Protein AF-A0A7W0QFI2-F1 (afdb_monomer_lite)

Secondary structure (DSSP, 8-state):
-GGGEEE-TTS-EEE--HHHHHHHHHHHTTSGGGS-HHHHTT--HHHHTT----HHHHHHHHHHHHHHHHHSS-TT--SSHHHHHHTTTT-PPP--GGGGGGHHHHHHHT-SSTTTSPPHHHHHHHHHHHHTTSPPPPPP-----S---------S--TT---PPPP-----------------------------------------------------------PPPPPP--PPPPPPPP----------------PPPPP------PPP----------------------------------------------HHHHHHHHHHHHHHHHHHHHHHHHH---EEEPP--TT-BHHHHHHHHTTTT-EEEEEEE--SSSS-TTBEEEEESPTT-EEETTSEEEEEEE--SPPEEPPP-TTSBHHHHHHHHHTTT-EEEEEEEE--SSSPTTBEEEEEETT-S---TT-EE-TT-EEEEEEE--SPPEEPPP-TT-BHHHHHHHHHTTT-EEEE---B--SSS-TTBEEEEES-TT-EE-TT-EEEEEEB--S-EEEPPP-TT--HHHHHHHHHHHT-EEEEEEE-TTS-EEEEEETTEE--TT-EEETT-EEEEEE-

pLDDT: mean 74.39, std 23.1, range [28.28, 97.94]

Foldseek 3Di:
DCVQWDADPVRDTDGPPPVVCVVPVLPCLVPQQSPFLVVLLLFALCSLVSHDDDQLRVLSSVLQSVQCVPVVDGFQRDPGSNSSNVSLAQDFTDFDCVLPLCRVLSRQSNHNDSVSHDRPLVSLVSVQVSVVVDDDDDDDPDPDDPDDDDDPPPDPDDPSPDRDHDDDDDDDDDDDDDDDDDDDDDDDDDDDDDDDDDDDDDDDDDDDDDDDDDDDYDDDDDDDDDDDDDDDDDDDDDDDDDDDDDDDDDDDDDDDDDDDDDDDDDDDDDDDDDDDDDDDDDDDDDDDDDDDDDDDDDDDDDDDDDDDDDDDDDDDDPPVVVVVVVVVVVVVVVVNVVVHVVVDFDKDFQADQFFPFPVVSCVVCVVQQAAEAEDEDEAQDDDAARGFHAKVVGGGDIDTHHYYIYTYGHNYHFWDFQADQALHAPVVNCVVQVVVLEAEDEDEEDADAPRDFRGFHAKDFPPRPHDDGGDTDGRHTYMYTHGYPYHDWFFQADQFLHAPVVNQVVQVVRQEAEAEDEEEADAVHAFRGFPDKPPDGRDTDDRHYYIYTHTHPYFQWFFDADCAPHQPVRNQVVCVVRQEHADAEEDDSRAGFDFKDFPRHTDDGGDTDGRHTHMYTYGD

Sequence (620 aa):
TPAKLVFGDDRRLRVVDFGLARLLGASAWREPATVGSHVARYASPEQALGQPIDAKTDVYALALSMIESVTGSVPFSADSTVATLSARIGKLTPVSADLGALASVLERAGRPDRNDRWTAAEFGRALIRAAERLPRPTPLPLVTAPAMRPEPTRRPTDPTGGVDRPGTARAGRPPGGPPAVVAPTPAADPDPEPEPAVVAEPETAEPETADTQPVTGDIPLEPVHVAPLQLESDRPAAPAAPVAPDVASEPEPDHLPVSPPPAADTTTIVAPAVGATPTIVTTRPDAPDADPSGETARDAAPPTATTPPAPTKESRRWWPRVLVSLFLAVAVAAAVVLAYLLLRTERHEVPDLTGLTEQRARAAVSEFDWEVQIRRERSDDEPDAGQVVRSSPTSGEQLAEGEPLFLVVSEGPRLRALPDVRGITGADARRRFERLRMEVSTVERVHDERVAPGSVVTWNVAGESSSIAGDEVEPGTEIELALSRGPRPRTVPDLRTLSIAQARGRLEELGLELQLAERVFSNLIEEDLVVRQRPRIDSRVERGATVTVIVSKGRDLVTFPNLDGLNFRQVVRKLEESGLQRGEVLGSTQGELFRVRVDGTEAEAGDQIARNSDVDLVFL

Radius of gyration: 53.19 Å; chains: 1; bounding box: 124×112×180 Å

Structure (mmCIF, N/CA/C/O backbone):
data_AF-A0A7W0QFI2-F1
#
_entry.id   AF-A0A7W0QFI2-F1
#
loop_
_atom_site.group_PDB
_atom_site.id
_atom_site.type_symbol
_atom_site.label_atom_id
_atom_site.label_alt_id
_atom_site.label_comp_id
_atom_site.label_asym_id
_atom_site.label_entity_id
_atom_site.label_seq_id
_atom_site.pdbx_PDB_ins_code
_atom_site.Cartn_x
_atom_site.Cartn_y
_atom_site.Cartn_z
_atom_site.occupancy
_atom_site.B_iso_or_equiv
_atom_site.auth_seq_id
_atom_site.auth_comp_id
_atom_site.auth_asym_id
_atom_site.auth_atom_id
_atom_site.pdbx_PDB_model_num
ATOM 1 N N . THR A 1 1 ? 6.866 11.619 16.413 1.00 74.19 1 THR A N 1
ATOM 2 C CA . THR A 1 1 ? 6.989 10.256 15.861 1.00 74.19 1 THR A CA 1
ATOM 3 C C . THR A 1 1 ? 8.029 10.275 14.745 1.00 74.19 1 THR A C 1
ATOM 5 O O . THR A 1 1 ? 8.116 11.295 14.057 1.00 74.19 1 THR A O 1
ATOM 8 N N . PRO A 1 2 ? 8.806 9.200 14.524 1.00 79.69 2 PRO A N 1
ATOM 9 C CA . PRO A 1 2 ? 9.810 9.144 13.457 1.00 79.69 2 PRO A CA 1
ATOM 10 C C . PRO A 1 2 ? 9.219 9.285 12.053 1.00 79.69 2 PRO A C 1
ATOM 12 O O . PRO A 1 2 ? 9.841 9.889 11.192 1.00 79.69 2 PRO A O 1
ATOM 15 N N . ALA A 1 3 ? 7.982 8.826 11.836 1.00 78.44 3 ALA A N 1
ATOM 16 C CA . ALA A 1 3 ? 7.276 8.938 10.554 1.00 78.44 3 ALA A CA 1
ATOM 17 C C . ALA A 1 3 ? 7.029 10.388 10.073 1.00 78.44 3 ALA A C 1
ATOM 19 O O . ALA A 1 3 ? 6.611 10.591 8.936 1.00 78.44 3 ALA A O 1
ATOM 20 N N . LYS A 1 4 ? 7.278 11.403 10.916 1.00 81.12 4 LYS A N 1
ATOM 21 C CA . LYS A 1 4 ? 7.247 12.830 10.539 1.00 81.12 4 LYS A CA 1
ATOM 22 C C . LYS A 1 4 ? 8.647 13.423 10.303 1.00 81.12 4 LYS A C 1
ATOM 24 O O . LYS A 1 4 ? 8.774 14.635 10.136 1.00 81.12 4 LYS A O 1
ATOM 29 N N . LEU A 1 5 ? 9.691 12.590 10.286 1.00 84.00 5 LEU A N 1
ATOM 30 C CA . LEU A 1 5 ? 11.081 12.957 10.014 1.00 84.00 5 LEU A CA 1
ATOM 31 C C . LEU A 1 5 ? 11.478 12.444 8.620 1.00 84.00 5 LEU A C 1
ATOM 33 O O . LEU A 1 5 ? 11.541 11.241 8.386 1.00 84.00 5 LEU A O 1
ATOM 37 N N . VAL A 1 6 ? 11.747 13.357 7.685 1.00 82.31 6 VAL A N 1
ATOM 38 C CA . VAL A 1 6 ? 11.982 13.040 6.264 1.00 82.31 6 VAL A CA 1
ATOM 39 C C . VAL A 1 6 ? 13.360 13.536 5.827 1.00 82.31 6 VAL A C 1
ATOM 41 O O . VAL A 1 6 ? 13.723 14.682 6.091 1.00 82.31 6 VAL A O 1
ATOM 44 N N . PHE A 1 7 ? 14.133 12.699 5.135 1.00 78.44 7 PHE A N 1
ATOM 45 C CA . PHE A 1 7 ? 15.399 13.100 4.513 1.00 78.44 7 PHE A CA 1
ATOM 46 C C . PHE A 1 7 ? 15.159 13.589 3.078 1.00 78.44 7 PHE A C 1
ATOM 48 O O . PHE A 1 7 ? 14.497 12.909 2.301 1.00 78.44 7 PHE A O 1
ATOM 55 N N . GLY A 1 8 ? 15.709 14.754 2.725 1.00 69.06 8 GLY A N 1
ATOM 56 C CA . GLY A 1 8 ? 15.779 15.217 1.330 1.00 69.06 8 GLY A CA 1
ATOM 57 C C . GLY A 1 8 ? 17.094 14.827 0.646 1.00 69.06 8 GLY A C 1
ATOM 58 O O . GLY A 1 8 ? 18.041 14.411 1.315 1.00 69.06 8 GLY A O 1
ATOM 59 N N . ASP A 1 9 ? 17.181 15.030 -0.672 1.00 66.94 9 ASP A N 1
ATOM 60 C CA . ASP A 1 9 ? 18.362 14.687 -1.493 1.00 66.94 9 ASP A CA 1
ATOM 61 C C . ASP A 1 9 ? 19.649 15.419 -1.058 1.00 66.94 9 ASP A C 1
ATOM 63 O O . ASP A 1 9 ? 20.760 14.910 -1.202 1.00 66.94 9 ASP A O 1
ATOM 67 N N . ASP A 1 10 ? 19.502 16.589 -0.425 1.00 67.31 10 ASP A N 1
ATOM 68 C CA . ASP A 1 10 ? 20.576 17.342 0.243 1.00 67.31 10 ASP A CA 1
ATOM 69 C C . ASP A 1 10 ? 21.071 16.697 1.557 1.00 67.31 10 ASP A C 1
ATOM 71 O O . ASP A 1 10 ? 21.862 17.295 2.294 1.00 67.31 10 ASP A O 1
ATOM 75 N N . ARG A 1 11 ? 20.585 15.487 1.865 1.00 67.94 11 ARG A N 1
ATOM 76 C CA . ARG A 1 11 ? 20.825 14.691 3.078 1.00 67.94 11 ARG A CA 1
ATOM 77 C C . ARG A 1 11 ? 20.426 15.404 4.373 1.00 67.94 11 ARG A C 1
ATOM 79 O O . ARG A 1 11 ? 20.881 15.025 5.453 1.00 67.94 11 ARG A O 1
ATOM 86 N N . ARG A 1 12 ? 19.563 16.426 4.302 1.00 71.06 12 ARG A N 1
ATOM 87 C CA . ARG A 1 12 ? 19.029 17.105 5.490 1.00 71.06 12 ARG A CA 1
ATOM 88 C C . ARG A 1 12 ? 17.723 16.465 5.934 1.00 71.06 12 ARG A C 1
ATOM 90 O O . ARG A 1 12 ? 16.763 16.384 5.166 1.00 71.06 12 ARG A O 1
ATOM 97 N N . LEU A 1 13 ? 17.690 16.100 7.213 1.00 77.56 13 LEU A N 1
ATOM 98 C CA . LEU A 1 13 ? 16.464 15.787 7.933 1.00 77.56 13 LEU A CA 1
ATOM 99 C C . LEU A 1 13 ? 15.571 17.035 8.016 1.00 77.56 13 LEU A C 1
ATOM 101 O O . LEU A 1 13 ? 16.050 18.129 8.332 1.00 77.56 13 LEU A O 1
ATOM 105 N N . ARG A 1 14 ? 14.284 16.851 7.739 1.00 80.50 14 ARG A N 1
ATOM 106 C CA . ARG A 1 14 ? 13.200 17.837 7.813 1.00 80.50 14 ARG A CA 1
ATOM 107 C C . ARG A 1 14 ? 12.070 17.259 8.662 1.00 80.50 14 ARG A C 1
ATOM 109 O O . ARG A 1 14 ? 11.881 16.045 8.681 1.00 80.50 14 ARG A O 1
ATOM 116 N N . VAL A 1 15 ? 11.317 18.124 9.334 1.00 81.12 15 VAL A N 1
ATOM 117 C CA . VAL A 1 15 ? 10.090 17.747 10.052 1.00 81.12 15 VAL A CA 1
ATOM 118 C C . VAL A 1 15 ? 8.893 18.156 9.196 1.00 81.12 15 VAL A C 1
ATOM 120 O O . VAL A 1 15 ? 8.846 19.299 8.738 1.00 81.12 15 VAL A O 1
ATOM 123 N N . VAL A 1 16 ? 7.947 17.245 8.972 1.00 78.88 16 VAL A N 1
ATOM 124 C CA . VAL A 1 16 ? 6.677 17.531 8.277 1.00 78.88 16 VAL A CA 1
ATOM 125 C C . VAL A 1 16 ? 5.530 17.762 9.274 1.00 78.88 16 VAL A C 1
ATOM 127 O O . VAL A 1 16 ? 5.664 17.492 10.464 1.00 78.88 16 VAL A O 1
ATOM 130 N N . ASP A 1 17 ? 4.413 18.315 8.796 1.00 69.00 17 ASP A N 1
ATOM 131 C CA . ASP A 1 17 ? 3.150 18.544 9.531 1.00 69.00 17 ASP A CA 1
ATOM 132 C C . ASP A 1 17 ? 3.205 19.464 10.769 1.00 69.00 17 ASP A C 1
ATOM 134 O O . ASP A 1 17 ? 2.244 19.556 11.537 1.00 69.00 17 ASP A O 1
ATOM 138 N N . PHE A 1 18 ? 4.288 20.233 10.925 1.00 65.50 18 PHE A N 1
ATOM 139 C CA . PHE A 1 18 ? 4.526 21.150 12.052 1.00 65.50 18 PHE A CA 1
ATOM 140 C C . PHE A 1 18 ? 3.375 22.147 12.325 1.00 65.50 18 PHE A C 1
ATOM 142 O O . PHE A 1 18 ? 3.151 22.541 13.468 1.00 65.50 18 PHE A O 1
ATOM 149 N N . GLY A 1 19 ? 2.620 22.549 11.293 1.00 52.16 19 GLY A N 1
ATOM 150 C CA . GLY A 1 19 ? 1.469 23.452 11.436 1.00 52.16 19 GLY A CA 1
ATOM 151 C C . GLY A 1 19 ? 0.230 22.803 12.069 1.00 52.16 19 GLY A C 1
ATOM 152 O O . GLY A 1 19 ? -0.417 23.417 12.916 1.00 52.16 19 GLY A O 1
ATOM 153 N N . LEU A 1 20 ? -0.077 21.554 11.703 1.00 55.44 20 LEU A N 1
ATOM 154 C CA . LEU A 1 20 ? -1.256 20.821 12.187 1.00 55.44 20 LEU A CA 1
ATOM 155 C C . LEU A 1 20 ? -1.106 20.427 13.661 1.00 55.44 20 LEU A C 1
ATOM 157 O O . LEU A 1 20 ? -2.036 20.601 14.448 1.00 55.44 20 LEU A O 1
ATOM 161 N N . ALA A 1 21 ? 0.091 19.981 14.057 1.00 57.94 21 ALA A N 1
ATOM 162 C CA . ALA A 1 21 ? 0.382 19.566 15.430 1.00 57.94 21 ALA A CA 1
ATOM 163 C C . ALA A 1 21 ? 0.094 20.669 16.470 1.00 57.94 21 ALA A C 1
ATOM 165 O O . ALA A 1 21 ? -0.419 20.382 17.552 1.00 57.94 21 ALA A O 1
ATOM 166 N N . ARG A 1 22 ? 0.366 21.940 16.133 1.00 55.31 22 ARG A N 1
ATOM 167 C CA . ARG A 1 22 ? 0.114 23.085 17.024 1.00 55.31 22 ARG A CA 1
ATOM 168 C C . ARG A 1 22 ? -1.370 23.454 17.142 1.00 55.31 22 ARG A C 1
ATOM 170 O O . ARG A 1 22 ? -1.769 23.956 18.189 1.00 55.31 22 ARG A O 1
ATOM 177 N N . LEU A 1 23 ? -2.166 23.226 16.097 1.00 50.53 23 LEU A N 1
ATOM 178 C CA . LEU A 1 23 ? -3.605 23.520 16.098 1.00 50.53 23 LEU A CA 1
ATOM 179 C C . LEU A 1 23 ? -4.416 22.432 16.815 1.00 50.53 23 LEU A C 1
ATOM 181 O O . LEU A 1 23 ? -5.351 22.756 17.539 1.00 50.53 23 LEU A O 1
ATOM 185 N N . LEU A 1 24 ? -4.034 21.161 16.652 1.00 52.41 24 LEU A N 1
ATOM 186 C CA . LEU A 1 24 ? -4.765 20.014 17.206 1.00 52.41 24 LEU A CA 1
ATOM 187 C C . LEU A 1 24 ? -4.278 19.598 18.608 1.00 52.41 24 LEU A C 1
ATOM 189 O O . LEU A 1 24 ? -5.060 19.120 19.425 1.00 52.41 24 LEU A O 1
ATOM 193 N N . GLY A 1 25 ? -2.991 19.785 18.923 1.00 54.66 25 GLY A N 1
ATOM 194 C CA . GLY A 1 25 ? -2.402 19.258 20.160 1.00 54.66 25 GLY A CA 1
ATOM 195 C C . GLY A 1 25 ? -2.826 19.976 21.448 1.00 54.66 25 GLY A C 1
ATOM 196 O O . GLY A 1 25 ? -2.911 19.345 22.496 1.00 54.66 25 GLY A O 1
ATOM 197 N N . ALA A 1 26 ? -3.098 21.285 21.405 1.00 56.91 26 ALA A N 1
ATOM 198 C CA . ALA A 1 26 ? -3.309 22.099 22.613 1.00 56.91 26 ALA A CA 1
ATOM 199 C C . ALA A 1 26 ? -4.633 21.819 23.363 1.00 56.91 26 ALA A C 1
ATOM 201 O O . ALA A 1 26 ? -4.791 22.221 24.520 1.00 56.91 26 ALA A O 1
ATOM 202 N N . SER A 1 27 ? -5.584 21.148 22.712 1.00 57.56 27 SER A N 1
ATOM 203 C CA . SER A 1 27 ? -6.805 20.603 23.318 1.00 57.56 27 SER A CA 1
ATOM 204 C C . SER A 1 27 ? -6.639 19.131 23.705 1.00 57.56 27 SER A C 1
ATOM 206 O O . SER A 1 27 ? -6.990 18.774 24.826 1.00 57.56 27 SER A O 1
ATOM 208 N N . ALA A 1 28 ? -6.051 18.303 22.832 1.00 60.47 28 ALA A N 1
ATOM 209 C CA . ALA A 1 28 ? -5.938 16.851 23.021 1.00 60.47 28 ALA A CA 1
ATOM 210 C C . ALA A 1 28 ? -5.246 16.435 24.338 1.00 60.47 28 ALA A C 1
ATOM 212 O O . ALA A 1 28 ? -5.679 15.495 24.997 1.00 60.47 28 ALA A O 1
ATOM 213 N N . TRP A 1 29 ? -4.219 17.168 24.790 1.00 65.94 29 TRP A N 1
ATOM 214 C CA . TRP A 1 29 ? -3.520 16.856 26.051 1.00 65.94 29 TRP A CA 1
ATOM 215 C C . TRP A 1 29 ? -4.313 17.172 27.336 1.00 65.94 29 TRP A C 1
ATOM 217 O O . TRP A 1 29 ? -3.795 16.945 28.427 1.00 65.94 29 TRP A O 1
ATOM 227 N N . ARG A 1 30 ? -5.555 17.674 27.246 1.00 64.25 30 ARG A N 1
ATOM 228 C CA . ARG A 1 30 ? -6.457 17.809 28.411 1.00 64.25 30 ARG A CA 1
ATOM 229 C C . ARG A 1 30 ? -7.173 16.509 28.758 1.00 64.25 30 ARG A C 1
ATOM 231 O O . ARG A 1 30 ? -7.492 16.290 29.920 1.00 64.25 30 ARG A O 1
ATOM 238 N N . GLU A 1 31 ? -7.394 15.653 27.763 1.00 66.44 31 GLU A N 1
ATOM 239 C CA . GLU A 1 31 ? -8.069 14.362 27.902 1.00 66.44 31 GLU A CA 1
ATOM 240 C C . GLU A 1 31 ? -7.162 13.282 27.300 1.00 66.44 31 GLU A C 1
ATOM 242 O O . GLU A 1 31 ? -7.387 12.842 26.170 1.00 66.44 31 GLU A O 1
ATOM 247 N N . PRO A 1 32 ? -6.102 12.845 28.014 1.00 59.31 32 PRO A N 1
ATOM 248 C CA . PRO A 1 32 ? -5.037 12.042 27.412 1.00 59.31 32 PRO A CA 1
ATOM 249 C C . PRO A 1 32 ? -5.481 10.672 26.880 1.00 59.31 32 PRO A C 1
ATOM 251 O O . PRO A 1 32 ? -4.747 10.063 26.110 1.00 59.31 32 PRO A O 1
ATOM 254 N N . ALA A 1 33 ? -6.678 10.199 27.245 1.00 60.56 33 ALA A N 1
ATOM 255 C CA . ALA A 1 33 ? -7.308 9.013 26.662 1.00 60.56 33 ALA A CA 1
ATOM 256 C C . ALA A 1 33 ? -7.656 9.179 25.167 1.00 60.56 33 ALA A C 1
ATOM 258 O O . ALA A 1 33 ? -7.632 8.198 24.433 1.00 60.56 33 ALA A O 1
ATOM 259 N N . THR A 1 34 ? -7.910 10.409 24.700 1.00 65.75 34 THR A N 1
ATOM 260 C CA . THR A 1 34 ? -8.189 10.724 23.282 1.00 65.75 34 THR A CA 1
ATOM 261 C C . THR A 1 34 ? -6.936 10.697 22.397 1.00 65.75 34 THR A C 1
ATOM 263 O O . THR A 1 34 ? -7.021 10.771 21.171 1.00 65.75 34 THR A O 1
ATOM 266 N N . VAL A 1 35 ? -5.745 10.597 22.997 1.00 71.56 35 VAL A N 1
ATOM 267 C CA . VAL A 1 35 ? -4.477 10.603 22.267 1.00 71.56 35 VAL A CA 1
ATOM 268 C C . VAL A 1 35 ? -4.164 9.195 21.765 1.00 71.56 35 VAL A C 1
ATOM 270 O O . VAL A 1 35 ? -3.781 8.312 22.536 1.00 71.56 35 VAL A O 1
ATOM 273 N N . GLY A 1 36 ? -4.255 9.002 20.447 1.00 77.88 36 GLY A N 1
ATOM 274 C CA . GLY A 1 36 ? -3.910 7.736 19.801 1.00 77.88 36 GLY A CA 1
ATOM 275 C C . GLY A 1 36 ? -2.517 7.234 20.205 1.00 77.88 36 GLY A C 1
ATOM 276 O O . GLY A 1 36 ? -1.540 7.992 20.212 1.00 77.88 36 GLY A O 1
ATOM 277 N N . SER A 1 37 ? -2.412 5.939 20.518 1.00 79.94 37 SER A N 1
ATOM 278 C CA . SER A 1 37 ? -1.249 5.306 21.168 1.00 79.94 37 SER A CA 1
ATOM 279 C C . SER A 1 37 ? 0.087 5.580 20.466 1.00 79.94 37 SER A C 1
ATOM 281 O O . SER A 1 37 ? 1.133 5.715 21.106 1.00 79.94 37 SER A O 1
ATOM 283 N N . HIS A 1 38 ? 0.054 5.725 19.139 1.00 81.00 38 HIS A N 1
ATOM 284 C CA . HIS A 1 38 ? 1.217 6.043 18.312 1.00 81.00 38 HIS A CA 1
ATOM 285 C C . HIS A 1 38 ? 1.795 7.451 18.571 1.00 81.00 38 HIS A C 1
ATOM 287 O O . HIS A 1 38 ? 2.984 7.661 18.348 1.00 81.00 38 HIS A O 1
ATOM 293 N N . VAL A 1 39 ? 1.001 8.411 19.063 1.00 83.31 39 VAL A N 1
ATOM 294 C CA . VAL A 1 39 ? 1.480 9.720 19.547 1.00 83.31 39 VAL A CA 1
ATOM 295 C C . VAL A 1 39 ? 1.920 9.606 21.005 1.00 83.31 39 VAL A C 1
ATOM 297 O O . VAL A 1 39 ? 3.022 10.043 21.345 1.00 83.31 39 VAL A O 1
ATOM 300 N N . ALA A 1 40 ? 1.101 8.962 21.847 1.00 87.25 40 ALA A N 1
ATOM 301 C CA . ALA A 1 40 ? 1.330 8.814 23.287 1.00 87.25 40 ALA A CA 1
ATOM 302 C C . ALA A 1 40 ? 2.700 8.196 23.628 1.00 87.25 40 ALA A C 1
ATOM 304 O O . ALA A 1 40 ? 3.352 8.622 24.581 1.00 87.25 40 ALA A O 1
ATOM 305 N N . ARG A 1 41 ? 3.191 7.264 22.795 1.00 90.50 41 ARG A N 1
ATOM 306 C CA . ARG A 1 41 ? 4.544 6.681 22.884 1.00 90.50 41 ARG A CA 1
ATOM 307 C C . ARG A 1 41 ? 5.663 7.722 23.038 1.00 90.50 41 ARG A C 1
ATOM 309 O O . ARG A 1 41 ? 6.588 7.487 23.814 1.00 90.50 41 ARG A O 1
ATOM 316 N N . TYR A 1 42 ? 5.551 8.885 22.395 1.00 92.00 42 TYR A N 1
ATOM 317 C CA . TYR A 1 42 ? 6.578 9.943 22.378 1.00 92.00 42 TYR A CA 1
ATOM 318 C C . TYR A 1 42 ? 6.246 11.139 23.279 1.00 92.00 42 TYR A C 1
ATOM 320 O O . TYR A 1 42 ? 7.012 12.100 23.309 1.00 92.00 42 TYR A O 1
ATOM 328 N N . ALA A 1 43 ? 5.116 11.095 23.990 1.00 90.88 43 ALA A N 1
ATOM 329 C CA . ALA A 1 43 ? 4.666 12.181 24.851 1.00 90.88 43 ALA A CA 1
ATOM 330 C C . ALA A 1 43 ? 5.652 12.444 25.994 1.00 90.88 43 ALA A C 1
ATOM 332 O O . ALA A 1 43 ? 6.263 11.513 26.527 1.00 90.88 43 ALA A O 1
ATOM 333 N N . SER A 1 44 ? 5.780 13.694 26.416 1.00 92.56 44 SER A N 1
ATOM 334 C CA . S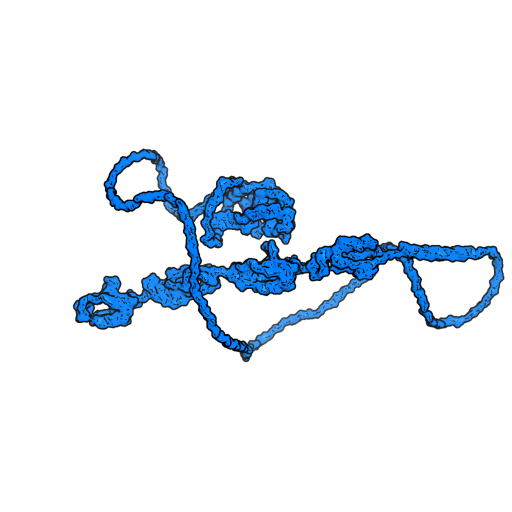ER A 1 44 ? 6.560 14.038 27.600 1.00 92.56 44 SER A CA 1
ATOM 335 C C . SER A 1 44 ? 5.805 13.759 28.913 1.00 92.56 44 SER A C 1
ATOM 337 O O . SER A 1 44 ? 4.579 13.622 28.918 1.00 92.56 44 SER A O 1
ATOM 339 N N . PRO A 1 45 ? 6.508 13.688 30.058 1.00 92.81 45 PRO A N 1
ATOM 340 C CA . PRO A 1 45 ? 5.885 13.616 31.378 1.00 92.81 45 PRO A CA 1
ATOM 341 C C . PRO A 1 45 ? 4.916 14.773 31.653 1.00 92.81 45 PRO A C 1
ATOM 343 O O . PRO A 1 45 ? 3.847 14.540 32.206 1.00 92.81 45 PRO A O 1
ATOM 346 N N . GLU A 1 46 ? 5.230 16.003 31.227 1.00 90.12 46 GLU A N 1
ATOM 347 C CA . GLU A 1 46 ? 4.307 17.137 31.364 1.00 90.12 46 GLU A CA 1
ATOM 348 C C . GLU A 1 46 ? 3.055 16.987 30.478 1.00 90.12 46 GLU A C 1
ATOM 350 O O . GLU A 1 46 ? 1.964 17.322 30.929 1.00 90.12 46 GLU A O 1
ATOM 355 N N . GLN A 1 47 ? 3.161 16.381 29.286 1.00 88.88 47 GLN A N 1
ATOM 356 C CA . GLN A 1 47 ? 1.993 16.009 28.469 1.00 88.88 47 GLN A CA 1
ATOM 357 C C . GLN A 1 47 ? 1.145 14.906 29.121 1.00 88.88 47 GLN A C 1
ATOM 359 O O . GLN A 1 47 ? -0.079 14.994 29.114 1.00 88.88 47 GLN A O 1
ATOM 364 N N . ALA A 1 48 ? 1.779 13.901 29.735 1.00 87.75 48 ALA A N 1
ATOM 365 C CA . ALA A 1 48 ? 1.092 12.852 30.495 1.00 87.75 48 ALA A CA 1
ATOM 366 C C . ALA A 1 48 ? 0.372 13.382 31.755 1.00 87.75 48 ALA A C 1
ATOM 368 O O . ALA A 1 48 ? -0.568 12.752 32.233 1.00 87.75 48 ALA A O 1
ATOM 369 N N . LEU A 1 49 ? 0.806 14.533 32.282 1.00 86.31 49 LEU A N 1
ATOM 370 C CA . LEU A 1 49 ? 0.252 15.202 33.465 1.00 86.31 49 LEU A CA 1
ATOM 371 C C . LEU A 1 49 ? -0.676 16.391 33.131 1.00 86.31 49 LEU A C 1
ATOM 373 O O . LEU A 1 49 ? -1.074 17.112 34.045 1.00 86.31 49 LEU A O 1
ATOM 377 N N . GLY A 1 50 ? -0.987 16.645 31.852 1.00 81.25 50 GLY A N 1
ATOM 378 C CA . GLY A 1 50 ? -1.815 17.788 31.426 1.00 81.25 50 GLY A CA 1
ATOM 379 C C . GLY A 1 50 ? -1.204 19.170 31.724 1.00 81.25 50 GLY A C 1
ATOM 380 O O . GLY A 1 50 ? -1.916 20.171 31.795 1.00 81.25 50 GLY A O 1
ATOM 381 N N . GLN A 1 51 ? 0.111 19.238 31.941 1.00 84.75 51 GLN A N 1
ATOM 382 C CA . GLN A 1 51 ? 0.839 20.445 32.336 1.00 84.75 51 GLN A CA 1
ATOM 383 C C . GLN A 1 51 ? 1.220 21.332 31.127 1.00 84.75 51 GLN A C 1
ATOM 385 O O . GLN A 1 51 ? 1.248 20.861 29.987 1.00 84.75 51 GLN A O 1
ATOM 390 N N . PRO A 1 52 ? 1.566 22.622 31.340 1.00 80.50 52 PRO A N 1
ATOM 391 C CA . PRO A 1 52 ? 1.920 23.540 30.253 1.00 80.50 52 PRO A CA 1
ATOM 392 C C . PRO A 1 52 ? 3.174 23.110 29.471 1.00 80.50 52 PRO A C 1
ATOM 394 O O . PRO A 1 52 ? 4.288 23.171 29.994 1.00 80.50 52 PRO A O 1
ATOM 397 N N . ILE A 1 53 ? 2.996 22.730 28.205 1.00 85.56 53 ILE A N 1
ATOM 398 C CA . ILE A 1 53 ? 4.065 22.308 27.282 1.00 85.56 53 ILE A CA 1
ATOM 399 C C . ILE A 1 53 ? 4.973 23.466 26.827 1.00 85.56 53 ILE A C 1
ATOM 401 O O . ILE A 1 53 ? 4.552 24.623 26.790 1.00 85.56 53 ILE A O 1
ATOM 405 N N . ASP A 1 54 ? 6.218 23.159 26.451 1.00 85.06 54 ASP A N 1
ATOM 406 C CA . ASP A 1 54 ? 7.184 24.119 25.889 1.00 85.06 54 ASP A CA 1
ATOM 407 C C . ASP A 1 54 ? 8.183 23.462 24.913 1.00 85.06 54 ASP A C 1
ATOM 409 O O . ASP A 1 54 ? 8.081 22.286 24.583 1.00 85.06 54 ASP A O 1
ATOM 413 N N . ALA A 1 55 ? 9.206 24.202 24.473 1.00 86.19 55 ALA A N 1
ATOM 414 C CA . ALA A 1 55 ? 10.251 23.672 23.591 1.00 86.19 55 ALA A CA 1
ATOM 415 C C . ALA A 1 55 ? 11.095 22.524 24.203 1.00 86.19 55 ALA A C 1
ATOM 417 O O . ALA A 1 55 ? 11.842 21.865 23.478 1.00 86.19 55 ALA A O 1
ATOM 418 N N . LYS A 1 56 ? 11.012 22.257 25.516 1.00 91.38 56 LYS A N 1
ATOM 419 C CA . LYS A 1 56 ? 11.635 21.088 26.162 1.00 91.38 56 LYS A CA 1
ATOM 420 C C . LYS A 1 56 ? 10.720 19.854 26.170 1.00 91.38 56 LYS A C 1
ATOM 422 O O . LYS A 1 56 ? 11.210 18.748 26.424 1.00 91.38 56 LYS A O 1
ATOM 427 N N . THR A 1 57 ? 9.438 20.009 25.839 1.00 91.06 57 THR A N 1
ATOM 428 C CA . THR A 1 57 ? 8.558 18.908 25.415 1.00 91.06 57 THR A CA 1
ATOM 429 C C . THR A 1 57 ? 9.067 18.307 24.101 1.00 91.06 57 THR A C 1
ATOM 431 O O . THR A 1 57 ? 9.278 17.097 24.021 1.00 91.06 57 THR A O 1
ATOM 434 N N . ASP A 1 58 ? 9.392 19.150 23.113 1.00 88.94 58 ASP A N 1
ATOM 435 C CA . ASP A 1 58 ? 9.940 18.710 21.820 1.00 88.94 58 ASP A CA 1
ATOM 436 C C . ASP A 1 58 ? 11.301 18.005 21.964 1.00 88.94 58 ASP A C 1
ATOM 438 O O . ASP A 1 58 ? 11.550 16.991 21.310 1.00 88.94 58 ASP A O 1
ATOM 442 N N . VAL A 1 59 ? 12.174 18.492 22.860 1.00 93.38 59 VAL A N 1
ATOM 443 C CA . VAL A 1 59 ? 13.468 17.848 23.178 1.00 93.38 59 VAL A CA 1
ATOM 444 C C . VAL A 1 59 ? 13.272 16.419 23.698 1.00 93.38 59 VAL A C 1
ATOM 446 O O . VAL A 1 59 ? 14.002 15.519 23.283 1.00 93.38 59 VAL A O 1
ATOM 449 N N . TYR A 1 60 ? 12.273 16.191 24.557 1.00 94.38 60 TYR A N 1
ATOM 450 C CA . TYR A 1 60 ? 11.961 14.863 25.091 1.00 94.38 60 TYR A CA 1
ATOM 451 C C . TYR A 1 60 ? 11.405 13.927 24.001 1.00 94.38 60 TYR A C 1
ATOM 453 O O . TYR A 1 60 ? 11.886 12.804 23.835 1.00 94.38 60 TYR A O 1
ATOM 461 N N . ALA A 1 61 ? 10.449 14.404 23.197 1.00 92.25 61 ALA A N 1
ATOM 462 C CA . ALA A 1 61 ? 9.862 13.629 22.101 1.00 92.25 61 ALA A CA 1
ATOM 463 C C . ALA A 1 61 ? 10.895 13.263 21.013 1.00 92.25 61 ALA A C 1
ATOM 465 O O . ALA A 1 61 ? 10.865 12.156 20.459 1.00 92.25 61 ALA A O 1
ATOM 466 N N . LEU A 1 62 ? 11.841 14.167 20.728 1.00 92.12 62 LEU A N 1
ATOM 467 C CA . LEU A 1 62 ? 12.967 13.908 19.831 1.00 92.12 62 LEU A CA 1
ATOM 468 C C . LEU A 1 62 ? 13.952 12.899 20.438 1.00 92.12 62 LEU A C 1
ATOM 470 O O . LEU A 1 62 ? 14.396 12.005 19.722 1.00 92.12 62 LEU A O 1
ATOM 474 N N . ALA A 1 63 ? 14.244 12.974 21.741 1.00 94.38 63 ALA A N 1
ATOM 475 C CA . ALA A 1 63 ? 15.098 11.996 22.415 1.00 94.38 63 ALA A CA 1
ATOM 476 C C . ALA A 1 63 ? 14.522 10.573 22.336 1.00 94.38 63 ALA A C 1
ATOM 478 O O . ALA A 1 63 ? 15.238 9.658 21.933 1.00 94.38 63 ALA A O 1
ATOM 479 N N . LEU A 1 64 ? 13.225 10.389 22.617 1.00 94.25 64 LEU A N 1
ATOM 480 C CA . LEU A 1 64 ? 12.560 9.087 22.457 1.00 94.25 64 LEU A CA 1
ATOM 481 C C . LEU A 1 64 ? 12.589 8.593 21.004 1.00 94.25 64 LEU A C 1
ATOM 483 O O . LEU A 1 64 ? 12.914 7.431 20.765 1.00 94.25 64 LEU A O 1
ATOM 487 N N . SER A 1 65 ? 12.329 9.483 20.037 1.00 92.69 65 SER A N 1
ATOM 488 C CA . SER A 1 65 ? 12.403 9.150 18.604 1.00 92.69 65 SER A CA 1
ATOM 489 C C . SER A 1 65 ? 13.822 8.730 18.183 1.00 92.69 65 SER A C 1
ATOM 491 O O . SER A 1 65 ? 13.980 7.845 17.346 1.00 92.69 65 SER A O 1
ATOM 493 N N . MET A 1 66 ? 14.865 9.338 18.762 1.00 90.50 66 MET A N 1
ATOM 494 C CA . MET A 1 66 ? 16.264 8.981 18.501 1.00 90.50 66 MET A CA 1
ATOM 495 C C . MET A 1 66 ? 16.692 7.675 19.176 1.00 90.50 66 MET A C 1
ATOM 497 O O . MET A 1 66 ? 17.491 6.952 18.590 1.00 90.50 66 MET A O 1
ATOM 501 N N . ILE A 1 67 ? 16.173 7.360 20.368 1.00 91.44 67 ILE A N 1
ATOM 502 C CA . ILE A 1 67 ? 16.436 6.075 21.035 1.00 91.44 67 ILE A CA 1
ATOM 503 C C . ILE A 1 67 ? 15.863 4.940 20.183 1.00 91.44 67 ILE A C 1
ATOM 505 O O . ILE A 1 67 ? 16.617 4.069 19.761 1.00 91.44 67 ILE A O 1
ATOM 509 N N . GLU A 1 68 ? 14.574 5.003 19.839 1.00 91.81 68 GLU A N 1
ATOM 510 C CA . GLU A 1 68 ? 13.914 4.010 18.979 1.00 91.81 68 GLU A CA 1
ATOM 511 C C . GLU A 1 68 ? 14.607 3.867 17.614 1.00 91.81 68 GLU A C 1
ATOM 513 O O . GLU A 1 68 ? 14.812 2.749 17.150 1.00 91.81 68 GLU A O 1
ATOM 518 N N . SER A 1 69 ? 15.049 4.974 17.002 1.00 87.25 69 SER A N 1
ATOM 519 C CA . SER A 1 69 ? 15.775 4.949 15.717 1.00 87.25 69 SER A CA 1
ATOM 520 C C . SER A 1 69 ? 17.109 4.183 15.757 1.00 87.25 69 SER A C 1
ATOM 522 O O . SER A 1 69 ? 17.684 3.933 14.699 1.00 87.25 69 SER A O 1
ATOM 524 N N . VAL A 1 70 ? 17.623 3.835 16.945 1.00 85.44 70 VAL A N 1
ATOM 525 C CA . VAL A 1 70 ? 18.867 3.063 17.124 1.00 85.44 70 VAL A CA 1
ATOM 526 C C . VAL A 1 70 ? 18.623 1.715 17.820 1.00 85.44 70 VAL A C 1
ATOM 528 O O . VAL A 1 70 ? 19.311 0.748 17.509 1.00 85.44 70 VAL A O 1
ATOM 531 N N . THR A 1 71 ? 17.646 1.614 18.729 1.00 88.75 71 THR A N 1
ATOM 532 C CA . THR A 1 71 ? 17.323 0.378 19.477 1.00 88.75 71 THR A CA 1
ATOM 533 C C . THR A 1 71 ? 16.187 -0.448 18.866 1.00 88.75 71 THR A C 1
ATOM 535 O O . THR A 1 71 ? 15.945 -1.570 19.307 1.00 88.75 71 THR A O 1
ATOM 538 N N . GLY A 1 72 ? 15.422 0.115 17.927 1.00 88.62 72 GLY A N 1
ATOM 539 C CA . GLY A 1 72 ? 14.166 -0.455 17.429 1.00 88.62 72 GLY A CA 1
ATOM 540 C C . GLY A 1 72 ? 13.023 -0.488 18.456 1.00 88.62 72 GLY A C 1
ATOM 541 O O . GLY A 1 72 ? 11.993 -1.096 18.183 1.00 88.62 72 GLY A O 1
ATOM 542 N N . SER A 1 73 ? 13.192 0.116 19.641 1.00 88.38 73 SER A N 1
ATOM 543 C CA . SER A 1 73 ? 12.250 0.012 20.768 1.00 88.38 73 SER A CA 1
ATOM 544 C C . SER A 1 73 ? 12.016 1.362 21.452 1.00 88.38 73 SER A C 1
ATOM 546 O O . SER A 1 73 ? 12.969 2.003 21.900 1.00 88.38 73 SER A O 1
ATOM 548 N N . VAL A 1 74 ? 10.751 1.779 21.594 1.00 91.25 74 VAL A N 1
ATOM 549 C CA . VAL A 1 74 ? 10.389 3.029 22.290 1.00 91.25 74 VAL A CA 1
ATOM 550 C C . VAL A 1 74 ? 10.384 2.831 23.815 1.00 91.25 74 VAL A C 1
ATOM 552 O O . VAL A 1 74 ? 9.632 1.987 24.313 1.00 91.25 74 VAL A O 1
ATOM 555 N N . PRO A 1 75 ? 11.136 3.637 24.590 1.00 91.25 75 PRO A N 1
ATOM 556 C CA . PRO A 1 75 ? 11.039 3.649 26.047 1.00 91.25 75 PRO A CA 1
ATOM 557 C C . PRO A 1 75 ? 9.617 3.920 26.557 1.00 91.25 75 PRO A C 1
ATOM 559 O O . PRO A 1 75 ? 8.901 4.767 26.024 1.00 91.25 75 PRO A O 1
ATOM 562 N N . PHE A 1 76 ? 9.229 3.236 27.636 1.00 92.00 76 PHE A N 1
ATOM 563 C CA . PHE A 1 76 ? 7.913 3.371 28.280 1.00 92.00 76 PHE A CA 1
ATOM 564 C C . PHE A 1 76 ? 6.697 3.053 27.386 1.00 92.00 76 PHE A C 1
ATOM 566 O O . PHE A 1 76 ? 5.585 3.463 27.718 1.00 92.00 76 PHE A O 1
ATOM 573 N N . SER A 1 77 ? 6.870 2.338 26.268 1.00 89.94 77 SER A N 1
ATOM 574 C CA . SER A 1 77 ? 5.732 1.770 25.536 1.00 89.94 77 SER A CA 1
ATOM 575 C C . SER A 1 77 ? 5.055 0.680 26.371 1.00 89.94 77 SER A C 1
ATOM 577 O O . SER A 1 77 ? 5.733 -0.159 26.960 1.00 89.94 77 SER A O 1
ATOM 579 N N . ALA A 1 78 ? 3.725 0.686 26.388 1.00 88.62 78 ALA A N 1
ATOM 580 C CA . ALA A 1 78 ? 2.874 -0.332 26.998 1.00 88.62 78 ALA A CA 1
ATOM 581 C C . ALA A 1 78 ? 1.616 -0.540 26.134 1.00 88.62 78 ALA A C 1
ATOM 583 O O . ALA A 1 78 ? 1.402 0.181 25.155 1.00 88.62 78 ALA A O 1
ATOM 584 N N . ASP A 1 79 ? 0.777 -1.503 26.506 1.00 86.31 79 ASP A N 1
ATOM 585 C CA . ASP A 1 79 ? -0.331 -1.986 25.664 1.00 86.31 79 ASP A CA 1
ATOM 586 C C . ASP A 1 79 ? -1.538 -1.030 25.594 1.00 86.31 79 ASP A C 1
ATOM 588 O O . ASP A 1 79 ? -2.437 -1.219 24.783 1.00 86.31 79 ASP A O 1
ATOM 592 N N . SER A 1 80 ? -1.546 0.045 26.392 1.00 85.94 80 SER A N 1
ATOM 593 C CA . SER A 1 80 ? -2.542 1.122 26.309 1.00 85.94 80 SER A CA 1
ATOM 594 C C . SER A 1 80 ? -1.904 2.512 26.366 1.00 85.94 80 SER A C 1
ATOM 596 O O . SER A 1 80 ? -0.806 2.692 26.910 1.00 85.94 80 SER A O 1
ATOM 598 N N . THR A 1 81 ? -2.610 3.527 25.848 1.00 85.69 81 THR A N 1
ATOM 599 C CA . THR A 1 81 ? -2.219 4.944 25.974 1.00 85.69 81 THR A CA 1
ATOM 600 C C . THR A 1 81 ? -2.005 5.333 27.437 1.00 85.69 81 THR A C 1
ATOM 602 O O . THR A 1 81 ? -0.961 5.886 27.774 1.00 85.69 81 THR A O 1
ATOM 605 N N . VAL A 1 82 ? -2.936 4.987 28.334 1.00 86.06 82 VAL A N 1
ATOM 606 C CA . VAL A 1 82 ? -2.854 5.360 29.759 1.00 86.06 82 VAL A CA 1
ATOM 607 C C . VAL A 1 82 ? -1.648 4.714 30.446 1.00 86.06 82 VAL A C 1
ATOM 609 O O . VAL A 1 82 ? -0.933 5.398 31.183 1.00 86.06 82 VAL A O 1
ATOM 612 N N . ALA A 1 83 ? -1.366 3.435 30.173 1.00 86.69 83 ALA A N 1
ATOM 613 C CA . ALA A 1 83 ? -0.179 2.763 30.701 1.00 86.69 83 ALA A CA 1
ATOM 614 C C . ALA A 1 83 ? 1.113 3.379 30.132 1.00 86.69 83 ALA A C 1
ATOM 616 O O . ALA A 1 83 ? 2.041 3.664 30.887 1.00 86.69 83 ALA A O 1
ATOM 617 N N . THR A 1 84 ? 1.142 3.673 28.829 1.00 90.75 84 THR A N 1
ATOM 618 C CA . THR A 1 84 ? 2.276 4.304 28.127 1.00 90.75 84 THR A CA 1
ATOM 619 C C . THR A 1 84 ? 2.590 5.705 28.669 1.00 90.75 84 THR A C 1
ATOM 621 O O . THR A 1 84 ? 3.760 6.077 28.818 1.00 90.75 84 THR A O 1
ATOM 624 N N . LEU A 1 85 ? 1.561 6.490 29.001 1.00 90.19 85 LEU A N 1
ATOM 625 C CA . LEU A 1 85 ? 1.700 7.816 29.606 1.00 90.19 85 LEU A CA 1
ATOM 626 C C . LEU A 1 85 ? 2.100 7.724 31.084 1.00 90.19 85 LEU A C 1
ATOM 628 O O . LEU A 1 85 ? 3.075 8.352 31.484 1.00 90.19 85 LEU A O 1
ATOM 632 N N . SER A 1 86 ? 1.438 6.881 31.880 1.00 89.44 86 SER A N 1
ATOM 633 C CA . SER A 1 86 ? 1.777 6.686 33.300 1.00 89.44 86 SER A CA 1
ATOM 634 C C . SER A 1 86 ? 3.190 6.127 33.504 1.00 89.44 86 SER A C 1
ATOM 636 O O . SER A 1 86 ? 3.877 6.490 34.459 1.00 89.44 86 SER A O 1
ATOM 638 N N . ALA A 1 87 ? 3.669 5.269 32.596 1.00 90.94 87 ALA A N 1
ATOM 639 C CA . ALA A 1 87 ? 4.942 4.569 32.740 1.00 90.94 87 ALA A CA 1
ATOM 640 C C . ALA A 1 87 ? 6.170 5.493 32.836 1.00 90.94 87 ALA A C 1
ATOM 642 O O . ALA A 1 87 ? 7.137 5.088 33.488 1.00 90.94 87 ALA A O 1
ATOM 643 N N . ARG A 1 88 ? 6.124 6.700 32.244 1.00 91.75 88 ARG A N 1
ATOM 644 C CA . ARG A 1 88 ? 7.230 7.684 32.216 1.00 91.75 88 ARG A CA 1
ATOM 645 C C . ARG A 1 88 ? 7.203 8.714 33.353 1.00 91.75 88 ARG A C 1
ATOM 647 O O . ARG A 1 88 ? 8.174 9.448 33.533 1.00 91.75 88 ARG A O 1
ATOM 654 N N . ILE A 1 89 ? 6.116 8.790 34.125 1.00 91.12 89 ILE A N 1
ATOM 655 C CA . ILE A 1 89 ? 5.966 9.782 35.200 1.00 91.12 89 ILE A CA 1
ATOM 656 C C . ILE A 1 89 ? 6.987 9.490 36.310 1.00 91.12 89 ILE A C 1
ATOM 658 O O . ILE A 1 89 ? 7.040 8.387 36.849 1.00 91.12 89 ILE A O 1
ATOM 662 N N . GLY A 1 90 ? 7.823 10.483 36.630 1.00 88.94 90 GLY A N 1
ATOM 663 C CA . GLY A 1 90 ? 8.833 10.400 37.693 1.00 88.94 90 GLY A CA 1
ATOM 664 C C . GLY A 1 90 ? 10.026 9.471 37.424 1.00 88.94 90 GLY A C 1
ATOM 665 O O . GLY A 1 90 ? 10.864 9.315 38.309 1.00 88.94 90 GLY A O 1
ATOM 666 N N . LYS A 1 91 ? 10.143 8.862 36.235 1.00 91.44 91 LYS A N 1
ATOM 667 C CA . LYS A 1 91 ? 11.224 7.914 35.908 1.00 91.44 91 LYS A CA 1
ATOM 668 C C . LYS A 1 91 ? 12.230 8.513 34.926 1.00 91.44 91 LYS A C 1
ATOM 670 O O . LYS A 1 91 ? 11.862 9.242 34.009 1.00 91.44 91 LYS A O 1
ATOM 675 N N . LEU A 1 92 ? 13.505 8.167 35.101 1.00 92.06 92 LEU A N 1
ATOM 676 C CA . LEU A 1 92 ? 14.545 8.429 34.105 1.00 92.06 92 LEU A CA 1
ATOM 677 C C . LEU A 1 92 ? 14.304 7.559 32.869 1.00 92.06 92 LEU A C 1
ATOM 679 O O . LEU A 1 92 ? 13.976 6.378 33.002 1.00 92.06 92 LEU A O 1
ATOM 683 N N . THR A 1 93 ? 14.476 8.129 31.675 1.00 92.12 93 THR A N 1
ATOM 684 C CA . THR A 1 93 ? 14.373 7.361 30.427 1.00 92.12 93 THR A CA 1
ATOM 685 C C . THR A 1 93 ? 15.459 6.276 30.395 1.00 92.12 93 THR A C 1
ATOM 687 O O . THR A 1 93 ? 16.630 6.607 30.586 1.00 92.12 93 THR A O 1
ATOM 690 N N . PRO A 1 94 ? 15.122 4.993 30.153 1.00 90.56 94 PRO A N 1
ATOM 691 C CA . PRO A 1 94 ? 16.117 3.946 29.957 1.00 90.56 94 PRO A CA 1
ATOM 692 C C . PRO A 1 94 ? 16.878 4.193 28.648 1.00 90.56 94 PRO A C 1
ATOM 694 O O . PRO A 1 94 ? 16.306 4.172 27.559 1.00 90.56 94 PRO A O 1
ATOM 697 N N . VAL A 1 95 ? 18.182 4.435 28.771 1.00 90.19 95 VAL A N 1
ATOM 698 C CA . VAL A 1 95 ? 19.111 4.700 27.666 1.00 90.19 95 VAL A CA 1
ATOM 699 C C . VAL A 1 95 ? 20.289 3.744 27.825 1.00 90.19 95 VAL A C 1
ATOM 701 O O . VAL A 1 95 ? 20.989 3.809 28.834 1.00 90.19 95 VAL A O 1
ATOM 704 N N . SER A 1 96 ? 20.500 2.833 26.867 1.00 86.88 96 SER A N 1
ATOM 705 C CA . SER A 1 96 ? 21.600 1.864 26.975 1.00 86.88 96 SER A CA 1
ATOM 706 C C . SER A 1 96 ? 22.969 2.524 26.789 1.00 86.88 96 SER A C 1
ATOM 708 O O . SER A 1 96 ? 23.121 3.466 26.006 1.00 86.88 96 SER A O 1
ATOM 710 N N . ALA A 1 97 ? 23.984 1.971 27.454 1.00 84.31 97 ALA A N 1
ATOM 711 C CA . ALA A 1 97 ? 25.384 2.330 27.249 1.00 84.31 97 ALA A CA 1
ATOM 712 C C . ALA A 1 97 ? 25.865 2.039 25.812 1.00 84.31 97 ALA A C 1
ATOM 714 O O . ALA A 1 97 ? 26.765 2.724 25.326 1.00 84.31 97 ALA A O 1
ATOM 715 N N . ASP A 1 98 ? 25.220 1.103 25.104 1.00 85.25 98 ASP A N 1
ATOM 716 C CA . ASP A 1 98 ? 25.519 0.747 23.704 1.00 85.25 98 ASP A CA 1
ATOM 717 C C . ASP A 1 98 ? 25.331 1.926 22.732 1.00 85.25 98 ASP A C 1
ATOM 719 O O . ASP A 1 98 ? 25.937 1.970 21.663 1.00 85.25 98 ASP A O 1
ATOM 723 N N . LEU A 1 99 ? 24.537 2.931 23.124 1.00 86.25 99 LEU A N 1
ATOM 724 C CA . LEU A 1 99 ? 24.360 4.186 22.384 1.00 86.25 99 LEU A CA 1
ATOM 725 C C . LEU A 1 99 ? 25.611 5.091 22.447 1.00 86.25 99 LEU A C 1
ATOM 727 O O . LEU A 1 99 ? 25.660 6.142 21.799 1.00 86.25 99 LEU A O 1
ATOM 731 N N . GLY A 1 100 ? 26.633 4.701 23.217 1.00 88.69 100 GLY A N 1
ATOM 732 C CA . GLY A 1 100 ? 27.967 5.294 23.225 1.00 88.69 100 GLY A CA 1
ATOM 733 C C . GLY A 1 100 ? 27.945 6.800 23.477 1.00 88.69 100 GLY A C 1
ATOM 734 O O . GLY A 1 100 ? 27.436 7.275 24.491 1.00 88.69 100 GLY A O 1
ATOM 735 N N . ALA A 1 101 ? 28.479 7.573 22.528 1.00 90.25 101 ALA A N 1
ATOM 736 C CA . ALA A 1 101 ? 28.535 9.032 22.625 1.00 90.25 101 ALA A CA 1
ATOM 737 C C . ALA A 1 101 ? 27.151 9.717 22.685 1.00 90.25 101 ALA A C 1
ATOM 739 O O . ALA A 1 101 ? 27.071 10.862 23.128 1.00 90.25 101 ALA A O 1
ATOM 740 N N . LEU A 1 102 ? 26.070 9.042 22.270 1.00 92.31 102 LEU A N 1
ATOM 741 C CA . LEU A 1 102 ? 24.703 9.563 22.381 1.00 92.31 102 LEU A CA 1
ATOM 742 C C . LEU A 1 102 ? 24.084 9.323 23.763 1.00 92.31 102 LEU A C 1
ATOM 744 O O . LEU A 1 102 ? 23.181 10.068 24.137 1.00 92.31 102 LEU A O 1
ATOM 748 N N . ALA A 1 103 ? 24.551 8.330 24.530 1.00 92.06 103 ALA A N 1
ATOM 749 C CA . ALA A 1 103 ? 23.869 7.872 25.743 1.00 92.06 103 ALA A CA 1
ATOM 750 C C . ALA A 1 103 ? 23.668 9.000 26.775 1.00 92.06 103 ALA A C 1
ATOM 752 O O . ALA A 1 103 ? 22.546 9.269 27.194 1.00 92.06 103 ALA A O 1
ATOM 753 N N . SER A 1 104 ? 24.724 9.744 27.115 1.00 92.38 104 SER A N 1
ATOM 754 C CA . SER A 1 104 ? 24.641 10.872 28.061 1.00 92.38 104 SER A CA 1
ATOM 755 C C . SER A 1 104 ? 23.908 12.102 27.506 1.00 92.38 104 SER A C 1
ATOM 757 O O . SER A 1 104 ? 23.400 12.924 28.269 1.00 92.38 104 SER A O 1
ATOM 759 N N . VAL A 1 105 ? 23.825 12.239 26.180 1.00 95.12 105 VAL A N 1
ATOM 760 C CA . VAL A 1 105 ? 23.092 13.331 25.523 1.00 95.12 105 VAL A CA 1
ATOM 761 C C . VAL A 1 105 ? 21.587 13.050 25.544 1.00 95.12 105 VAL A C 1
ATOM 763 O O . VAL A 1 105 ? 20.807 13.954 25.853 1.00 95.12 105 VAL A O 1
ATOM 766 N N . LEU A 1 106 ? 21.198 11.799 25.275 1.00 95.50 106 LEU A N 1
ATOM 767 C CA . LEU A 1 106 ? 19.816 11.313 25.272 1.00 95.50 106 LEU A CA 1
ATOM 768 C C . LEU A 1 106 ? 19.257 11.106 26.687 1.00 95.50 106 LEU A C 1
ATOM 770 O O . LEU A 1 106 ? 18.104 11.458 26.908 1.00 95.50 106 LEU A O 1
ATOM 774 N N . GLU A 1 107 ? 20.060 10.636 27.652 1.00 94.75 107 GLU A N 1
ATOM 775 C CA . GLU A 1 107 ? 19.676 10.538 29.074 1.00 94.75 107 GLU A CA 1
ATOM 776 C C . GLU A 1 107 ? 19.154 11.884 29.575 1.00 94.75 107 GLU A C 1
ATOM 778 O O . GLU A 1 107 ? 17.991 12.000 29.961 1.00 94.75 107 GLU A O 1
ATOM 783 N N . ARG A 1 108 ? 19.982 12.933 29.470 1.00 95.50 108 ARG A N 1
ATOM 784 C CA . ARG A 1 108 ? 19.611 14.265 29.948 1.00 95.50 108 ARG A CA 1
ATOM 785 C C . ARG A 1 108 ? 18.444 14.874 29.166 1.00 95.50 108 ARG A C 1
ATOM 787 O O . ARG A 1 108 ? 17.662 15.625 29.742 1.00 95.50 108 ARG A O 1
ATOM 794 N N . ALA A 1 109 ? 18.287 14.553 27.882 1.00 95.75 109 ALA A N 1
ATOM 795 C CA . ALA A 1 109 ? 17.119 14.967 27.103 1.00 95.75 109 ALA A CA 1
ATOM 796 C C . ALA A 1 109 ? 15.826 14.243 27.539 1.00 95.75 109 ALA A C 1
ATOM 798 O O . ALA A 1 109 ? 14.753 14.841 27.516 1.00 95.75 109 ALA A O 1
ATOM 799 N N . GLY A 1 110 ? 15.941 12.990 27.986 1.00 94.31 110 GLY A N 1
ATOM 800 C CA . GLY A 1 110 ? 14.859 12.135 28.473 1.00 94.31 110 GLY A CA 1
ATOM 801 C C . GLY A 1 110 ? 14.599 12.205 29.986 1.00 94.31 110 GLY A C 1
ATOM 802 O O . GLY A 1 110 ? 14.032 11.263 30.546 1.00 94.31 110 GLY A O 1
ATOM 803 N N . ARG A 1 111 ? 15.008 13.270 30.686 1.00 95.31 111 ARG A N 1
ATOM 804 C CA . ARG A 1 111 ? 14.746 13.414 32.132 1.00 95.31 111 ARG A CA 1
ATOM 805 C C . ARG A 1 111 ? 13.278 13.723 32.442 1.00 95.31 111 ARG A C 1
ATOM 807 O O . ARG A 1 111 ? 12.631 14.413 31.648 1.00 95.31 111 ARG A O 1
ATOM 814 N N . PRO A 1 112 ? 12.748 13.250 33.590 1.00 92.25 112 PRO A N 1
ATOM 815 C CA . PRO A 1 112 ? 11.352 13.454 33.948 1.00 92.25 112 PRO A CA 1
ATOM 816 C C . PRO A 1 112 ? 11.030 14.941 34.142 1.00 92.25 112 PRO A C 1
ATOM 818 O O . PRO A 1 112 ? 10.111 15.440 33.497 1.00 92.25 112 PRO A O 1
ATOM 821 N N . ASP A 1 113 ? 11.825 15.678 34.927 1.00 92.94 113 ASP A N 1
ATOM 822 C CA . ASP A 1 113 ? 11.695 17.137 35.024 1.00 92.94 113 ASP A CA 1
ATOM 823 C C . ASP A 1 113 ? 12.251 17.819 33.758 1.00 92.94 113 ASP A C 1
ATOM 825 O O . ASP A 1 113 ? 13.388 17.589 33.335 1.00 92.94 113 ASP A O 1
ATOM 829 N N . ARG A 1 114 ? 11.444 18.702 33.162 1.00 92.38 114 ARG A N 1
ATOM 830 C CA . ARG A 1 114 ? 11.827 19.597 32.061 1.00 92.38 114 ARG A CA 1
ATOM 831 C C . ARG A 1 114 ? 12.964 20.551 32.433 1.00 92.38 114 ARG A C 1
ATOM 833 O O . ARG A 1 114 ? 13.727 20.944 31.555 1.00 92.38 114 ARG A O 1
ATOM 840 N N . ASN A 1 115 ? 13.120 20.938 33.695 1.00 92.56 115 ASN A N 1
ATOM 841 C CA . ASN A 1 115 ? 14.160 21.879 34.114 1.00 92.56 115 ASN A CA 1
ATOM 842 C C . ASN A 1 115 ? 15.564 21.306 33.880 1.00 92.56 115 ASN A C 1
ATOM 844 O O . ASN A 1 115 ? 16.401 21.997 33.295 1.00 92.56 115 ASN A O 1
ATOM 848 N N . ASP A 1 116 ? 15.772 20.023 34.190 1.00 94.00 116 ASP A N 1
ATOM 849 C CA . ASP A 1 116 ? 17.044 19.326 33.968 1.00 94.00 116 ASP A CA 1
ATOM 850 C C . ASP A 1 116 ? 17.382 19.105 32.487 1.00 94.00 116 ASP A C 1
ATOM 852 O O . ASP A 1 116 ? 18.567 19.035 32.130 1.00 94.00 116 ASP A O 1
ATOM 856 N N . ARG A 1 117 ? 16.365 18.991 31.619 1.00 95.25 117 ARG A N 1
ATOM 857 C CA . ARG A 1 117 ? 16.551 18.773 30.175 1.00 95.25 117 ARG A CA 1
ATOM 858 C C . ARG A 1 117 ? 17.296 19.935 29.525 1.00 95.25 117 ARG A C 1
ATOM 860 O O . ARG A 1 117 ? 17.152 21.095 29.917 1.00 95.25 117 ARG A O 1
ATOM 867 N N . TRP A 1 118 ? 18.048 19.625 28.473 1.00 94.75 118 TRP A N 1
ATOM 868 C CA . TRP A 1 118 ? 18.656 20.620 27.589 1.00 94.75 118 TRP A CA 1
ATOM 869 C C . TRP A 1 118 ? 17.617 21.600 27.018 1.00 94.75 118 TRP A C 1
ATOM 871 O O . TRP A 1 118 ? 16.472 21.227 26.758 1.00 94.75 118 TRP A O 1
ATOM 881 N N . THR A 1 119 ? 18.031 22.830 26.716 1.00 93.31 119 THR A N 1
ATOM 882 C CA . THR A 1 119 ? 17.353 23.629 25.681 1.00 93.31 119 THR A CA 1
ATOM 883 C C . THR A 1 119 ? 17.632 23.042 24.290 1.00 93.31 119 THR A C 1
ATOM 885 O O . THR A 1 119 ? 18.642 22.366 24.082 1.00 93.31 119 THR A O 1
ATOM 888 N N . ALA A 1 120 ? 16.779 23.329 23.300 1.00 88.81 120 ALA A N 1
ATOM 889 C CA . ALA A 1 120 ? 16.961 22.828 21.931 1.00 88.81 120 ALA A CA 1
ATOM 890 C C . ALA A 1 120 ? 18.334 23.201 21.322 1.00 88.81 120 ALA A C 1
ATOM 892 O O . ALA A 1 120 ? 18.965 22.382 20.651 1.00 88.81 120 ALA A O 1
ATOM 893 N N . ALA A 1 121 ? 18.836 24.407 21.614 1.00 87.25 121 ALA A N 1
ATOM 894 C CA . ALA A 1 121 ? 20.140 24.885 21.153 1.00 87.25 121 ALA A CA 1
ATOM 895 C C . ALA A 1 121 ? 21.315 24.122 21.796 1.00 87.25 121 ALA A C 1
ATOM 897 O O . ALA A 1 121 ? 22.277 23.756 21.117 1.00 87.25 121 ALA A O 1
ATOM 898 N N . GLU A 1 122 ? 21.246 23.846 23.102 1.00 92.31 122 GLU A N 1
ATOM 899 C CA . GLU A 1 122 ? 22.246 23.020 23.790 1.00 92.31 122 GLU A CA 1
ATOM 900 C C . GLU A 1 122 ? 22.204 21.568 23.315 1.00 92.31 122 GLU A C 1
ATOM 902 O O . GLU A 1 122 ? 23.261 20.979 23.094 1.00 92.31 122 GLU A O 1
ATOM 907 N N . PHE A 1 123 ? 21.004 21.013 23.108 1.00 94.44 123 PHE A N 1
ATOM 908 C CA . PHE A 1 123 ? 20.812 19.650 22.618 1.00 94.44 123 PHE A CA 1
ATOM 909 C C . PHE A 1 123 ? 21.422 19.476 21.222 1.00 94.44 123 PHE A C 1
ATOM 911 O O . PHE A 1 123 ? 22.218 18.564 21.018 1.00 94.44 123 PHE A O 1
ATOM 918 N N . GLY A 1 124 ? 21.173 20.409 20.294 1.00 90.00 124 GLY A N 1
ATOM 919 C CA . GLY A 1 124 ? 21.810 20.409 18.971 1.00 90.00 124 GLY A CA 1
ATOM 920 C C . GLY A 1 124 ? 23.345 20.452 19.040 1.00 90.00 124 GLY A C 1
ATOM 921 O O . GLY A 1 124 ? 24.022 19.668 18.374 1.00 90.00 124 GLY A O 1
ATOM 922 N N . ARG A 1 125 ? 23.911 21.301 19.911 1.00 90.94 125 ARG A N 1
ATOM 923 C CA . ARG A 1 125 ? 25.369 21.383 20.145 1.00 90.94 125 ARG A CA 1
ATOM 924 C C . ARG A 1 125 ? 25.931 20.141 20.850 1.00 90.94 125 ARG A C 1
ATOM 926 O O . ARG A 1 125 ? 27.100 19.805 20.666 1.00 90.94 125 ARG A O 1
ATOM 933 N N . ALA A 1 126 ? 25.149 19.463 21.687 1.00 92.69 126 ALA A N 1
ATOM 934 C CA . ALA A 1 126 ? 25.531 18.200 22.316 1.00 92.69 126 ALA A CA 1
ATOM 935 C C . ALA A 1 126 ? 25.530 17.048 21.297 1.00 92.69 126 ALA A C 1
ATOM 937 O O . ALA A 1 126 ? 26.509 16.309 21.224 1.00 92.69 126 ALA A O 1
ATOM 938 N N . LEU A 1 127 ? 24.500 16.960 20.448 1.00 91.94 127 LEU A N 1
ATOM 939 C CA . LEU A 1 127 ? 24.398 15.965 19.378 1.00 91.94 127 LEU A CA 1
ATOM 940 C C . LEU A 1 127 ? 25.531 16.083 18.348 1.00 91.94 127 LEU A C 1
ATOM 942 O O . LEU A 1 127 ? 26.056 15.059 17.923 1.00 91.94 127 LEU A O 1
ATOM 946 N N . ILE A 1 128 ? 25.971 17.295 17.986 1.00 89.38 128 ILE A N 1
ATOM 947 C CA . ILE A 1 128 ? 27.128 17.466 17.085 1.00 89.38 128 ILE A CA 1
ATOM 948 C C . ILE A 1 128 ? 28.427 16.958 17.727 1.00 89.38 128 ILE A C 1
ATOM 950 O O . ILE A 1 128 ? 29.131 16.161 17.111 1.00 89.38 128 ILE A O 1
ATOM 954 N N . ARG A 1 129 ? 28.705 17.327 18.985 1.00 90.31 129 ARG A N 1
ATOM 955 C CA . ARG A 1 129 ? 29.894 16.850 19.724 1.00 90.31 129 ARG A CA 1
ATOM 956 C C . ARG A 1 129 ? 29.869 15.341 20.006 1.00 90.31 129 ARG A C 1
ATOM 958 O O . ARG A 1 129 ? 30.920 14.733 20.197 1.00 90.31 129 ARG A O 1
ATOM 965 N N . ALA A 1 130 ? 28.685 14.727 20.027 1.00 90.38 130 ALA A N 1
ATOM 966 C CA . ALA A 1 130 ? 28.540 13.275 20.031 1.00 90.38 130 ALA A CA 1
ATOM 967 C C . ALA A 1 130 ? 28.826 12.674 18.644 1.00 90.38 130 ALA A C 1
ATOM 969 O O . ALA A 1 130 ? 29.589 11.718 18.546 1.00 90.38 130 ALA A O 1
ATOM 970 N N . ALA A 1 131 ? 28.279 13.257 17.571 1.00 86.94 131 ALA A N 1
ATOM 971 C CA . ALA A 1 131 ? 28.455 12.788 16.195 1.00 86.94 131 ALA A CA 1
ATOM 972 C C . ALA A 1 131 ? 29.916 12.823 15.707 1.00 86.94 131 ALA A C 1
ATOM 974 O O . ALA A 1 131 ? 30.306 11.981 14.903 1.00 86.94 131 ALA A O 1
ATOM 975 N N . GLU A 1 132 ? 30.746 13.730 16.230 1.00 87.31 132 GLU A N 1
ATOM 976 C CA . GLU A 1 132 ? 32.206 13.743 16.015 1.00 87.31 132 GLU A CA 1
ATOM 977 C C . GLU A 1 132 ? 32.915 12.465 16.504 1.00 87.31 132 GLU A C 1
ATOM 979 O O . GLU A 1 132 ? 34.018 12.164 16.051 1.00 87.31 132 GLU A O 1
ATOM 984 N N . ARG A 1 133 ? 32.289 11.710 17.417 1.00 86.88 133 ARG A N 1
ATOM 985 C CA . ARG A 1 133 ? 32.824 10.486 18.039 1.00 86.88 133 ARG A CA 1
ATOM 986 C C . ARG A 1 133 ? 32.152 9.205 17.537 1.00 86.88 133 ARG A C 1
ATOM 988 O O . ARG A 1 133 ? 32.462 8.127 18.037 1.00 86.88 133 ARG A O 1
ATOM 995 N N . LEU A 1 134 ? 31.223 9.312 16.587 1.00 83.25 134 LEU A N 1
ATOM 996 C CA . LEU A 1 134 ? 30.524 8.175 15.988 1.00 83.25 134 LEU A CA 1
ATOM 997 C C . LEU A 1 134 ? 31.132 7.830 14.619 1.00 83.25 134 LEU A C 1
ATOM 999 O O . LEU A 1 134 ? 31.600 8.728 13.911 1.00 83.25 134 LEU A O 1
ATOM 1003 N N . PRO A 1 135 ? 31.100 6.553 14.194 1.00 80.19 135 PRO A N 1
ATOM 1004 C CA . PRO A 1 135 ? 31.420 6.205 12.816 1.00 80.19 135 PRO A CA 1
ATOM 1005 C C . PRO A 1 135 ? 30.457 6.935 11.871 1.00 80.19 135 PRO A C 1
ATOM 1007 O O . PRO A 1 135 ? 29.244 6.955 12.089 1.00 80.19 135 PRO A O 1
ATOM 1010 N N . ARG A 1 136 ? 30.988 7.546 10.805 1.00 77.38 136 ARG A N 1
ATOM 1011 C CA . ARG A 1 136 ? 30.145 8.193 9.793 1.00 77.38 136 ARG A CA 1
ATOM 1012 C C . ARG A 1 136 ? 29.313 7.115 9.085 1.00 77.38 136 ARG A C 1
ATOM 1014 O O . ARG A 1 136 ? 29.917 6.193 8.536 1.00 77.38 136 ARG A O 1
ATOM 1021 N N . PRO A 1 137 ? 27.971 7.213 9.068 1.00 70.62 137 PRO A N 1
ATOM 1022 C CA . PRO A 1 137 ? 27.142 6.221 8.399 1.00 70.62 137 PRO A CA 1
ATOM 1023 C C . PRO A 1 137 ? 27.407 6.232 6.892 1.00 70.62 137 PRO A C 1
ATOM 1025 O O . PRO A 1 137 ? 27.712 7.276 6.301 1.00 70.62 137 PRO A O 1
ATOM 1028 N N . THR A 1 138 ? 27.242 5.074 6.256 1.00 73.62 138 THR A N 1
ATOM 1029 C CA . THR A 1 138 ? 27.099 5.003 4.802 1.00 73.62 138 THR A CA 1
ATOM 1030 C C . THR A 1 138 ? 25.907 5.868 4.366 1.00 73.62 138 THR A C 1
ATOM 1032 O O . THR A 1 138 ? 24.907 5.944 5.086 1.00 73.62 138 THR A O 1
ATOM 1035 N N . PRO A 1 139 ? 25.977 6.565 3.215 1.00 67.31 139 PRO A N 1
ATOM 1036 C CA . PRO A 1 139 ? 24.837 7.328 2.724 1.00 67.31 139 PRO A CA 1
ATOM 1037 C C . PRO A 1 139 ? 23.628 6.412 2.523 1.00 67.31 139 PRO A C 1
ATOM 1039 O O . PRO A 1 139 ? 23.717 5.439 1.777 1.00 67.31 139 PRO A O 1
ATOM 1042 N N . LEU A 1 140 ? 22.506 6.737 3.170 1.00 64.38 140 LEU A N 1
ATOM 1043 C CA . LEU A 1 140 ? 21.246 6.033 2.947 1.00 64.38 140 LEU A CA 1
ATOM 1044 C C . LEU A 1 140 ? 20.867 6.125 1.456 1.00 64.38 140 LEU A C 1
ATOM 1046 O O . LEU A 1 140 ? 20.907 7.231 0.903 1.00 64.38 140 LEU A O 1
ATOM 1050 N N . PRO A 1 141 ? 20.488 5.012 0.799 1.00 61.97 141 PRO A N 1
ATOM 1051 C CA . PRO A 1 141 ? 19.947 5.051 -0.552 1.00 61.97 141 PRO A CA 1
ATOM 1052 C C . PRO A 1 141 ? 18.554 5.691 -0.506 1.00 61.97 141 PRO A C 1
ATOM 1054 O O . PRO A 1 141 ? 17.564 5.051 -0.154 1.00 61.97 141 PRO A O 1
ATOM 1057 N N . LEU A 1 142 ? 18.485 6.985 -0.819 1.00 62.31 142 LEU A N 1
ATOM 1058 C CA . LEU A 1 142 ? 17.224 7.716 -0.906 1.00 62.31 142 LEU A CA 1
ATOM 1059 C C . LEU A 1 142 ? 16.457 7.243 -2.144 1.00 62.31 142 LEU A C 1
ATOM 1061 O O . LEU A 1 142 ? 16.911 7.421 -3.272 1.00 62.31 142 LEU A O 1
ATOM 1065 N N . VAL A 1 143 ? 15.288 6.638 -1.930 1.00 53.84 143 VAL A N 1
ATOM 1066 C CA . VAL A 1 143 ? 14.379 6.208 -3.003 1.00 53.84 143 VAL A CA 1
ATOM 1067 C C . VAL A 1 143 ? 13.490 7.392 -3.401 1.00 53.84 143 VAL A C 1
ATOM 1069 O O . VAL A 1 143 ? 12.288 7.412 -3.136 1.00 53.84 143 VAL A O 1
ATOM 1072 N N . THR A 1 144 ? 14.103 8.425 -3.980 1.00 50.12 144 THR A N 1
ATOM 1073 C CA . THR A 1 144 ? 13.430 9.654 -4.422 1.00 50.12 144 THR A CA 1
ATOM 1074 C C . THR A 1 144 ? 13.199 9.667 -5.934 1.00 50.12 144 THR A C 1
ATOM 1076 O O . THR A 1 144 ? 14.072 9.337 -6.733 1.00 50.12 144 THR A O 1
ATOM 1079 N N . ALA A 1 145 ? 11.995 10.079 -6.340 1.00 47.50 145 ALA A N 1
ATOM 1080 C CA . ALA A 1 145 ? 11.725 10.497 -7.713 1.00 47.50 145 ALA A CA 1
ATOM 1081 C C . ALA A 1 145 ? 12.166 11.968 -7.890 1.00 47.50 145 ALA A C 1
ATOM 1083 O O . ALA A 1 145 ? 12.038 12.747 -6.941 1.00 47.50 145 ALA A O 1
ATOM 1084 N N . PRO A 1 146 ? 12.665 12.384 -9.070 1.00 45.81 146 PRO A N 1
ATOM 1085 C CA . PRO A 1 146 ? 13.298 13.693 -9.255 1.00 45.81 146 PRO A CA 1
ATOM 1086 C C . PRO A 1 146 ? 12.269 14.836 -9.354 1.00 45.81 146 PRO A C 1
ATOM 1088 O O . PRO A 1 146 ? 11.986 15.335 -10.442 1.00 45.81 146 PRO A O 1
ATOM 1091 N N . ALA A 1 147 ? 11.694 15.253 -8.220 1.00 49.41 147 ALA A N 1
ATOM 1092 C CA . ALA A 1 147 ? 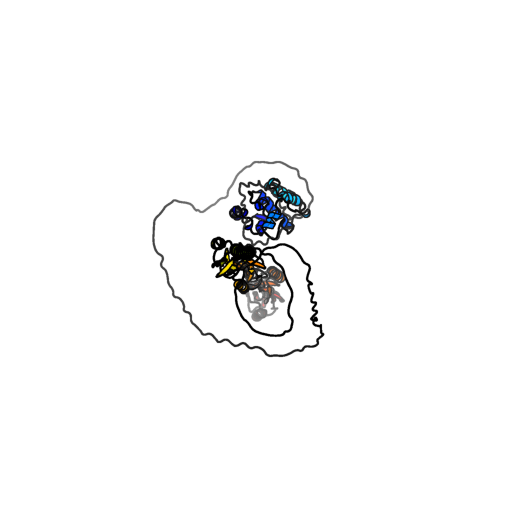10.596 16.223 -8.190 1.00 49.41 147 ALA A CA 1
ATOM 1093 C C . ALA A 1 147 ? 10.549 17.134 -6.940 1.00 49.41 147 ALA A C 1
ATOM 1095 O O . ALA A 1 147 ? 9.505 17.249 -6.309 1.00 49.41 147 ALA A O 1
ATOM 1096 N N . MET A 1 148 ? 11.649 17.820 -6.602 1.00 44.12 148 MET A N 1
ATOM 1097 C CA . MET A 1 148 ? 11.639 19.243 -6.189 1.00 44.12 148 MET A CA 1
ATOM 1098 C C . MET A 1 148 ? 13.071 19.769 -5.992 1.00 44.12 148 MET A C 1
ATOM 1100 O O . MET A 1 148 ? 13.876 19.156 -5.297 1.00 44.12 148 MET A O 1
ATOM 1104 N N . ARG A 1 149 ? 13.388 20.951 -6.542 1.00 44.19 149 ARG A N 1
ATOM 1105 C CA . ARG A 1 149 ? 14.607 21.685 -6.156 1.00 44.19 149 ARG A CA 1
ATOM 1106 C C . ARG A 1 149 ? 14.348 22.367 -4.804 1.00 44.19 149 ARG A C 1
ATOM 1108 O O . ARG A 1 149 ? 13.390 23.133 -4.725 1.00 44.19 149 ARG A O 1
ATOM 1115 N N . PRO A 1 150 ? 15.156 22.134 -3.753 1.00 47.97 150 PRO A N 1
ATOM 1116 C CA . PRO A 1 150 ? 14.944 22.781 -2.464 1.00 47.97 150 PRO A CA 1
ATOM 1117 C C . PRO A 1 150 ? 15.360 24.254 -2.534 1.00 47.97 150 PRO A C 1
ATOM 1119 O O . PRO A 1 150 ? 16.544 24.582 -2.453 1.00 47.97 150 PRO A O 1
ATOM 1122 N N . GLU A 1 151 ? 14.381 25.147 -2.656 1.00 45.25 151 GLU A N 1
ATOM 1123 C CA . GLU A 1 151 ? 14.600 26.581 -2.478 1.00 45.25 151 GLU A CA 1
ATOM 1124 C C . GLU A 1 151 ? 15.080 26.854 -1.033 1.00 45.25 151 GLU A C 1
ATOM 1126 O O . GLU A 1 151 ? 14.549 26.265 -0.082 1.00 45.25 151 GLU A O 1
ATOM 1131 N N . PRO A 1 152 ? 16.123 27.678 -0.817 1.00 48.38 152 PRO A N 1
ATOM 1132 C CA . PRO A 1 152 ? 16.747 27.819 0.495 1.00 48.38 152 PRO A CA 1
ATOM 1133 C C . PRO A 1 152 ? 15.925 28.729 1.420 1.00 48.38 152 PRO A C 1
ATOM 1135 O O . PRO A 1 152 ? 16.291 29.876 1.668 1.00 48.38 152 PRO A O 1
ATOM 1138 N N . THR A 1 153 ? 14.848 28.195 2.005 1.00 47.59 153 THR A N 1
ATOM 1139 C CA . THR A 1 153 ? 13.953 28.880 2.961 1.00 47.59 153 THR A CA 1
ATOM 1140 C C . THR A 1 153 ? 14.604 29.136 4.336 1.00 47.59 153 THR A C 1
ATOM 1142 O O . THR A 1 153 ? 14.075 28.754 5.385 1.00 47.59 153 THR A O 1
ATOM 1145 N N . ARG A 1 154 ? 15.779 29.775 4.362 1.00 47.72 154 ARG A N 1
ATOM 1146 C CA . ARG A 1 154 ? 16.446 30.239 5.583 1.00 47.72 154 ARG A CA 1
ATOM 1147 C C . ARG A 1 154 ? 15.761 31.531 6.031 1.00 47.72 154 ARG A C 1
ATOM 1149 O O . ARG A 1 154 ? 16.083 32.606 5.536 1.00 47.72 154 ARG A O 1
ATOM 1156 N N . ARG A 1 155 ? 14.792 31.429 6.950 1.00 46.72 155 ARG A N 1
ATOM 1157 C CA . ARG A 1 155 ? 14.178 32.619 7.567 1.00 46.72 155 ARG A CA 1
ATOM 1158 C C . ARG A 1 155 ? 15.281 33.473 8.225 1.00 46.72 155 ARG A C 1
ATOM 1160 O O . ARG A 1 155 ? 16.134 32.885 8.891 1.00 46.72 155 ARG A O 1
ATOM 1167 N N . PRO A 1 156 ? 15.276 34.815 8.084 1.00 46.38 156 PRO A N 1
ATOM 1168 C CA . PRO A 1 156 ? 16.324 35.675 8.654 1.00 46.38 156 PRO A CA 1
ATOM 1169 C C . PRO A 1 156 ? 16.465 35.593 10.181 1.00 46.38 156 PRO A C 1
ATOM 1171 O O . PRO A 1 156 ? 17.514 35.927 10.722 1.00 46.38 156 PRO A O 1
ATOM 1174 N N . THR A 1 157 ? 15.420 35.140 10.877 1.00 48.38 157 THR A N 1
ATOM 1175 C CA . THR A 1 157 ? 15.360 35.004 12.334 1.00 48.38 157 THR A CA 1
ATOM 1176 C C . THR A 1 157 ? 15.129 33.545 12.739 1.00 48.38 157 THR A C 1
ATOM 1178 O O . THR A 1 157 ? 13.996 33.078 12.848 1.00 48.38 157 THR A O 1
ATOM 1181 N N . ASP A 1 158 ? 16.222 32.816 12.978 1.00 51.31 158 ASP A N 1
ATOM 1182 C CA . ASP A 1 158 ? 16.204 31.509 13.649 1.00 51.31 158 ASP A CA 1
ATOM 1183 C C . ASP A 1 158 ? 16.345 31.717 15.172 1.00 51.31 158 ASP A C 1
ATOM 1185 O O . ASP A 1 158 ? 17.441 32.045 15.639 1.00 51.31 158 ASP A O 1
ATOM 1189 N N . PRO A 1 159 ? 15.273 31.534 15.970 1.00 50.78 159 PRO A N 1
ATOM 1190 C CA . PRO A 1 159 ? 15.309 31.774 17.412 1.00 50.78 159 PRO A CA 1
ATOM 1191 C C . PRO A 1 159 ? 16.117 30.722 18.188 1.00 50.78 159 PRO A C 1
ATOM 1193 O O . PRO A 1 159 ? 16.341 30.903 19.382 1.00 50.78 159 PRO A O 1
ATOM 1196 N N . THR A 1 160 ? 16.559 29.628 17.554 1.00 55.38 160 THR A N 1
ATOM 1197 C CA . THR A 1 160 ? 17.408 28.619 18.212 1.00 55.38 160 THR A CA 1
ATOM 1198 C C . THR A 1 160 ? 18.892 29.001 18.221 1.00 55.38 160 THR A C 1
ATOM 1200 O O . THR A 1 160 ? 19.658 28.455 19.015 1.00 55.38 160 THR A O 1
ATOM 1203 N N . GLY A 1 161 ? 19.292 29.977 17.394 1.00 48.88 161 GLY A N 1
ATOM 1204 C CA . GLY A 1 161 ? 20.681 30.394 17.219 1.00 48.88 161 GLY A CA 1
ATOM 1205 C C . GLY A 1 161 ? 21.475 29.362 16.417 1.00 48.88 161 GLY A C 1
ATOM 1206 O O . GLY A 1 161 ? 21.850 28.316 16.947 1.00 48.88 161 GLY A O 1
ATOM 1207 N N . GLY A 1 162 ? 21.735 29.690 15.146 1.00 53.91 162 GLY A N 1
ATOM 1208 C CA . GLY A 1 162 ? 22.213 28.772 14.105 1.00 53.91 162 GLY A CA 1
ATOM 1209 C C . GLY A 1 162 ? 23.235 27.726 14.565 1.00 53.91 162 GLY A C 1
ATOM 1210 O O . GLY A 1 162 ? 24.316 28.051 15.053 1.00 53.91 162 GLY A O 1
ATOM 1211 N N . VAL A 1 163 ? 22.880 26.453 14.384 1.00 57.84 163 VAL A N 1
ATOM 1212 C CA . VAL A 1 163 ? 23.720 25.304 14.738 1.00 57.84 163 VAL A CA 1
ATOM 1213 C C . VAL A 1 163 ? 24.481 24.835 13.495 1.00 57.84 163 VAL A C 1
ATOM 1215 O O . VAL A 1 163 ? 23.971 24.041 12.699 1.00 57.84 163 VAL A O 1
ATOM 1218 N N . ASP A 1 164 ? 25.700 25.346 13.317 1.00 59.41 164 ASP A N 1
ATOM 1219 C CA . ASP A 1 164 ? 26.569 24.964 12.202 1.00 59.41 164 ASP A CA 1
ATOM 1220 C C . ASP A 1 164 ? 27.016 23.498 12.304 1.00 59.41 164 ASP A C 1
ATOM 1222 O O . ASP A 1 164 ? 27.378 23.001 13.371 1.00 59.41 164 ASP A O 1
ATOM 1226 N N . ARG A 1 165 ? 26.966 22.787 11.171 1.00 57.97 165 ARG A N 1
ATOM 1227 C CA . ARG A 1 165 ? 27.274 21.352 11.075 1.00 57.97 165 ARG A CA 1
ATOM 1228 C C . ARG A 1 165 ? 28.685 21.119 10.524 1.00 57.97 165 ARG A C 1
ATOM 1230 O O . ARG A 1 165 ? 29.091 21.845 9.615 1.00 57.97 165 ARG A O 1
ATOM 1237 N N . PRO A 1 166 ? 29.404 20.072 10.976 1.00 55.25 166 PRO A N 1
ATOM 1238 C CA . PRO A 1 166 ? 30.696 19.706 10.404 1.00 55.25 166 PRO A CA 1
ATOM 1239 C C . PRO A 1 166 ? 30.562 19.385 8.907 1.00 55.25 166 PRO A C 1
ATOM 1241 O O . PRO A 1 166 ? 29.680 18.630 8.491 1.00 55.25 166 PRO A O 1
ATOM 1244 N N . GLY A 1 167 ? 31.440 19.974 8.094 1.00 48.03 167 GLY A N 1
ATOM 1245 C CA . GLY A 1 167 ? 31.346 19.932 6.635 1.00 48.03 167 GLY A CA 1
ATOM 1246 C C . GLY A 1 167 ? 31.476 18.525 6.038 1.00 48.03 167 GLY A C 1
ATOM 1247 O O . GLY A 1 167 ? 32.341 17.730 6.418 1.00 48.03 167 GLY A O 1
ATOM 1248 N N . THR A 1 168 ? 30.643 18.227 5.039 1.00 44.16 168 THR A N 1
ATOM 1249 C CA . THR A 1 168 ? 30.724 16.989 4.255 1.00 44.16 168 THR A CA 1
ATOM 1250 C C . THR A 1 168 ? 31.924 17.033 3.309 1.00 44.16 168 THR A C 1
ATOM 1252 O O . THR A 1 168 ? 31.830 17.554 2.197 1.00 44.16 168 THR A O 1
ATOM 1255 N N . ALA A 1 169 ? 33.054 16.474 3.746 1.00 38.59 169 ALA A N 1
ATOM 1256 C CA . ALA A 1 169 ? 34.238 16.303 2.908 1.00 38.59 169 ALA A CA 1
ATOM 1257 C C . ALA A 1 169 ? 33.894 15.525 1.621 1.00 38.59 169 ALA A C 1
ATOM 1259 O O . ALA A 1 169 ? 33.382 14.404 1.668 1.00 38.59 169 ALA A O 1
ATOM 1260 N N . ARG A 1 170 ? 34.170 16.139 0.466 1.00 35.38 170 ARG A N 1
ATOM 1261 C CA . ARG A 1 170 ? 33.844 15.623 -0.870 1.00 35.38 170 ARG A CA 1
ATOM 1262 C C . ARG A 1 170 ? 34.922 14.625 -1.313 1.00 35.38 170 ARG A C 1
ATOM 1264 O O . ARG A 1 170 ? 35.902 15.012 -1.940 1.00 35.38 170 ARG A O 1
ATOM 1271 N N . ALA A 1 171 ? 34.771 13.356 -0.937 1.00 34.91 171 ALA A N 1
ATOM 1272 C CA . ALA A 1 171 ? 35.719 12.299 -1.298 1.00 34.91 171 ALA A CA 1
ATOM 1273 C C . ALA A 1 171 ? 35.761 12.085 -2.825 1.00 34.91 171 ALA A C 1
ATOM 1275 O O . ALA A 1 171 ? 34.708 11.891 -3.432 1.00 34.91 171 ALA A O 1
ATOM 1276 N N . GLY A 1 172 ? 36.952 12.118 -3.445 1.00 30.92 172 GLY A N 1
ATOM 1277 C CA . GLY A 1 172 ? 37.051 11.911 -4.900 1.00 30.92 172 GLY A CA 1
ATOM 1278 C C . GLY A 1 172 ? 38.313 12.367 -5.649 1.00 30.92 172 GLY A C 1
ATOM 1279 O O . GLY A 1 172 ? 38.182 12.758 -6.804 1.00 30.92 172 GLY A O 1
ATOM 1280 N N . ARG A 1 173 ? 39.526 12.321 -5.070 1.00 28.28 173 ARG A N 1
ATOM 1281 C CA . ARG A 1 173 ? 40.775 12.304 -5.869 1.00 28.28 173 ARG A CA 1
ATOM 1282 C C . ARG A 1 173 ? 41.913 11.602 -5.104 1.00 28.28 173 ARG A C 1
ATOM 1284 O O . ARG A 1 173 ? 42.074 11.903 -3.923 1.00 28.28 173 ARG A O 1
ATOM 1291 N N . PRO A 1 174 ? 42.669 10.670 -5.718 1.00 37.00 174 PRO A N 1
ATOM 1292 C CA . PRO A 1 174 ? 43.779 9.984 -5.052 1.00 37.00 174 PRO A CA 1
ATOM 1293 C C . PRO A 1 174 ? 45.040 10.872 -4.955 1.00 37.00 174 PRO A C 1
ATOM 1295 O O . PRO A 1 174 ? 45.203 11.778 -5.776 1.00 37.00 174 PRO A O 1
ATOM 1298 N N . PRO A 1 175 ? 45.934 10.627 -3.976 1.00 45.56 175 PRO A N 1
ATOM 1299 C CA . PRO A 1 175 ? 47.160 11.401 -3.779 1.00 45.56 175 PRO A CA 1
ATOM 1300 C C . PRO A 1 175 ? 48.349 10.873 -4.602 1.00 45.56 175 PRO A C 1
ATOM 1302 O O . PRO A 1 175 ? 48.483 9.670 -4.814 1.00 45.56 175 PRO A O 1
ATOM 1305 N N . GLY A 1 176 ? 49.266 11.767 -4.984 1.00 33.91 176 GLY A N 1
ATOM 1306 C CA . GLY A 1 176 ? 50.564 11.414 -5.569 1.00 33.91 176 GLY A CA 1
ATOM 1307 C C . GLY A 1 176 ? 51.394 12.648 -5.941 1.00 33.91 176 GLY A C 1
ATOM 1308 O O . GLY A 1 176 ? 50.904 13.510 -6.662 1.00 33.91 176 GLY A O 1
ATOM 1309 N N . GLY A 1 177 ? 52.640 12.724 -5.454 1.00 30.86 177 GLY A N 1
ATOM 1310 C CA . GLY A 1 177 ? 53.587 13.821 -5.722 1.00 30.86 177 GLY A CA 1
ATOM 1311 C C . GLY A 1 177 ? 54.066 14.552 -4.448 1.00 30.86 177 GLY A C 1
ATOM 1312 O O . GLY A 1 177 ? 53.225 15.068 -3.712 1.00 30.86 177 GLY A O 1
ATOM 1313 N N . PRO A 1 178 ? 55.383 14.593 -4.150 1.00 41.03 178 PRO A N 1
ATOM 1314 C CA . PRO A 1 178 ? 55.938 15.302 -2.989 1.00 41.03 178 PRO A CA 1
ATOM 1315 C C . PRO A 1 178 ? 56.081 16.827 -3.223 1.00 41.03 178 PRO A C 1
ATOM 1317 O O . PRO A 1 178 ? 56.037 17.277 -4.369 1.00 41.03 178 PRO A O 1
ATOM 1320 N N . PRO A 1 179 ? 56.241 17.642 -2.159 1.00 49.25 179 PRO A N 1
ATOM 1321 C CA . PRO A 1 179 ? 56.115 19.101 -2.238 1.00 49.25 179 PRO A CA 1
ATOM 1322 C C . PRO A 1 179 ? 57.404 19.832 -2.648 1.00 49.25 179 PRO A C 1
ATOM 1324 O O . PRO A 1 179 ? 58.508 19.413 -2.301 1.00 49.25 179 PRO A O 1
ATOM 1327 N N . ALA A 1 180 ? 57.246 21.003 -3.274 1.00 30.20 180 ALA A N 1
ATOM 1328 C CA . ALA A 1 180 ? 58.325 21.956 -3.534 1.00 30.20 180 ALA A CA 1
ATOM 1329 C C . ALA A 1 180 ? 57.915 23.391 -3.139 1.00 30.20 180 ALA A C 1
ATOM 1331 O O . ALA A 1 180 ? 57.059 23.991 -3.776 1.00 30.20 180 ALA A O 1
ATOM 1332 N N . VAL A 1 181 ? 58.546 23.884 -2.066 1.00 32.22 181 VAL A N 1
ATOM 1333 C CA . VAL A 1 181 ? 58.853 25.286 -1.690 1.00 32.22 181 VAL A CA 1
ATOM 1334 C C . VAL A 1 181 ? 57.841 26.398 -2.039 1.00 32.22 181 VAL A C 1
ATOM 1336 O O . VAL A 1 181 ? 57.661 26.767 -3.193 1.00 32.22 181 VAL A O 1
ATOM 1339 N N . VAL A 1 182 ? 57.329 27.072 -1.000 1.00 39.91 182 VAL A N 1
ATOM 1340 C CA . VAL A 1 182 ? 56.676 28.394 -1.099 1.00 39.91 182 VAL A CA 1
ATOM 1341 C C . VAL A 1 182 ? 57.613 29.482 -0.562 1.00 39.91 182 VAL A C 1
ATOM 1343 O O . VAL A 1 182 ? 58.148 29.342 0.537 1.00 39.91 182 VAL A O 1
ATOM 1346 N N . ALA A 1 183 ? 57.745 30.586 -1.301 1.00 30.50 183 ALA A N 1
ATOM 1347 C CA . ALA A 1 183 ? 58.264 31.877 -0.836 1.00 30.50 183 ALA A CA 1
ATOM 1348 C C . ALA A 1 183 ? 57.439 33.026 -1.487 1.00 30.50 183 ALA A C 1
ATOM 1350 O O . ALA A 1 183 ? 56.826 32.771 -2.525 1.00 30.50 183 ALA A O 1
ATOM 1351 N N . PRO A 1 184 ? 57.326 34.234 -0.887 1.00 48.47 184 PRO A N 1
ATOM 1352 C CA . PRO A 1 184 ? 56.091 35.029 -1.022 1.00 48.47 184 PRO A CA 1
ATOM 1353 C C . PRO A 1 184 ? 56.248 36.484 -1.535 1.00 48.47 184 PRO A C 1
ATOM 1355 O O . PRO A 1 184 ? 57.361 36.991 -1.665 1.00 48.47 184 PRO A O 1
ATOM 1358 N N . THR A 1 185 ? 55.103 37.195 -1.630 1.00 29.20 185 THR A N 1
ATOM 1359 C CA . THR A 1 185 ? 54.917 38.672 -1.801 1.00 29.20 185 THR A CA 1
ATOM 1360 C C . THR A 1 185 ? 55.328 39.279 -3.163 1.00 29.20 185 THR A C 1
ATOM 1362 O O . THR A 1 185 ? 56.112 38.651 -3.870 1.00 29.20 185 THR A O 1
ATOM 1365 N N . PRO A 1 186 ? 54.870 40.503 -3.547 1.00 41.97 186 PRO A N 1
ATOM 1366 C CA . PRO A 1 186 ? 53.863 41.411 -2.956 1.00 41.97 186 PRO A CA 1
ATOM 1367 C C . PRO A 1 186 ? 52.703 41.758 -3.943 1.00 41.97 186 PRO A C 1
ATOM 1369 O O . PRO A 1 186 ? 52.308 40.894 -4.719 1.00 41.97 186 PRO A O 1
ATOM 1372 N N . ALA A 1 187 ? 52.098 42.960 -3.878 1.00 31.08 187 ALA A N 1
ATOM 1373 C CA . ALA A 1 187 ? 50.854 43.335 -4.580 1.00 31.08 187 ALA A CA 1
ATOM 1374 C C . ALA A 1 187 ? 50.855 44.756 -5.210 1.00 31.08 187 ALA A C 1
ATOM 1376 O O . ALA A 1 187 ? 51.662 45.588 -4.807 1.00 31.08 187 ALA A O 1
ATOM 1377 N N . ALA A 1 188 ? 49.853 44.994 -6.078 1.00 33.41 188 ALA A N 1
ATOM 1378 C CA . ALA A 1 188 ? 49.249 46.267 -6.539 1.00 33.41 188 ALA A CA 1
ATOM 1379 C C . ALA A 1 188 ? 49.965 47.177 -7.582 1.00 33.41 188 ALA A C 1
ATOM 1381 O O . ALA A 1 188 ? 50.995 47.769 -7.284 1.00 33.41 188 ALA A O 1
ATOM 1382 N N . ASP A 1 189 ? 49.270 47.342 -8.727 1.00 33.78 189 ASP A N 1
ATOM 1383 C CA . ASP A 1 189 ? 48.966 48.569 -9.516 1.00 33.78 189 ASP A CA 1
ATOM 1384 C C . ASP A 1 189 ? 50.090 49.448 -10.143 1.00 33.78 189 ASP A C 1
ATOM 1386 O O . ASP A 1 189 ? 51.228 49.407 -9.675 1.00 33.78 189 ASP A O 1
ATOM 1390 N N . PRO A 1 190 ? 49.803 50.313 -11.163 1.00 54.81 190 PRO A N 1
ATOM 1391 C CA . PRO A 1 190 ? 48.547 50.562 -11.911 1.00 54.81 190 PRO A CA 1
ATOM 1392 C C . PRO A 1 190 ? 48.658 50.503 -13.474 1.00 54.81 190 PRO A C 1
ATOM 1394 O O . PRO A 1 190 ? 49.678 50.111 -14.034 1.00 54.81 190 PRO A O 1
ATOM 1397 N N . ASP A 1 191 ? 47.562 50.914 -14.135 1.00 39.66 191 ASP A N 1
ATOM 1398 C CA . ASP A 1 191 ? 47.264 51.189 -15.570 1.00 39.66 191 ASP A CA 1
ATOM 1399 C C . ASP A 1 191 ? 48.336 51.955 -16.407 1.00 39.66 191 ASP A C 1
ATOM 1401 O O . ASP A 1 191 ? 49.162 52.652 -15.802 1.00 39.66 191 ASP A O 1
ATOM 1405 N N . PRO A 1 192 ? 48.332 51.907 -17.776 1.00 39.69 192 PRO A N 1
ATOM 1406 C CA . PRO A 1 192 ? 47.372 52.718 -18.569 1.00 39.69 192 PRO A CA 1
ATOM 1407 C C . PRO A 1 192 ? 46.924 52.254 -19.995 1.00 39.69 192 PRO A C 1
ATOM 1409 O O . PRO A 1 192 ? 47.567 51.459 -20.680 1.00 39.69 192 PRO A O 1
ATOM 1412 N N . GLU A 1 193 ? 45.850 52.911 -20.459 1.00 34.69 193 GLU A N 1
ATOM 1413 C CA . GLU A 1 193 ? 45.277 53.083 -21.824 1.00 34.69 193 GLU A CA 1
ATOM 1414 C C . GLU A 1 193 ? 46.173 53.871 -22.841 1.00 34.69 193 GLU A C 1
ATOM 1416 O O . GLU A 1 193 ? 47.193 54.414 -22.401 1.00 34.69 193 GLU A O 1
ATOM 1421 N N . PRO A 1 194 ? 45.801 54.097 -24.145 1.00 59.69 194 PRO A N 1
ATOM 1422 C CA . PRO A 1 194 ? 44.727 53.522 -25.005 1.00 59.69 194 PRO A CA 1
ATOM 1423 C C . PRO A 1 194 ? 45.125 53.220 -26.506 1.00 59.69 194 PRO A C 1
ATOM 1425 O O . PRO A 1 194 ? 46.281 53.350 -26.894 1.00 59.69 194 PRO A O 1
ATOM 1428 N N . GLU A 1 195 ? 44.109 52.933 -27.357 1.00 34.62 195 GLU A N 1
ATOM 1429 C CA . GLU A 1 195 ? 44.007 53.150 -28.840 1.00 34.62 195 GLU A CA 1
ATOM 1430 C C . GLU A 1 195 ? 44.709 52.212 -29.882 1.00 34.62 195 GLU A C 1
ATOM 1432 O O . GLU A 1 195 ? 45.738 51.612 -29.573 1.00 34.62 195 GLU A O 1
ATOM 1437 N N . PRO A 1 196 ? 44.246 52.130 -31.172 1.00 48.78 196 PRO A N 1
ATOM 1438 C CA . PRO A 1 196 ? 42.887 52.376 -31.722 1.00 48.78 196 PRO A CA 1
ATOM 1439 C C . PRO A 1 196 ? 42.353 51.429 -32.857 1.00 48.78 196 PRO A C 1
ATOM 1441 O O . PRO A 1 196 ? 43.094 50.805 -33.608 1.00 48.78 196 PRO A O 1
ATOM 1444 N N . ALA A 1 197 ? 41.017 51.440 -33.008 1.00 32.47 197 ALA A N 1
ATOM 1445 C CA . ALA A 1 197 ? 40.142 51.405 -34.212 1.00 32.47 197 ALA A CA 1
ATOM 1446 C C . ALA A 1 197 ? 40.447 50.639 -35.541 1.00 32.47 197 ALA A C 1
ATOM 1448 O O . ALA A 1 197 ? 41.353 50.999 -36.286 1.00 32.47 197 ALA A O 1
ATOM 1449 N N . VAL A 1 198 ? 39.472 49.797 -35.954 1.00 32.44 198 VAL A N 1
ATOM 1450 C CA . VAL A 1 198 ? 38.788 49.711 -37.288 1.00 32.44 198 VAL A CA 1
ATOM 1451 C C . VAL A 1 198 ? 37.365 49.161 -36.982 1.00 32.44 198 VAL A C 1
ATOM 1453 O O . VAL A 1 198 ? 37.311 48.116 -36.344 1.00 32.44 198 VAL A O 1
ATOM 1456 N N . VAL A 1 199 ? 36.171 49.752 -37.197 1.00 32.38 199 VAL A N 1
ATOM 1457 C CA . VAL A 1 199 ? 35.511 50.666 -38.177 1.00 32.38 199 VAL A CA 1
ATOM 1458 C C . VAL A 1 199 ? 34.452 49.920 -39.031 1.00 32.38 199 VAL A C 1
ATOM 1460 O O . VAL A 1 199 ? 34.749 48.855 -39.561 1.00 32.38 199 VAL A O 1
ATOM 1463 N N . ALA A 1 200 ? 33.264 50.542 -39.183 1.00 28.61 200 ALA A N 1
ATOM 1464 C CA . ALA A 1 200 ? 32.018 50.111 -39.865 1.00 28.61 200 ALA A CA 1
ATOM 1465 C C . ALA A 1 200 ? 31.217 48.973 -39.167 1.00 28.61 200 ALA A C 1
ATOM 1467 O O . ALA A 1 200 ? 31.769 47.903 -38.937 1.00 28.61 200 ALA A O 1
ATOM 1468 N N . GLU A 1 201 ? 29.956 49.098 -38.704 1.00 35.84 201 GLU A N 1
ATOM 1469 C CA . GLU A 1 201 ? 28.749 49.906 -39.065 1.00 35.84 201 GLU A CA 1
ATOM 1470 C C . GLU A 1 201 ? 27.954 49.416 -40.305 1.00 35.84 201 GLU A C 1
ATOM 1472 O O . GLU A 1 201 ? 28.555 48.835 -41.208 1.00 35.84 201 GLU A O 1
ATOM 1477 N N . PRO A 1 202 ? 26.645 49.746 -40.439 1.00 55.00 202 PRO A N 1
ATOM 1478 C CA . PRO A 1 202 ? 25.558 49.588 -39.449 1.00 55.00 202 PRO A CA 1
ATOM 1479 C C . PRO A 1 202 ? 24.235 49.087 -40.103 1.00 55.00 202 PRO A C 1
ATOM 1481 O O . PRO A 1 202 ? 24.215 48.807 -41.294 1.00 55.00 202 PRO A O 1
ATOM 1484 N N . GLU A 1 203 ? 23.135 49.012 -39.333 1.00 29.97 203 GLU A N 1
ATOM 1485 C CA . GLU A 1 203 ? 21.766 49.510 -39.665 1.00 29.97 203 GLU A CA 1
ATOM 1486 C C . GLU A 1 203 ? 20.768 49.040 -38.572 1.00 29.97 203 GLU A C 1
ATOM 1488 O O . GLU A 1 203 ? 20.596 47.846 -38.346 1.00 29.97 203 GLU A O 1
ATOM 1493 N N . THR A 1 204 ? 20.393 49.916 -37.626 1.00 30.08 204 THR A N 1
ATOM 1494 C CA . THR A 1 204 ? 19.240 50.863 -37.613 1.00 30.08 204 THR A CA 1
ATOM 1495 C C . THR A 1 204 ? 17.946 50.273 -37.022 1.00 30.08 204 THR A C 1
ATOM 1497 O O . THR A 1 204 ? 17.178 49.580 -37.681 1.00 30.08 204 THR A O 1
ATOM 1500 N N . ALA A 1 205 ? 17.674 50.609 -35.752 1.00 31.70 205 ALA A N 1
ATOM 1501 C CA . ALA A 1 205 ? 16.378 50.416 -35.094 1.00 31.70 205 ALA A CA 1
ATOM 1502 C C . ALA A 1 205 ? 16.205 51.409 -33.925 1.00 31.70 205 ALA A C 1
ATOM 1504 O O . ALA A 1 205 ? 16.783 51.205 -32.863 1.00 31.70 205 ALA A O 1
ATOM 1505 N N . GLU A 1 206 ? 15.420 52.469 -34.128 1.00 32.94 206 GLU A N 1
ATOM 1506 C CA . GLU A 1 206 ? 14.936 53.443 -33.127 1.00 32.94 206 GLU A CA 1
ATOM 1507 C C . GLU A 1 206 ? 13.880 54.357 -33.802 1.00 32.94 206 GLU A C 1
ATOM 1509 O O . GLU A 1 206 ? 13.911 54.467 -35.033 1.00 32.94 206 GLU A O 1
ATOM 1514 N N . PRO A 1 207 ? 13.019 55.099 -33.069 1.00 60.09 207 PRO A N 1
ATOM 1515 C CA . PRO A 1 207 ? 12.537 54.915 -31.692 1.00 60.09 207 PRO A CA 1
ATOM 1516 C C . PRO A 1 207 ? 10.983 55.080 -31.617 1.00 60.09 207 PRO A C 1
ATOM 1518 O O . PRO A 1 207 ? 10.288 54.835 -32.597 1.00 60.09 207 PRO A O 1
ATOM 1521 N N . GLU A 1 208 ? 10.468 55.557 -30.470 1.00 31.58 208 GLU A N 1
ATOM 1522 C CA . GLU A 1 208 ? 9.161 56.238 -30.272 1.00 31.58 208 GLU A CA 1
ATOM 1523 C C . GLU A 1 208 ? 7.848 55.421 -30.199 1.00 31.58 208 GLU A C 1
ATOM 1525 O O . GLU A 1 208 ? 7.730 54.349 -30.780 1.00 31.58 208 GLU A O 1
ATOM 1530 N N . THR A 1 209 ? 6.767 55.906 -29.554 1.00 30.53 209 THR A N 1
ATOM 1531 C CA . THR A 1 209 ? 6.574 56.512 -28.201 1.00 30.53 209 THR A CA 1
ATOM 1532 C C . THR A 1 209 ? 5.062 56.479 -27.837 1.00 30.53 209 THR A C 1
ATOM 1534 O O . THR A 1 209 ? 4.216 56.277 -28.702 1.00 30.53 209 THR A O 1
ATOM 1537 N N . ALA A 1 210 ? 4.743 56.753 -26.560 1.00 31.78 210 ALA A N 1
ATOM 1538 C CA . ALA A 1 210 ? 3.498 57.369 -26.052 1.00 31.78 210 ALA A CA 1
ATOM 1539 C C . ALA A 1 210 ? 2.160 56.583 -25.960 1.00 31.78 210 ALA A C 1
ATOM 1541 O O . ALA A 1 210 ? 1.797 55.740 -26.775 1.00 31.78 210 ALA A O 1
ATOM 1542 N N . ASP A 1 211 ? 1.410 56.939 -24.909 1.00 36.00 211 ASP A N 1
ATOM 1543 C CA . ASP A 1 211 ? 0.077 56.468 -24.509 1.00 36.00 211 ASP A CA 1
ATOM 1544 C C . ASP A 1 211 ? -1.063 56.699 -25.520 1.00 36.00 211 ASP A C 1
ATOM 1546 O O . ASP A 1 211 ? -1.138 57.747 -26.161 1.00 36.00 211 ASP A O 1
ATOM 1550 N N . THR A 1 212 ? -2.097 55.842 -25.472 1.00 31.66 212 THR A N 1
ATOM 1551 C CA . THR A 1 212 ? -3.486 56.315 -25.239 1.00 31.66 212 THR A CA 1
ATOM 1552 C C . THR A 1 212 ? -4.460 55.208 -24.786 1.00 31.66 212 THR A C 1
ATOM 1554 O O . THR A 1 212 ? -4.325 54.038 -25.128 1.00 31.66 212 THR A O 1
ATOM 1557 N N . GLN A 1 213 ? -5.478 55.611 -24.017 1.00 34.38 213 GLN A N 1
ATOM 1558 C CA . GLN A 1 213 ? -6.693 54.865 -23.627 1.00 34.38 213 GLN A CA 1
ATOM 1559 C C . GLN A 1 213 ? -7.936 55.617 -24.176 1.00 34.38 213 GLN A C 1
ATOM 1561 O O . GLN A 1 213 ? -7.767 56.782 -24.549 1.00 34.38 213 GLN A O 1
ATOM 1566 N N . PRO A 1 214 ? -9.198 55.128 -24.063 1.00 60.66 214 PRO A N 1
ATOM 1567 C CA . PRO A 1 214 ? -9.758 53.760 -23.976 1.00 60.66 214 PRO A CA 1
ATOM 1568 C C . PRO A 1 214 ? -10.852 53.539 -25.081 1.00 60.66 214 PRO A C 1
ATOM 1570 O O . PRO A 1 214 ? -10.639 53.965 -26.209 1.00 60.66 214 PRO A O 1
ATOM 1573 N N . VAL A 1 215 ? -12.037 52.977 -24.731 1.00 31.75 215 VAL A N 1
ATOM 1574 C CA . VAL A 1 215 ? -13.313 52.824 -25.506 1.00 31.75 215 VAL A CA 1
ATOM 1575 C C . VAL A 1 215 ? -13.419 51.559 -26.395 1.00 31.75 215 VAL A C 1
ATOM 1577 O O . VAL A 1 215 ? -12.434 51.205 -27.024 1.00 31.75 215 VAL A O 1
ATOM 1580 N N . THR A 1 216 ? -14.555 50.857 -26.615 1.00 31.47 216 THR A N 1
ATOM 1581 C CA . THR A 1 216 ? -15.762 50.432 -25.832 1.00 31.47 216 THR A CA 1
ATOM 1582 C C . THR A 1 216 ? -16.589 49.488 -26.741 1.00 31.47 216 THR A C 1
ATOM 1584 O O . THR A 1 216 ? -16.952 49.914 -27.833 1.00 31.47 216 THR A O 1
ATOM 1587 N N . GLY A 1 217 ? -16.983 48.289 -26.274 1.00 29.77 217 GLY A N 1
ATOM 1588 C CA . GLY A 1 217 ? -17.987 47.408 -26.928 1.00 29.77 217 GLY A CA 1
ATOM 1589 C C . GLY A 1 217 ? -17.561 46.729 -28.254 1.00 29.77 217 GLY A C 1
ATOM 1590 O O . GLY A 1 217 ? -16.488 47.014 -28.773 1.00 29.77 217 GLY A O 1
ATOM 1591 N N . ASP A 1 218 ? -18.342 45.819 -28.857 1.00 33.00 218 ASP A N 1
ATOM 1592 C CA . ASP A 1 218 ? -19.486 45.037 -28.336 1.00 33.00 218 ASP A CA 1
ATOM 1593 C C . ASP A 1 218 ? -19.851 43.868 -29.300 1.00 33.00 218 ASP A C 1
ATOM 1595 O O . ASP A 1 218 ? -19.887 44.113 -30.502 1.00 33.00 218 ASP A O 1
ATOM 1599 N N . ILE A 1 219 ? -20.226 42.674 -28.782 1.00 35.28 219 ILE A N 1
ATOM 1600 C CA . ILE A 1 219 ? -21.093 41.630 -29.434 1.00 35.28 219 ILE A CA 1
ATOM 1601 C C . ILE A 1 219 ? -20.534 40.919 -30.724 1.00 35.28 219 ILE A C 1
ATOM 1603 O O . ILE A 1 219 ? -19.776 41.529 -31.471 1.00 35.28 219 ILE A O 1
ATOM 1607 N N . PRO A 1 220 ? -20.919 39.668 -31.117 1.00 46.00 220 PRO A N 1
ATOM 1608 C CA . PRO A 1 220 ? -21.381 38.460 -30.401 1.00 46.00 220 PRO A CA 1
ATOM 1609 C C . PRO A 1 220 ? -20.472 37.210 -30.635 1.00 46.00 220 PRO A C 1
ATOM 1611 O O . PRO A 1 220 ? -19.470 37.254 -31.344 1.00 46.00 220 PRO A O 1
ATOM 1614 N N . LEU A 1 221 ? -20.896 36.047 -30.117 1.00 44.03 221 LEU A N 1
ATOM 1615 C CA . LEU A 1 221 ? -20.532 34.709 -30.624 1.00 44.03 221 LEU A CA 1
ATOM 1616 C C . LEU A 1 221 ? -21.743 34.079 -31.342 1.00 44.03 221 LEU A C 1
ATOM 1618 O O . LEU A 1 221 ? -22.856 34.197 -30.832 1.00 44.03 221 LEU A O 1
ATOM 1622 N N . GLU A 1 222 ? -21.532 33.333 -32.433 1.00 34.94 222 GLU A N 1
ATOM 1623 C CA . GLU A 1 222 ? -22.532 32.404 -33.000 1.00 34.94 222 GLU A CA 1
ATOM 1624 C C . GLU A 1 222 ? -21.961 30.975 -33.168 1.00 34.94 222 GLU A C 1
ATOM 1626 O O . GLU A 1 222 ? -20.764 30.823 -33.431 1.00 34.94 222 GLU A O 1
ATOM 1631 N N . PRO A 1 223 ? -22.783 29.915 -33.005 1.00 45.94 223 PRO A N 1
ATOM 1632 C CA . PRO A 1 223 ? -22.354 28.519 -33.103 1.00 45.94 223 PRO A CA 1
ATOM 1633 C C . PRO A 1 223 ? -22.613 27.894 -34.487 1.00 45.94 223 PRO A C 1
ATOM 1635 O O . PRO A 1 223 ? -23.556 28.256 -35.185 1.00 45.94 223 PRO A O 1
ATOM 1638 N N . VAL A 1 224 ? -21.850 26.850 -34.837 1.00 35.12 224 VAL A N 1
ATOM 1639 C CA . VAL A 1 224 ? -22.108 26.007 -36.021 1.00 35.12 224 VAL A CA 1
ATOM 1640 C C . VAL A 1 224 ? -22.432 24.572 -35.594 1.00 35.12 224 VAL A C 1
ATOM 1642 O O . VAL A 1 224 ? -21.617 23.902 -34.962 1.00 35.12 224 VAL A O 1
ATOM 1645 N N . HIS A 1 225 ? -23.620 24.087 -35.966 1.00 37.03 225 HIS A N 1
ATOM 1646 C CA . HIS A 1 225 ? -24.028 22.684 -35.826 1.00 37.03 225 HIS A CA 1
ATOM 1647 C C . HIS A 1 225 ? -23.581 21.839 -37.029 1.00 37.03 225 HIS A C 1
ATOM 1649 O O . HIS A 1 225 ? -23.784 22.245 -38.170 1.00 37.03 225 HIS A O 1
ATOM 1655 N N . VAL A 1 226 ? -23.130 20.602 -36.779 1.00 35.22 226 VAL A N 1
ATOM 1656 C CA . VAL A 1 226 ? -23.201 19.483 -37.741 1.00 35.22 226 VAL A CA 1
ATOM 1657 C C . VAL A 1 226 ? -23.664 18.212 -37.001 1.00 35.22 226 VAL A C 1
ATOM 1659 O O . VAL A 1 226 ? -23.471 18.087 -35.792 1.00 35.22 226 VAL A O 1
ATOM 1662 N N . ALA A 1 227 ? -24.362 17.325 -37.715 1.00 34.12 227 ALA A N 1
ATOM 1663 C CA . ALA A 1 227 ? -25.198 16.237 -37.197 1.00 34.12 227 ALA A CA 1
ATOM 1664 C C . ALA A 1 227 ? -24.452 15.033 -36.558 1.00 34.12 227 ALA A C 1
ATOM 1666 O O . ALA A 1 227 ? -23.280 14.802 -36.859 1.00 34.12 227 ALA A O 1
ATOM 1667 N N . PRO A 1 228 ? -25.141 14.216 -35.727 1.00 39.25 228 PRO A N 1
ATOM 1668 C CA . PRO A 1 228 ? -24.635 12.930 -35.241 1.00 39.25 228 PRO A CA 1
ATOM 1669 C C . PRO A 1 228 ? -24.753 11.813 -36.294 1.00 39.25 228 PRO A C 1
ATOM 1671 O O . PRO A 1 228 ? -25.616 11.861 -37.170 1.00 39.25 228 PRO A O 1
ATOM 1674 N N . LEU A 1 229 ? -23.942 10.759 -36.149 1.00 35.00 229 LEU A N 1
ATOM 1675 C CA . LEU A 1 229 ? -24.106 9.489 -36.871 1.00 35.00 229 LEU A CA 1
ATOM 1676 C C . LEU A 1 229 ? -24.813 8.444 -35.993 1.00 35.00 229 LEU A C 1
ATOM 1678 O O . LEU A 1 229 ? -24.693 8.452 -34.769 1.00 35.00 229 LEU A O 1
ATOM 1682 N N . GLN A 1 230 ? -25.584 7.569 -36.636 1.00 33.12 230 GLN A N 1
ATOM 1683 C CA . GLN A 1 230 ? -26.479 6.608 -35.986 1.00 33.12 230 GLN A CA 1
ATOM 1684 C C . GLN A 1 230 ? -25.759 5.319 -35.565 1.00 33.12 230 GLN A C 1
ATOM 1686 O O . GLN A 1 230 ? -24.766 4.922 -36.170 1.00 33.12 230 GLN A O 1
ATOM 1691 N N . LEU A 1 231 ? -26.312 4.630 -34.560 1.00 36.34 231 LEU A N 1
ATOM 1692 C CA . LEU A 1 231 ? -25.993 3.227 -34.306 1.00 36.34 231 LEU A CA 1
ATOM 1693 C C . LEU A 1 231 ? -26.729 2.356 -35.332 1.00 36.34 231 LEU A C 1
ATOM 1695 O O . LEU A 1 231 ? -27.950 2.463 -35.452 1.00 36.34 231 LEU A O 1
ATOM 1699 N N . GLU A 1 232 ? -26.014 1.441 -35.981 1.00 34.66 232 GLU A N 1
ATOM 1700 C CA . GLU A 1 232 ? -26.616 0.231 -36.546 1.00 34.66 232 GLU A CA 1
ATOM 1701 C C . GLU A 1 232 ? -26.453 -0.933 -35.564 1.00 34.66 232 GLU A C 1
ATOM 1703 O O . GLU A 1 232 ? -25.467 -1.028 -34.830 1.00 34.66 232 GLU A O 1
ATOM 1708 N N . SER A 1 233 ? -27.467 -1.793 -35.514 1.00 36.88 233 SER A N 1
ATOM 1709 C CA . SER A 1 233 ? -27.566 -2.918 -34.590 1.00 36.88 233 SER A CA 1
ATOM 1710 C C . SER A 1 233 ? -27.450 -4.241 -35.337 1.00 36.88 233 SER A C 1
ATOM 1712 O O . SER A 1 233 ? -28.116 -4.447 -36.348 1.00 36.88 233 SER A O 1
ATOM 1714 N N . ASP A 1 234 ? -26.667 -5.173 -34.792 1.00 41.97 234 ASP A N 1
ATOM 1715 C CA . ASP A 1 234 ? -26.706 -6.576 -35.208 1.00 41.97 234 ASP A CA 1
ATOM 1716 C C . ASP A 1 234 ? -26.823 -7.509 -33.989 1.00 41.97 234 ASP A C 1
ATOM 1718 O O . ASP A 1 234 ? -26.661 -7.098 -32.834 1.00 41.97 234 ASP A O 1
ATOM 1722 N N . ARG A 1 235 ? -27.237 -8.750 -34.240 1.00 37.34 235 ARG A N 1
ATOM 1723 C CA . ARG A 1 235 ? -27.807 -9.675 -33.255 1.00 37.34 235 ARG A CA 1
ATOM 1724 C C . ARG A 1 235 ? -26.759 -10.500 -32.496 1.00 37.34 235 ARG A C 1
ATOM 1726 O O . ARG A 1 235 ? -25.701 -10.818 -33.034 1.00 37.34 235 ARG A O 1
ATOM 1733 N N . PRO A 1 236 ? -27.081 -10.944 -31.265 1.00 42.84 236 PRO A N 1
ATOM 1734 C CA . PRO A 1 236 ? -26.234 -11.868 -30.520 1.00 42.84 236 PRO A CA 1
ATOM 1735 C C . PRO A 1 236 ? -26.294 -13.291 -31.097 1.00 42.84 236 PRO A C 1
ATOM 1737 O O . PRO A 1 236 ? -27.371 -13.812 -31.392 1.00 42.84 236 PRO A O 1
ATOM 1740 N N . ALA A 1 237 ? -25.138 -13.951 -31.170 1.00 37.09 237 ALA A N 1
ATOM 1741 C CA . ALA A 1 237 ? -25.050 -15.402 -31.323 1.00 37.09 237 ALA A CA 1
ATOM 1742 C C . ALA A 1 237 ? -25.251 -16.103 -29.963 1.00 37.09 237 ALA A C 1
ATOM 1744 O O . ALA A 1 237 ? -24.910 -15.556 -28.913 1.00 37.09 237 ALA A O 1
ATOM 1745 N N . ALA A 1 238 ? -25.814 -17.314 -29.975 1.00 40.19 238 ALA A N 1
ATOM 1746 C CA . ALA A 1 238 ? -26.129 -18.069 -28.761 1.00 40.19 238 ALA A CA 1
ATOM 1747 C C . ALA A 1 238 ? -24.878 -18.710 -28.109 1.00 40.19 238 ALA A C 1
ATOM 1749 O O . ALA A 1 238 ? -23.940 -19.074 -28.822 1.00 40.19 238 ALA A O 1
ATOM 1750 N N . PRO A 1 239 ? -24.857 -18.896 -26.773 1.00 45.88 239 PRO A N 1
ATOM 1751 C CA . PRO A 1 239 ? -23.746 -19.542 -26.079 1.00 45.88 239 PRO A CA 1
ATOM 1752 C C . PRO A 1 239 ? -23.730 -21.063 -26.301 1.00 45.88 239 PRO A C 1
ATOM 1754 O O . PRO A 1 239 ? -24.769 -21.721 -26.257 1.00 45.88 239 PRO A O 1
ATOM 1757 N N . ALA A 1 240 ? -22.535 -21.632 -26.471 1.00 36.47 240 ALA A N 1
ATOM 1758 C CA . ALA A 1 240 ? -22.328 -23.078 -26.425 1.00 36.47 240 ALA A CA 1
ATOM 1759 C C . ALA A 1 240 ? -22.314 -23.586 -24.969 1.00 36.47 240 ALA A C 1
ATOM 1761 O O . ALA A 1 240 ? -21.808 -22.913 -24.070 1.00 36.47 240 ALA A O 1
ATOM 1762 N N . ALA A 1 241 ? -22.871 -24.777 -24.742 1.00 40.59 241 ALA A N 1
ATOM 1763 C CA . ALA A 1 241 ? -22.944 -25.413 -23.425 1.00 40.59 241 ALA A CA 1
ATOM 1764 C C . ALA A 1 241 ? -21.589 -26.025 -22.988 1.00 40.59 241 ALA A C 1
ATOM 1766 O O . ALA A 1 241 ? -20.778 -26.380 -23.847 1.00 40.59 241 ALA A O 1
ATOM 1767 N N . PRO A 1 242 ? -21.331 -26.179 -21.674 1.00 46.69 242 PRO A N 1
ATOM 1768 C CA . PRO A 1 242 ? -20.099 -26.788 -21.174 1.00 46.69 242 PRO A CA 1
ATOM 1769 C C . PRO A 1 242 ? -20.070 -28.308 -21.398 1.00 46.69 242 PRO A C 1
ATOM 1771 O O . PRO A 1 242 ? -21.100 -28.976 -21.322 1.00 46.69 242 PRO A O 1
ATOM 1774 N N . VAL A 1 243 ? -18.869 -28.857 -21.597 1.00 37.12 243 VAL A N 1
ATOM 1775 C CA . VAL A 1 243 ? -18.610 -30.304 -21.671 1.00 37.12 243 VAL A CA 1
ATOM 1776 C C . VAL A 1 243 ? -17.601 -30.691 -20.594 1.00 37.12 243 VAL A C 1
ATOM 1778 O O . VAL A 1 243 ? -16.508 -30.131 -20.543 1.00 37.12 243 VAL A O 1
ATOM 1781 N N . ALA A 1 244 ? -17.970 -31.655 -19.751 1.00 37.53 244 ALA A N 1
ATOM 1782 C CA . ALA A 1 244 ? -17.098 -32.338 -18.798 1.00 37.53 244 ALA A CA 1
ATOM 1783 C C . ALA A 1 244 ? -17.796 -33.609 -18.274 1.00 37.53 244 ALA A C 1
ATOM 1785 O O . ALA A 1 244 ? -19.027 -33.612 -18.196 1.00 37.53 244 ALA A O 1
ATOM 1786 N N . PRO A 1 245 ? -17.055 -34.607 -17.764 1.00 48.16 245 PRO A N 1
ATOM 1787 C CA . PRO A 1 245 ? -15.735 -35.090 -18.179 1.00 48.16 245 PRO A CA 1
ATOM 1788 C C . PRO A 1 245 ? -15.828 -36.544 -18.708 1.00 48.16 245 PRO A C 1
ATOM 1790 O O . PRO A 1 245 ? -16.910 -37.124 -18.726 1.00 48.16 245 PRO A O 1
ATOM 1793 N N . ASP A 1 246 ? -14.702 -37.159 -19.083 1.00 32.81 246 ASP A N 1
ATOM 1794 C CA . ASP A 1 246 ? -14.610 -38.618 -19.280 1.00 32.81 246 ASP A CA 1
ATOM 1795 C C . ASP A 1 246 ? -13.327 -39.176 -18.624 1.00 32.81 246 ASP A C 1
ATOM 1797 O O . ASP A 1 246 ? -12.429 -38.406 -18.270 1.00 32.81 246 ASP A O 1
ATOM 1801 N N . VAL A 1 247 ? -13.278 -40.489 -18.375 1.00 36.28 247 VAL A N 1
ATOM 1802 C CA . VAL A 1 247 ? -12.465 -41.104 -17.308 1.00 36.28 247 VAL A CA 1
ATOM 1803 C C . VAL A 1 247 ? -11.526 -42.209 -17.811 1.00 36.28 247 VAL A C 1
ATOM 1805 O O . VAL A 1 247 ? -11.971 -43.240 -18.307 1.00 36.28 247 VAL A O 1
ATOM 1808 N N . ALA A 1 248 ? -10.227 -42.044 -17.543 1.00 34.81 248 ALA A N 1
ATOM 1809 C CA . ALA A 1 248 ? -9.231 -43.113 -17.384 1.00 34.81 248 ALA A CA 1
ATOM 1810 C C . ALA A 1 248 ? -8.068 -42.542 -16.534 1.00 34.81 248 ALA A C 1
ATOM 1812 O O . ALA A 1 248 ? -7.605 -41.451 -16.847 1.00 34.81 248 ALA A O 1
ATOM 1813 N N . SER A 1 249 ? -7.614 -43.069 -15.388 1.00 36.34 249 SER A N 1
ATOM 1814 C CA . SER A 1 249 ? -7.319 -44.440 -14.915 1.00 36.34 249 SER A CA 1
ATOM 1815 C C . SER A 1 249 ? -5.806 -44.710 -14.889 1.00 36.34 249 SER A C 1
ATOM 1817 O O . SER A 1 249 ? -5.252 -45.188 -15.870 1.00 36.34 249 SER A O 1
ATOM 1819 N N . GLU A 1 250 ? -5.177 -44.500 -13.728 1.00 35.75 250 GLU A N 1
ATOM 1820 C CA . GLU A 1 250 ? -3.941 -45.183 -13.303 1.00 35.75 250 GLU A CA 1
ATOM 1821 C C . GLU A 1 250 ? -4.048 -45.573 -11.806 1.00 35.75 250 GLU A C 1
ATOM 1823 O O . GLU A 1 250 ? -4.915 -45.027 -11.114 1.00 35.75 250 GLU A O 1
ATOM 1828 N N . PRO A 1 251 ? -3.280 -46.572 -11.318 1.00 49.69 251 PRO A N 1
ATOM 1829 C CA . PRO A 1 251 ? -3.648 -47.339 -10.122 1.00 49.69 251 PRO A CA 1
ATOM 1830 C C . PRO A 1 251 ? -2.924 -46.950 -8.817 1.00 49.69 251 PRO A C 1
ATOM 1832 O O . PRO A 1 251 ? -1.811 -46.429 -8.814 1.00 49.69 251 PRO A O 1
ATOM 1835 N N . GLU A 1 252 ? -3.548 -47.319 -7.696 1.00 42.66 252 GLU A N 1
ATOM 1836 C CA . GLU A 1 252 ? -2.931 -47.447 -6.364 1.00 42.66 252 GLU A CA 1
ATOM 1837 C C . GLU A 1 252 ? -1.984 -48.672 -6.327 1.00 42.66 252 GLU A C 1
ATOM 1839 O O . GLU A 1 252 ? -2.174 -49.609 -7.115 1.00 42.66 252 GLU A O 1
ATOM 1844 N N . PRO A 1 253 ? -0.973 -48.705 -5.435 1.00 50.09 253 PRO A N 1
ATOM 1845 C CA . PRO A 1 253 ? -1.084 -49.709 -4.365 1.00 50.09 253 PRO A CA 1
ATOM 1846 C C . PRO A 1 253 ? -0.474 -49.343 -2.989 1.00 50.09 253 PRO A C 1
ATOM 1848 O O . PRO A 1 253 ? 0.366 -48.458 -2.849 1.00 50.09 253 PRO A O 1
ATOM 1851 N N . ASP A 1 254 ? -0.850 -50.190 -2.024 1.00 37.44 254 ASP A N 1
ATOM 1852 C CA . ASP A 1 254 ? -0.192 -50.559 -0.760 1.00 37.44 254 ASP A CA 1
ATOM 1853 C C . ASP A 1 254 ? -0.208 -49.604 0.454 1.00 37.44 254 ASP A C 1
ATOM 1855 O O . ASP A 1 254 ? 0.568 -48.663 0.617 1.00 37.44 254 ASP A O 1
ATOM 1859 N N . HIS A 1 255 ? -1.061 -49.987 1.412 1.00 37.53 255 HIS A N 1
ATOM 1860 C CA . HIS A 1 255 ? -1.146 -49.457 2.770 1.00 37.53 255 HIS A CA 1
ATOM 1861 C C . HIS A 1 255 ? 0.014 -49.910 3.679 1.00 37.53 255 HIS A C 1
ATOM 1863 O O . HIS A 1 255 ? 0.436 -51.064 3.631 1.00 37.53 255 HIS A O 1
ATOM 1869 N N . LEU A 1 256 ? 0.336 -49.094 4.691 1.00 35.97 256 LEU A N 1
ATOM 1870 C CA . LEU A 1 256 ? 0.624 -49.598 6.043 1.00 35.97 256 LEU A CA 1
ATOM 1871 C C . LEU A 1 256 ? -0.116 -48.751 7.104 1.00 35.97 256 LEU A C 1
ATOM 1873 O O . LEU A 1 256 ? -0.309 -47.553 6.888 1.00 35.97 256 LEU A O 1
ATOM 1877 N N . PRO A 1 257 ? -0.573 -49.345 8.227 1.00 48.44 257 PRO A N 1
ATOM 1878 C CA . PRO A 1 257 ? -1.515 -48.697 9.143 1.00 48.44 257 PRO A CA 1
ATOM 1879 C C . PRO A 1 257 ? -0.854 -48.006 10.348 1.00 48.44 257 PRO A C 1
ATOM 1881 O O . PRO A 1 257 ? 0.172 -48.456 10.856 1.00 48.44 257 PRO A O 1
ATOM 1884 N N . VAL A 1 258 ? -1.530 -46.988 10.893 1.00 37.38 258 VAL A N 1
ATOM 1885 C CA . VAL A 1 258 ? -1.310 -46.471 12.258 1.00 37.38 258 VAL A CA 1
ATOM 1886 C C . VAL A 1 258 ? -2.669 -46.307 12.951 1.00 37.38 258 VAL A C 1
ATOM 1888 O O . VAL A 1 258 ? -3.641 -45.872 12.336 1.00 37.38 258 VAL A O 1
ATOM 1891 N N . SER A 1 259 ? -2.748 -46.725 14.215 1.00 44.66 259 SER A N 1
ATOM 1892 C CA . SER A 1 259 ? -3.999 -46.955 14.953 1.00 44.66 259 SER A CA 1
ATOM 1893 C C . SER A 1 259 ? -4.725 -45.681 15.425 1.00 44.66 259 SER A C 1
ATOM 1895 O O . SER A 1 259 ? -4.073 -44.675 15.705 1.00 44.66 259 SER A O 1
ATOM 1897 N N . PRO A 1 260 ? -6.060 -45.733 15.622 1.00 55.81 260 PRO A N 1
ATOM 1898 C CA . PRO A 1 260 ? -6.802 -44.682 16.319 1.00 55.81 260 PRO A CA 1
ATOM 1899 C C . PRO A 1 260 ? -6.497 -44.668 17.833 1.00 55.81 260 PRO A C 1
ATOM 1901 O O . PRO A 1 260 ? -6.159 -45.712 18.400 1.00 55.81 260 PRO A O 1
ATOM 1904 N N . PRO A 1 261 ? -6.659 -43.519 18.518 1.00 52.09 261 PRO A N 1
ATOM 1905 C CA . PRO A 1 261 ? -6.595 -43.452 19.977 1.00 52.09 261 PRO A CA 1
ATOM 1906 C C . PRO A 1 261 ? -7.827 -44.118 20.627 1.00 52.09 261 PRO A C 1
ATOM 1908 O O . PRO A 1 261 ? -8.925 -44.040 20.069 1.00 52.09 261 PRO A O 1
ATOM 1911 N N . PRO A 1 262 ? -7.682 -44.756 21.804 1.00 51.19 262 PRO A N 1
ATOM 1912 C CA . PRO A 1 262 ? -8.795 -45.371 22.521 1.00 51.19 262 PRO A CA 1
ATOM 1913 C C . PRO A 1 262 ? -9.683 -44.330 23.216 1.00 51.19 262 PRO A C 1
ATOM 1915 O O . PRO A 1 262 ? -9.246 -43.228 23.547 1.00 51.19 262 PRO A O 1
ATOM 1918 N N . ALA A 1 263 ? -10.929 -44.719 23.484 1.00 37.75 263 ALA A N 1
ATOM 1919 C CA . ALA A 1 263 ? -11.870 -43.961 24.302 1.00 37.75 263 ALA A CA 1
ATOM 1920 C C . ALA A 1 263 ? -12.007 -44.569 25.711 1.00 37.75 263 ALA A C 1
ATOM 1922 O O . ALA A 1 263 ? -11.705 -45.743 25.908 1.00 37.75 263 ALA A O 1
ATOM 1923 N N . ALA A 1 264 ? -12.565 -43.763 26.622 1.00 34.72 264 ALA A N 1
ATOM 1924 C CA . ALA A 1 264 ? -12.881 -44.055 28.022 1.00 34.72 264 ALA A CA 1
ATOM 1925 C C . ALA A 1 264 ? -11.688 -44.242 28.982 1.00 34.72 264 ALA A C 1
ATOM 1927 O O . ALA A 1 264 ? -10.940 -45.207 28.911 1.00 34.72 264 ALA A O 1
ATOM 1928 N N . ASP A 1 265 ? -11.643 -43.374 29.995 1.00 32.69 265 ASP A N 1
ATOM 1929 C CA . ASP A 1 265 ? -11.854 -43.848 31.366 1.00 32.69 265 ASP A CA 1
ATOM 1930 C C . ASP A 1 265 ? -12.681 -42.806 32.140 1.00 32.69 265 ASP A C 1
ATOM 1932 O O . ASP A 1 265 ? -12.511 -41.601 31.948 1.00 32.69 265 ASP A O 1
ATOM 1936 N N . THR A 1 266 ? -13.642 -43.250 32.956 1.00 35.28 266 THR A N 1
ATOM 1937 C CA . THR A 1 266 ? -14.575 -42.364 33.686 1.00 35.28 266 THR A CA 1
ATOM 1938 C C . THR A 1 266 ? -14.353 -42.484 35.187 1.00 35.28 266 THR A C 1
ATOM 1940 O O . THR A 1 266 ? -14.849 -43.415 35.817 1.00 35.28 266 THR A O 1
ATOM 1943 N N . THR A 1 267 ? -13.661 -41.508 35.778 1.00 34.78 267 THR A N 1
ATOM 1944 C CA . THR A 1 267 ? -13.421 -41.469 37.229 1.00 34.78 267 THR A CA 1
ATOM 1945 C C . THR A 1 267 ? -14.310 -40.427 37.898 1.00 34.78 267 THR A C 1
ATOM 1947 O O . THR A 1 267 ? -13.968 -39.250 37.997 1.00 34.78 267 THR A O 1
ATOM 1950 N N . THR A 1 268 ? -15.465 -40.875 38.388 1.00 35.22 268 THR A N 1
ATOM 1951 C CA . THR A 1 268 ? -16.312 -40.104 39.305 1.00 35.22 268 THR A CA 1
ATOM 1952 C C . THR A 1 268 ? -15.550 -39.790 40.594 1.00 35.22 268 THR A C 1
ATOM 1954 O O . THR A 1 268 ? -15.091 -40.706 41.274 1.00 35.22 268 THR A O 1
ATOM 1957 N N . ILE A 1 269 ? -15.479 -38.514 40.985 1.00 35.56 269 ILE A N 1
ATOM 1958 C CA . ILE A 1 269 ? -15.057 -38.114 42.334 1.00 35.56 269 ILE A CA 1
ATOM 1959 C C . ILE A 1 269 ? -16.279 -37.583 43.083 1.00 35.56 269 ILE A C 1
ATOM 1961 O O . ILE A 1 269 ? -16.879 -36.581 42.701 1.00 35.56 269 ILE A O 1
ATOM 1965 N N . VAL A 1 270 ? -16.657 -38.293 44.146 1.00 33.62 270 VAL A N 1
ATOM 1966 C CA . VAL A 1 270 ? -17.779 -37.948 45.027 1.00 33.62 270 VAL A CA 1
ATOM 1967 C C . VAL A 1 270 ? -17.308 -36.953 46.087 1.00 33.62 270 VAL A C 1
ATOM 1969 O O . VAL A 1 270 ? -16.322 -37.207 46.777 1.00 33.62 270 VAL A O 1
ATOM 1972 N N . ALA A 1 271 ? -18.036 -35.849 46.259 1.00 35.47 271 ALA A N 1
ATOM 1973 C CA . ALA A 1 271 ? -17.843 -34.944 47.389 1.00 35.47 271 ALA A CA 1
ATOM 1974 C C . ALA A 1 271 ? -18.576 -35.479 48.644 1.00 35.47 271 ALA A C 1
ATOM 1976 O O . ALA A 1 271 ? -19.762 -35.806 48.548 1.00 35.47 271 ALA A O 1
ATOM 1977 N N . PRO A 1 272 ? -17.916 -35.577 49.815 1.00 45.44 272 PRO A N 1
ATOM 1978 C CA . PRO A 1 272 ? -18.561 -35.944 51.077 1.00 45.44 272 PRO A CA 1
ATOM 1979 C C . PRO A 1 272 ? -19.268 -34.743 51.733 1.00 45.44 272 PRO A C 1
ATOM 1981 O O . PRO A 1 272 ? -19.039 -33.592 51.364 1.00 45.44 272 PRO A O 1
ATOM 1984 N N . ALA A 1 273 ? -20.102 -35.006 52.744 1.00 31.61 273 ALA A N 1
ATOM 1985 C CA . ALA A 1 273 ? -20.905 -33.998 53.444 1.00 31.61 273 ALA A CA 1
ATOM 1986 C C . ALA A 1 273 ? -20.786 -34.084 54.984 1.00 31.61 273 ALA A C 1
ATOM 1988 O O . ALA A 1 273 ? -20.266 -35.065 55.511 1.00 31.61 273 ALA A O 1
ATOM 1989 N N . VAL A 1 274 ? -21.401 -33.100 55.666 1.00 34.34 274 VAL A N 1
ATOM 1990 C CA . VAL A 1 274 ? -21.688 -32.989 57.123 1.00 34.34 274 VAL A CA 1
ATOM 1991 C C . VAL A 1 274 ? -20.579 -32.383 58.016 1.00 34.34 274 VAL A C 1
ATOM 1993 O O . VAL A 1 274 ? -19.447 -32.849 58.021 1.00 34.34 274 VAL A O 1
ATOM 1996 N N . GLY A 1 275 ? -20.951 -31.378 58.839 1.00 29.91 275 GLY A N 1
ATOM 1997 C CA . GLY A 1 275 ? -20.124 -30.794 59.922 1.00 29.91 275 GLY A CA 1
ATOM 1998 C C . GLY A 1 275 ? -20.081 -29.247 59.974 1.00 29.91 275 GLY A C 1
ATOM 1999 O O . GLY A 1 275 ? -19.030 -28.675 59.736 1.00 29.91 275 GLY A O 1
ATOM 2000 N N . ALA A 1 276 ? -21.190 -28.500 60.067 1.00 29.83 276 ALA A N 1
ATOM 2001 C CA . ALA A 1 276 ? -22.015 -28.232 61.264 1.00 29.83 276 ALA A CA 1
ATOM 2002 C C . ALA A 1 276 ? -21.649 -26.960 62.094 1.00 29.83 276 ALA A C 1
ATOM 2004 O O . ALA A 1 276 ? -20.657 -26.943 62.814 1.00 29.83 276 ALA A O 1
ATOM 2005 N N . THR A 1 277 ? -22.600 -26.002 62.131 1.00 29.58 277 THR A N 1
ATOM 2006 C CA . THR A 1 277 ? -22.917 -25.006 63.205 1.00 29.58 277 THR A CA 1
ATOM 2007 C C . THR A 1 277 ? -21.977 -23.817 63.508 1.00 29.58 277 THR A C 1
ATOM 2009 O O . THR A 1 277 ? -20.779 -23.927 63.265 1.00 29.58 277 THR A O 1
ATOM 2012 N N . PRO A 1 278 ? -22.468 -22.724 64.162 1.00 54.34 278 PRO A N 1
ATOM 2013 C CA . PRO A 1 278 ? -23.857 -22.219 64.368 1.00 54.34 278 PRO A CA 1
ATOM 2014 C C . PRO A 1 278 ? -24.033 -20.749 63.837 1.00 54.34 278 PRO A C 1
ATOM 2016 O O . PRO A 1 278 ? -23.084 -20.198 63.294 1.00 54.34 278 PRO A O 1
ATOM 2019 N N . THR A 1 279 ? -25.165 -20.016 63.917 1.00 31.00 279 THR A N 1
ATOM 2020 C CA . THR A 1 279 ? -25.725 -19.343 65.131 1.00 31.00 279 THR A CA 1
ATOM 2021 C C . THR A 1 279 ? -26.857 -18.335 64.756 1.00 31.00 279 THR A C 1
ATOM 2023 O O . THR A 1 279 ? -26.687 -17.642 63.765 1.00 31.00 279 THR A O 1
ATOM 2026 N N . ILE A 1 280 ? -27.909 -18.166 65.597 1.00 33.66 280 ILE A N 1
ATOM 2027 C CA . ILE A 1 280 ? -28.902 -17.031 65.664 1.00 33.66 280 ILE A CA 1
ATOM 2028 C C . ILE A 1 280 ? -29.885 -16.871 64.459 1.00 33.66 280 ILE A C 1
ATOM 2030 O O . ILE A 1 280 ? -29.463 -16.607 63.346 1.00 33.66 280 ILE A O 1
ATOM 2034 N N . VAL A 1 281 ? -31.189 -17.221 64.582 1.00 28.69 281 VAL A N 1
ATOM 2035 C CA . VAL A 1 281 ? -32.367 -16.459 65.131 1.00 28.69 281 VAL A CA 1
ATOM 2036 C C . VAL A 1 281 ? -33.000 -15.517 64.072 1.00 28.69 281 VAL A C 1
ATOM 2038 O O . VAL A 1 281 ? -32.300 -14.698 63.495 1.00 28.69 281 VAL A O 1
ATOM 2041 N N . THR A 1 282 ? -34.297 -15.633 63.711 1.00 31.41 282 THR A N 1
ATOM 2042 C CA . THR A 1 282 ? -35.453 -14.961 64.378 1.00 31.41 282 THR A CA 1
ATOM 2043 C C . THR A 1 282 ? -36.831 -15.536 63.940 1.00 31.41 282 THR A C 1
ATOM 2045 O O . THR A 1 282 ? -36.988 -15.854 62.772 1.00 31.41 282 THR A O 1
ATOM 2048 N N . THR A 1 283 ? -37.803 -15.611 64.879 1.00 32.31 283 THR A N 1
ATOM 2049 C CA . THR A 1 283 ? -39.294 -15.811 64.763 1.00 32.31 283 THR A CA 1
ATOM 2050 C C . THR A 1 283 ? -39.873 -16.980 63.927 1.00 32.31 283 THR A C 1
ATOM 2052 O O . THR A 1 283 ? -39.231 -17.484 63.023 1.00 32.31 283 THR A O 1
ATOM 2055 N N . ARG A 1 284 ? -41.016 -17.631 64.234 1.00 32.62 284 ARG A N 1
ATOM 2056 C CA . ARG A 1 284 ? -42.375 -17.306 64.773 1.00 32.62 284 ARG A CA 1
ATOM 2057 C C . ARG A 1 284 ? -43.391 -16.750 63.730 1.00 32.62 284 ARG A C 1
ATOM 2059 O O . ARG A 1 284 ? -42.939 -16.097 62.802 1.00 32.62 284 ARG A O 1
ATOM 2066 N N . PRO A 1 285 ? -44.713 -17.063 63.840 1.00 57.00 285 PRO A N 1
ATOM 2067 C CA . PRO A 1 285 ? -45.543 -17.327 62.643 1.00 57.00 285 PRO A CA 1
ATOM 2068 C C . PRO A 1 285 ? -46.961 -16.682 62.601 1.00 57.00 285 PRO A C 1
ATOM 2070 O O . PRO A 1 285 ? -47.476 -16.272 63.640 1.00 57.00 285 PRO A O 1
ATOM 2073 N N . ASP A 1 286 ? -47.638 -16.766 61.443 1.00 30.81 286 ASP A N 1
ATOM 2074 C CA . ASP A 1 286 ? -49.084 -17.099 61.353 1.00 30.81 286 ASP A CA 1
ATOM 2075 C C . ASP A 1 286 ? -49.182 -18.618 61.051 1.00 30.81 286 ASP A C 1
ATOM 2077 O O . ASP A 1 286 ? -48.286 -19.157 60.401 1.00 30.81 286 ASP A O 1
ATOM 2081 N N . ALA A 1 287 ? -50.082 -19.455 61.587 1.00 37.47 287 ALA A N 1
ATOM 2082 C CA . ALA A 1 287 ? -51.524 -19.371 61.894 1.00 37.47 287 ALA A CA 1
ATOM 2083 C C . ALA A 1 287 ? -52.443 -19.734 60.690 1.00 37.47 287 ALA A C 1
ATOM 2085 O O . ALA A 1 287 ? -52.017 -19.550 59.551 1.00 37.47 287 ALA A O 1
ATOM 2086 N N . PRO A 1 288 ? -53.629 -20.358 60.908 1.00 62.00 288 PRO A N 1
ATOM 2087 C CA . PRO A 1 288 ? -54.205 -21.281 59.915 1.00 62.00 288 PRO A CA 1
ATOM 2088 C C . PRO A 1 288 ? -55.683 -21.042 59.529 1.00 62.00 288 PRO A C 1
ATOM 2090 O O . PRO A 1 288 ? -56.425 -20.389 60.253 1.00 62.00 288 PRO A O 1
ATOM 2093 N N . ASP A 1 289 ? -56.124 -21.757 58.491 1.00 31.75 289 ASP A N 1
ATOM 2094 C CA . ASP A 1 289 ? -57.497 -22.261 58.294 1.00 31.75 289 ASP A CA 1
ATOM 2095 C C . ASP A 1 289 ? -57.363 -23.752 57.880 1.00 31.75 289 ASP A C 1
ATOM 2097 O O . ASP A 1 289 ? -56.421 -24.100 57.168 1.00 31.75 289 ASP A O 1
ATOM 2101 N N . ALA A 1 290 ? -58.058 -24.739 58.465 1.00 33.16 290 ALA A N 1
ATOM 2102 C CA . ALA A 1 290 ? -59.510 -24.986 58.518 1.00 33.16 290 ALA A CA 1
ATOM 2103 C C . ALA A 1 290 ? -60.082 -25.449 57.150 1.00 33.16 290 ALA A C 1
ATOM 2105 O O . ALA A 1 290 ? -59.872 -24.788 56.143 1.00 33.16 290 ALA A O 1
ATOM 2106 N N . ASP A 1 291 ? -60.829 -26.555 57.010 1.00 34.22 291 ASP A N 1
ATOM 2107 C CA . ASP A 1 291 ? -61.168 -27.638 57.957 1.00 34.22 291 ASP A CA 1
ATOM 2108 C C . ASP A 1 291 ? -61.412 -28.989 57.195 1.00 34.22 291 ASP A C 1
ATOM 2110 O O . ASP A 1 291 ? -60.485 -29.410 56.502 1.00 34.22 291 ASP A O 1
ATOM 2114 N N . PRO A 1 292 ? -62.519 -29.762 57.298 1.00 53.50 292 PRO A N 1
ATOM 2115 C CA . PRO A 1 292 ? -62.405 -31.169 57.687 1.00 53.50 292 PRO A CA 1
ATOM 2116 C C . PRO A 1 292 ? -62.609 -32.201 56.563 1.00 53.50 292 PRO A C 1
ATOM 2118 O O . PRO A 1 292 ? -63.473 -32.045 55.701 1.00 53.50 292 PRO A O 1
ATOM 2121 N N . SER A 1 293 ? -61.926 -33.349 56.682 1.00 34.44 293 SER A N 1
ATOM 2122 C CA . SER A 1 293 ? -62.425 -34.711 56.374 1.00 34.44 293 SER A CA 1
ATOM 2123 C C . SER A 1 293 ? -61.362 -35.762 56.763 1.00 34.44 293 SER A C 1
ATOM 2125 O O . SER A 1 293 ? -60.192 -35.572 56.462 1.00 34.44 293 SER A O 1
ATOM 2127 N N . GLY A 1 294 ? -61.650 -36.898 57.407 1.00 31.75 294 GLY A N 1
ATOM 2128 C CA . GLY A 1 294 ? -62.925 -37.350 57.968 1.00 31.75 294 GLY A CA 1
ATOM 2129 C C . GLY A 1 294 ? -63.302 -38.787 57.600 1.00 31.75 294 GLY A C 1
ATOM 2130 O O . GLY A 1 294 ? -64.362 -38.969 57.015 1.00 31.75 294 GLY A O 1
ATOM 2131 N N . GLU A 1 295 ? -62.506 -39.807 57.960 1.00 33.50 295 GLU A N 1
ATOM 2132 C CA . GLU A 1 295 ? -62.989 -41.199 57.887 1.00 33.50 295 GLU A CA 1
ATOM 2133 C C . GLU A 1 295 ? -62.372 -42.183 58.908 1.00 33.50 295 GLU A C 1
ATOM 2135 O O . GLU A 1 295 ? -61.475 -41.855 59.681 1.00 33.50 295 GLU A O 1
ATOM 2140 N N . THR A 1 296 ? -62.977 -43.374 58.949 1.00 36.38 296 THR A N 1
ATOM 2141 C CA . THR A 1 296 ? -62.878 -44.462 59.949 1.00 36.38 296 THR A CA 1
ATOM 2142 C C . THR A 1 296 ? -61.539 -45.254 59.919 1.00 36.38 296 THR A C 1
ATOM 2144 O O . THR A 1 296 ? -60.739 -45.042 59.019 1.00 36.38 296 THR A O 1
ATOM 2147 N N . ALA A 1 297 ? -61.193 -46.185 60.833 1.00 34.31 297 ALA A N 1
ATOM 2148 C CA . ALA A 1 297 ? -62.008 -46.995 61.757 1.00 34.31 297 ALA A CA 1
ATOM 2149 C C . ALA A 1 297 ? -61.245 -47.574 62.988 1.00 34.31 297 ALA A C 1
ATOM 2151 O O . ALA A 1 297 ? -60.022 -47.597 63.008 1.00 34.31 297 ALA A O 1
ATOM 2152 N N . ARG A 1 298 ? -62.031 -48.059 63.976 1.00 37.03 298 ARG A N 1
ATOM 2153 C CA . ARG A 1 298 ? -61.989 -49.360 64.721 1.00 37.03 298 ARG A CA 1
ATOM 2154 C C . ARG A 1 298 ? -60.696 -50.210 64.643 1.00 37.03 298 ARG A C 1
ATOM 2156 O O . ARG A 1 298 ? -60.135 -50.347 63.566 1.00 37.03 298 ARG A O 1
ATOM 2163 N N . ASP A 1 299 ? -60.223 -50.929 65.670 1.00 36.38 299 ASP A N 1
ATOM 2164 C CA . ASP A 1 299 ? -60.766 -51.425 66.966 1.00 36.38 299 ASP A CA 1
ATOM 2165 C C . ASP A 1 299 ? -59.584 -51.529 67.996 1.00 36.38 299 ASP A C 1
ATOM 2167 O O . ASP A 1 299 ? -58.455 -51.222 67.625 1.00 36.38 299 ASP A O 1
ATOM 2171 N N . ALA A 1 300 ? -59.669 -51.905 69.287 1.00 34.69 300 ALA A N 1
ATOM 2172 C CA . ALA A 1 300 ? -60.654 -52.678 70.062 1.00 34.69 300 ALA A CA 1
ATOM 2173 C C . ALA A 1 300 ? -60.661 -52.312 71.579 1.00 34.69 300 ALA A C 1
ATOM 2175 O O . ALA A 1 300 ? -59.788 -51.601 72.074 1.00 34.69 300 ALA A O 1
ATOM 2176 N N . ALA A 1 301 ? -61.603 -52.895 72.334 1.00 36.09 301 ALA A N 1
ATOM 2177 C CA . ALA A 1 301 ? -61.691 -52.975 73.811 1.00 36.09 301 ALA A CA 1
ATOM 2178 C C . ALA A 1 301 ? -62.466 -54.282 74.176 1.00 36.09 301 ALA A C 1
ATOM 2180 O O . ALA A 1 301 ? -62.798 -55.002 73.229 1.00 36.09 301 ALA A O 1
ATOM 2181 N N . PRO A 1 302 ? -62.858 -54.628 75.435 1.00 64.12 302 PRO A N 1
ATOM 2182 C CA . PRO A 1 302 ? -62.653 -54.041 76.783 1.00 64.12 302 PRO A CA 1
ATOM 2183 C C . PRO A 1 302 ? -62.034 -55.144 77.730 1.00 64.12 302 PRO A C 1
ATOM 2185 O O . PRO A 1 302 ? -61.154 -55.828 77.207 1.00 64.12 302 PRO A O 1
ATOM 2188 N N . PRO A 1 303 ? -62.393 -55.442 79.022 1.00 58.91 303 PRO A N 1
ATOM 2189 C CA . PRO A 1 303 ? -63.258 -54.782 80.033 1.00 58.91 303 PRO A CA 1
ATOM 2190 C C . PRO A 1 303 ? -62.823 -54.805 81.538 1.00 58.91 303 PRO A C 1
ATOM 2192 O O . PRO A 1 303 ? -61.994 -55.602 81.962 1.00 58.91 303 PRO A O 1
ATOM 2195 N N . THR A 1 304 ? -63.586 -54.064 82.375 1.00 39.06 304 THR A N 1
ATOM 2196 C CA . THR A 1 304 ? -63.866 -54.281 83.837 1.00 39.06 304 THR A CA 1
ATOM 2197 C C . THR A 1 304 ? -62.726 -54.131 84.885 1.00 39.06 304 THR A C 1
ATOM 2199 O O . THR A 1 304 ? -61.577 -54.412 84.589 1.00 39.06 304 THR A O 1
ATOM 2202 N N . ALA A 1 305 ? -62.952 -53.718 86.153 1.00 38.25 305 ALA A N 1
ATOM 2203 C CA . ALA A 1 305 ? -64.166 -53.241 86.855 1.00 38.25 305 ALA A CA 1
ATOM 2204 C C . ALA A 1 305 ? -63.883 -52.315 88.081 1.00 38.25 305 ALA A C 1
ATOM 2206 O O . ALA A 1 305 ? -62.951 -52.533 88.845 1.00 38.25 305 ALA A O 1
ATOM 2207 N N . THR A 1 306 ? -64.781 -51.341 88.280 1.00 35.81 306 THR A N 1
ATOM 2208 C CA . THR A 1 306 ? -65.499 -50.937 89.522 1.00 35.81 306 THR A CA 1
ATOM 2209 C C . THR A 1 306 ? -64.793 -50.908 90.914 1.00 35.81 306 THR A C 1
ATOM 2211 O O . THR A 1 306 ? -64.734 -51.935 91.579 1.00 35.81 306 THR A O 1
ATOM 2214 N N . THR A 1 307 ? -64.290 -49.757 91.409 1.00 45.19 307 THR A N 1
ATOM 2215 C CA . THR A 1 307 ? -64.886 -48.797 92.416 1.00 45.19 307 THR A CA 1
ATOM 2216 C C . THR A 1 307 ? -64.558 -49.094 93.932 1.00 45.19 307 THR A C 1
ATOM 2218 O O . THR A 1 307 ? -63.657 -49.896 94.152 1.00 45.19 307 THR A O 1
ATOM 2221 N N . PRO A 1 308 ? -65.037 -48.362 94.988 1.00 66.69 308 PRO A N 1
ATOM 2222 C CA . PRO A 1 308 ? -64.177 -47.516 95.856 1.00 66.69 308 PRO A CA 1
ATOM 2223 C C . PRO A 1 308 ? -64.137 -47.893 97.369 1.00 66.69 308 PRO A C 1
ATOM 2225 O O . PRO A 1 308 ? -64.735 -48.891 97.774 1.00 66.69 308 PRO A O 1
ATOM 2228 N N . PRO A 1 309 ? -63.495 -47.072 98.240 1.00 52.12 309 PRO A N 1
ATOM 2229 C CA . PRO A 1 309 ? -64.267 -46.103 99.056 1.00 52.12 309 PRO A CA 1
ATOM 2230 C C . PRO A 1 309 ? -63.609 -44.702 99.257 1.00 52.12 309 PRO A C 1
ATOM 2232 O O . PRO A 1 309 ? -62.546 -44.412 98.720 1.00 52.12 309 PRO A O 1
ATOM 2235 N N . ALA A 1 310 ? -64.280 -43.816 100.013 1.00 45.66 310 ALA A N 1
ATOM 2236 C CA . ALA A 1 310 ? -63.946 -42.400 100.312 1.00 45.66 310 ALA A CA 1
ATOM 2237 C C . ALA A 1 310 ? -64.236 -42.099 101.821 1.00 45.66 310 ALA A C 1
ATOM 2239 O O . ALA A 1 310 ? -64.483 -43.077 102.531 1.00 45.66 310 ALA A O 1
ATOM 2240 N N . PRO A 1 311 ? -64.330 -40.849 102.364 1.00 68.38 311 PRO A N 1
ATOM 2241 C CA . PRO A 1 311 ? -63.988 -39.487 101.893 1.00 68.38 311 PRO A CA 1
ATOM 2242 C C . PRO A 1 311 ? -63.035 -38.737 102.890 1.00 68.38 311 PRO A C 1
ATOM 2244 O O . PRO A 1 311 ? -62.401 -39.391 103.708 1.00 68.38 311 PRO A O 1
ATOM 2247 N N . THR A 1 312 ? -62.805 -37.408 102.852 1.00 39.06 312 THR A N 1
ATOM 2248 C CA . THR A 1 312 ? -63.642 -36.340 103.481 1.00 39.06 312 THR A CA 1
ATOM 2249 C C . THR A 1 312 ? -63.347 -34.902 102.964 1.00 39.06 312 THR A C 1
ATOM 2251 O O . THR A 1 312 ? -62.367 -34.654 102.273 1.00 39.06 312 THR A O 1
ATOM 2254 N N . LYS A 1 313 ? -64.257 -33.966 103.312 1.00 47.22 313 LYS A N 1
ATOM 2255 C CA . LYS A 1 313 ? -64.255 -32.475 103.212 1.00 47.22 313 LYS A CA 1
ATOM 2256 C C . LYS A 1 313 ? -62.878 -31.766 103.360 1.00 47.22 313 LYS A C 1
ATOM 2258 O O . LYS A 1 313 ? -62.009 -32.277 104.044 1.00 47.22 313 LYS A O 1
ATOM 2263 N N . GLU A 1 314 ? -62.636 -30.554 102.830 1.00 38.38 314 GLU A N 1
ATOM 2264 C CA . GLU A 1 314 ? -63.474 -29.327 102.882 1.00 38.38 314 GLU A CA 1
ATOM 2265 C C . GLU A 1 314 ? -63.503 -28.436 101.609 1.00 38.38 314 GLU A C 1
ATOM 2267 O O . GLU A 1 314 ? -62.856 -28.696 100.600 1.00 38.38 314 GLU A O 1
ATOM 2272 N N . SER A 1 315 ? -64.316 -27.369 101.648 1.00 53.25 315 SER A N 1
ATOM 2273 C CA . SER A 1 315 ? -64.687 -26.515 100.509 1.00 53.25 315 SER A CA 1
ATOM 2274 C C . SER A 1 315 ? -63.944 -25.171 100.414 1.00 53.25 315 SER A C 1
ATOM 2276 O O . SER A 1 315 ? -63.977 -24.391 101.370 1.00 53.25 315 SER A O 1
ATOM 2278 N N . ARG A 1 316 ? -63.482 -24.775 99.211 1.00 45.50 316 ARG A N 1
ATOM 2279 C CA . ARG A 1 316 ? -63.426 -23.342 98.827 1.00 45.50 316 ARG A CA 1
ATOM 2280 C C . ARG A 1 316 ? -63.363 -23.072 97.309 1.00 45.50 316 ARG A C 1
ATOM 2282 O O . ARG A 1 316 ? -62.382 -23.380 96.649 1.00 45.50 316 ARG A O 1
ATOM 2289 N N . ARG A 1 317 ? -64.420 -22.422 96.795 1.00 61.12 317 ARG A N 1
ATOM 2290 C CA . ARG A 1 317 ? -64.510 -21.550 95.592 1.00 61.12 317 ARG A CA 1
ATOM 2291 C C . ARG A 1 317 ? -63.401 -21.703 94.516 1.00 61.12 317 ARG A C 1
ATOM 2293 O O . ARG A 1 317 ? -62.501 -20.876 94.423 1.00 61.12 317 ARG A O 1
ATOM 2300 N N . TRP A 1 318 ? -63.545 -22.708 93.647 1.00 46.31 318 TRP A N 1
ATOM 2301 C CA . TRP A 1 318 ? -62.660 -23.024 92.501 1.00 46.31 318 TRP A CA 1
ATOM 2302 C C . TRP A 1 318 ? -62.721 -22.015 91.331 1.00 46.31 318 TRP A C 1
ATOM 2304 O O . TRP A 1 318 ? -61.700 -21.691 90.725 1.00 46.31 318 TRP A O 1
ATOM 2314 N N . TRP A 1 319 ? -63.913 -21.487 91.030 1.00 45.78 319 TRP A N 1
ATOM 2315 C CA . TRP A 1 319 ? -64.240 -20.836 89.750 1.00 45.78 319 TRP A CA 1
ATOM 2316 C C . TRP A 1 319 ? -63.367 -19.654 89.270 1.00 45.78 319 TRP A C 1
ATOM 2318 O O . TRP A 1 319 ? -63.136 -19.600 88.061 1.00 45.78 319 TRP A O 1
ATOM 2328 N N . PRO A 1 320 ? -62.818 -18.743 90.107 1.00 56.19 320 PRO A N 1
ATOM 2329 C CA . PRO A 1 320 ? -61.985 -17.658 89.577 1.00 56.19 320 PRO A CA 1
ATOM 2330 C C . PRO A 1 320 ? -60.696 -18.154 88.902 1.00 56.19 320 PRO A C 1
ATOM 2332 O O . PRO A 1 320 ? -60.186 -17.472 88.020 1.00 56.19 320 PRO A O 1
ATOM 2335 N N . ARG A 1 321 ? -60.177 -19.343 89.250 1.00 57.66 321 ARG A N 1
ATOM 2336 C CA . ARG A 1 321 ? -58.946 -19.871 88.633 1.00 57.66 321 ARG A CA 1
ATOM 2337 C C . ARG A 1 321 ? -59.140 -20.259 87.167 1.00 57.66 321 ARG A C 1
ATOM 2339 O O . ARG A 1 321 ? -58.266 -19.963 86.363 1.00 57.66 321 ARG A O 1
ATOM 2346 N N . VAL A 1 322 ? -60.293 -20.838 86.818 1.00 63.28 322 VAL A N 1
ATOM 2347 C CA . VAL A 1 322 ? -60.623 -21.208 85.427 1.00 63.28 322 VAL A CA 1
ATOM 2348 C C . VAL A 1 322 ? -60.836 -19.963 84.561 1.00 63.28 322 VAL A C 1
ATOM 2350 O O . VAL A 1 322 ? -60.358 -19.909 83.430 1.00 63.28 322 VAL A O 1
ATOM 2353 N N . LEU A 1 323 ? -61.485 -18.929 85.111 1.00 66.69 323 LEU A N 1
ATOM 2354 C CA . LEU A 1 323 ? -61.646 -17.641 84.429 1.00 66.69 323 LEU A CA 1
ATOM 2355 C C . LEU A 1 323 ? -60.299 -16.937 84.204 1.00 66.69 323 LEU A C 1
ATOM 2357 O O . LEU A 1 323 ? -60.072 -16.413 83.120 1.00 66.69 323 LEU A O 1
ATOM 2361 N N . VAL A 1 324 ? -59.381 -16.980 85.177 1.00 73.69 324 VAL A N 1
ATOM 2362 C CA . VAL A 1 324 ? -58.023 -16.427 85.019 1.00 73.69 324 VAL A CA 1
ATOM 2363 C C . VAL A 1 324 ? -57.211 -17.200 83.975 1.00 73.69 324 VAL A C 1
ATOM 2365 O O . VAL A 1 324 ? -56.551 -16.566 83.157 1.00 73.69 324 VAL A O 1
ATOM 2368 N N . SER A 1 325 ? -57.282 -18.537 83.928 1.00 72.56 325 SER A N 1
ATOM 2369 C CA . SER A 1 325 ? -56.604 -19.306 82.871 1.00 72.56 325 SER A CA 1
ATOM 2370 C C . SER A 1 325 ? -57.196 -19.060 81.480 1.00 72.56 325 SER A C 1
ATOM 2372 O O . SER A 1 325 ? -56.443 -18.989 80.514 1.00 72.56 325 SER A O 1
ATOM 2374 N N . LEU A 1 326 ? -58.518 -18.878 81.371 1.00 80.38 326 LEU A N 1
ATOM 2375 C CA . LEU A 1 326 ? -59.174 -18.542 80.104 1.00 80.38 326 LEU A CA 1
ATOM 2376 C C . LEU A 1 326 ? -58.797 -17.128 79.640 1.00 80.38 326 LEU A C 1
ATOM 2378 O O . LEU A 1 326 ? -58.436 -16.942 78.483 1.00 80.38 326 LEU A O 1
ATOM 2382 N N . PHE A 1 327 ? -58.810 -16.147 80.548 1.00 81.44 327 PHE A N 1
ATOM 2383 C CA . PHE A 1 327 ? -58.372 -14.781 80.258 1.00 81.44 327 PHE A CA 1
ATOM 2384 C C . PHE A 1 327 ? -56.896 -14.734 79.842 1.00 81.44 327 PHE A C 1
ATOM 2386 O O . PHE A 1 327 ? -56.559 -14.052 78.881 1.00 81.44 327 PHE A O 1
ATOM 2393 N N . LEU A 1 328 ? -56.023 -15.504 80.503 1.00 86.44 328 LEU A N 1
ATOM 2394 C CA . LEU A 1 328 ? -54.614 -15.616 80.124 1.00 86.44 328 LEU A CA 1
ATOM 2395 C C . LEU A 1 328 ? -54.440 -16.273 78.745 1.00 86.44 328 LEU A C 1
ATOM 2397 O O . LEU A 1 328 ? -53.631 -15.800 77.955 1.00 86.44 328 LEU A O 1
ATOM 2401 N N . ALA A 1 329 ? -55.215 -17.314 78.424 1.00 83.88 329 ALA A N 1
ATOM 2402 C CA . ALA A 1 329 ? -55.193 -17.941 77.102 1.00 83.88 329 ALA A CA 1
ATOM 2403 C C . ALA A 1 329 ? -55.661 -16.975 75.997 1.00 83.88 329 ALA A C 1
ATOM 2405 O O . ALA A 1 329 ? -55.011 -16.883 74.959 1.00 83.88 329 ALA A O 1
ATOM 2406 N N . VAL A 1 330 ? -56.726 -16.201 76.240 1.00 88.19 330 VAL A N 1
ATOM 2407 C CA . VAL A 1 330 ? -57.197 -15.151 75.318 1.00 88.19 330 VAL A CA 1
ATOM 2408 C C . VAL A 1 330 ? -56.174 -14.020 75.192 1.00 88.19 330 VAL A C 1
ATOM 2410 O O . VAL A 1 330 ? -55.924 -13.565 74.083 1.00 88.19 330 VAL A O 1
ATOM 2413 N N . ALA A 1 331 ? -55.526 -13.602 76.282 1.00 87.56 331 ALA A N 1
ATOM 2414 C CA . ALA A 1 331 ? -54.471 -12.589 76.245 1.00 87.56 331 ALA A CA 1
ATOM 2415 C C . ALA A 1 331 ? -53.228 -13.068 75.473 1.00 87.56 331 ALA A C 1
ATOM 2417 O O . ALA A 1 331 ? -52.642 -12.291 74.727 1.00 87.56 331 ALA A O 1
ATOM 2418 N N . VAL A 1 332 ? -52.849 -14.346 75.596 1.00 90.81 332 VAL A N 1
ATOM 2419 C CA . VAL A 1 332 ? -51.763 -14.948 74.802 1.00 90.81 332 VAL A CA 1
ATOM 2420 C C . VAL A 1 332 ? -52.165 -15.091 73.333 1.00 90.81 332 VAL A C 1
ATOM 2422 O O . VAL A 1 332 ? -51.360 -14.761 72.470 1.00 90.81 332 VAL A O 1
ATOM 2425 N N . ALA A 1 333 ? -53.396 -15.510 73.026 1.00 85.94 333 ALA A N 1
ATOM 2426 C CA . ALA A 1 333 ? -53.891 -15.569 71.649 1.00 85.94 333 ALA A CA 1
ATOM 2427 C C . ALA A 1 333 ? -53.936 -14.173 71.004 1.00 85.94 333 ALA A C 1
ATOM 2429 O O . ALA A 1 333 ? -53.430 -13.992 69.901 1.00 85.94 333 ALA A O 1
ATOM 2430 N N . ALA A 1 334 ? -54.445 -13.167 71.721 1.00 86.25 334 ALA A N 1
ATOM 2431 C CA . ALA A 1 334 ? -54.443 -11.775 71.281 1.00 86.25 334 ALA A CA 1
ATOM 2432 C C . ALA A 1 334 ? -53.019 -11.219 71.125 1.00 86.25 334 ALA A C 1
ATOM 2434 O O . ALA A 1 334 ? -52.765 -10.492 70.174 1.00 86.25 334 ALA A O 1
ATOM 2435 N N . ALA A 1 335 ? -52.074 -11.587 71.997 1.00 85.00 335 ALA A N 1
ATOM 2436 C CA . ALA A 1 335 ? -50.668 -11.207 71.854 1.00 85.00 335 ALA A CA 1
ATOM 2437 C C . ALA A 1 335 ? -49.975 -11.909 70.673 1.00 85.00 335 ALA A C 1
ATOM 2439 O O . ALA A 1 335 ? -49.105 -11.308 70.054 1.00 85.00 335 ALA A O 1
ATOM 2440 N N . VAL A 1 336 ? -50.361 -13.145 70.330 1.00 85.25 336 VAL A N 1
ATOM 2441 C CA . VAL A 1 336 ? -49.880 -13.842 69.124 1.00 85.25 336 VAL A CA 1
ATOM 2442 C C . VAL A 1 336 ? -50.449 -13.195 67.862 1.00 85.25 336 VAL A C 1
ATOM 2444 O O . VAL A 1 336 ? -49.674 -12.879 66.970 1.00 85.25 336 VAL A O 1
ATOM 2447 N N . VAL A 1 337 ? -51.756 -12.922 67.808 1.00 83.75 337 VAL A N 1
ATOM 2448 C CA . VAL A 1 337 ? -52.394 -12.236 66.667 1.00 83.75 337 VAL A CA 1
ATOM 2449 C C . VAL A 1 337 ? -51.869 -10.806 66.514 1.00 83.75 337 VAL A C 1
ATOM 2451 O O . VAL A 1 337 ? -51.580 -10.380 65.403 1.00 83.75 337 VAL A O 1
ATOM 2454 N N . LEU A 1 338 ? -51.675 -10.069 67.612 1.00 81.00 338 LEU A N 1
ATOM 2455 C CA . LEU A 1 338 ? -51.082 -8.732 67.571 1.00 81.00 338 LEU A CA 1
ATOM 2456 C C . LEU A 1 338 ? -49.612 -8.778 67.137 1.00 81.00 338 LEU A C 1
ATOM 2458 O O . LEU A 1 338 ? -49.193 -7.932 66.360 1.00 81.00 338 LEU A O 1
ATOM 2462 N N . ALA A 1 339 ? -48.835 -9.766 67.594 1.00 77.25 339 ALA A N 1
ATOM 2463 C CA . ALA A 1 339 ? -47.467 -9.955 67.121 1.00 77.25 339 ALA A CA 1
ATOM 2464 C C . ALA A 1 339 ? -47.421 -10.329 65.632 1.00 77.25 339 ALA A C 1
ATOM 2466 O O . ALA A 1 339 ? -46.584 -9.785 64.930 1.00 77.25 339 ALA A O 1
ATOM 2467 N N . TYR A 1 340 ? -48.321 -11.187 65.136 1.00 78.25 340 TYR A N 1
ATOM 2468 C CA . TYR A 1 340 ? -48.439 -11.507 63.707 1.00 78.25 340 TYR A CA 1
ATOM 2469 C C . TYR A 1 340 ? -48.724 -10.254 62.879 1.00 78.25 340 TYR A C 1
ATOM 2471 O O . TYR A 1 340 ? -47.933 -9.900 62.013 1.00 78.25 340 TYR A O 1
ATOM 2479 N N . LEU A 1 341 ? -49.778 -9.512 63.236 1.00 74.19 341 LEU A N 1
ATOM 2480 C CA . LEU A 1 341 ? -50.157 -8.262 62.571 1.00 74.19 341 LEU A CA 1
ATOM 2481 C C . LEU A 1 341 ? -49.055 -7.185 62.618 1.00 74.19 341 LEU A C 1
ATOM 2483 O O . LEU A 1 341 ? -49.030 -6.327 61.746 1.00 74.19 341 LEU A O 1
ATOM 2487 N N . LEU A 1 342 ? -48.144 -7.232 63.600 1.00 71.12 342 LEU A N 1
ATOM 2488 C CA . LEU A 1 342 ? -46.972 -6.348 63.706 1.00 71.12 342 LEU A CA 1
ATOM 2489 C C . LEU A 1 342 ? -45.692 -6.906 63.047 1.00 71.12 342 LEU A C 1
ATOM 2491 O O . LEU A 1 342 ? -44.704 -6.183 62.956 1.00 71.12 342 LEU A O 1
ATOM 2495 N N . LEU A 1 343 ? -45.679 -8.173 62.620 1.00 68.75 343 LEU A N 1
ATOM 2496 C CA . LEU A 1 343 ? -44.574 -8.831 61.899 1.00 68.75 343 LEU A CA 1
ATOM 2497 C C . LEU A 1 343 ? -44.897 -9.054 60.408 1.00 68.75 343 LEU A C 1
ATOM 2499 O O . LEU A 1 343 ? -44.120 -9.680 59.688 1.00 68.75 343 LEU A O 1
ATOM 2503 N N . ARG A 1 344 ? -46.053 -8.572 59.948 1.00 70.25 344 ARG A N 1
ATOM 2504 C CA . ARG A 1 344 ? -46.571 -8.780 58.599 1.00 70.25 344 ARG A CA 1
ATOM 2505 C C . ARG A 1 344 ? -46.115 -7.646 57.682 1.00 70.25 344 ARG A C 1
ATOM 2507 O O . ARG A 1 344 ? -46.764 -6.609 57.628 1.00 70.25 344 ARG A O 1
ATOM 2514 N N . THR A 1 345 ? -45.002 -7.853 56.980 1.00 77.81 345 THR A N 1
ATOM 2515 C CA . THR A 1 345 ? -44.480 -6.918 55.970 1.00 77.81 345 THR A CA 1
ATOM 2516 C C . THR A 1 345 ? -45.541 -6.605 54.912 1.00 77.81 345 THR A C 1
ATOM 2518 O O . THR A 1 345 ? -46.202 -7.533 54.427 1.00 77.81 345 THR A O 1
ATOM 2521 N N . GLU A 1 346 ? -45.695 -5.335 54.525 1.00 84.25 346 GLU A N 1
ATOM 2522 C CA . GLU A 1 346 ? -46.559 -4.990 53.394 1.00 84.25 346 GLU A CA 1
ATOM 2523 C C . GLU A 1 346 ? -45.940 -5.465 52.068 1.00 84.25 346 GLU A C 1
ATOM 2525 O O . GLU A 1 346 ? -44.761 -5.834 51.980 1.00 84.25 346 GLU A O 1
ATOM 2530 N N . ARG A 1 347 ? -46.788 -5.570 51.043 1.00 88.62 347 ARG A N 1
ATOM 2531 C CA . ARG A 1 347 ? -46.445 -6.091 49.719 1.00 88.62 347 ARG A CA 1
ATOM 2532 C C . ARG A 1 347 ? -47.091 -5.222 48.660 1.00 88.62 347 ARG A C 1
ATOM 2534 O O . ARG A 1 347 ? -48.304 -5.020 48.695 1.00 88.62 347 ARG A O 1
ATOM 2541 N N . HIS A 1 348 ? -46.266 -4.771 47.724 1.00 91.44 348 HIS A N 1
ATOM 2542 C CA . HIS A 1 348 ? -46.664 -3.890 46.635 1.00 91.44 348 HIS A CA 1
ATOM 2543 C C . HIS A 1 348 ? -46.414 -4.594 45.293 1.00 91.44 348 HIS A C 1
ATOM 2545 O O . HIS A 1 348 ? -45.592 -5.510 45.189 1.00 91.44 348 HIS A O 1
ATOM 2551 N N . GLU A 1 349 ? -47.155 -4.198 44.262 1.00 93.19 349 GLU A N 1
ATOM 2552 C CA . GLU A 1 349 ? -47.046 -4.776 42.920 1.00 93.19 349 GLU A CA 1
ATOM 2553 C C . GLU A 1 349 ? -45.917 -4.088 42.143 1.00 93.19 349 GLU A C 1
ATOM 2555 O O . GLU A 1 349 ? -45.873 -2.859 42.083 1.00 93.19 349 GLU A O 1
ATOM 2560 N N . VAL A 1 350 ? -44.997 -4.855 41.549 1.00 94.12 350 VAL A N 1
ATOM 2561 C CA . VAL A 1 350 ? -43.884 -4.290 40.771 1.00 94.12 350 VAL A CA 1
ATOM 2562 C C . VAL A 1 350 ? -44.441 -3.610 39.508 1.00 94.12 350 VAL A C 1
ATOM 2564 O O . VAL A 1 350 ? -45.045 -4.297 38.678 1.00 94.12 350 VAL A O 1
ATOM 2567 N N . PRO A 1 351 ? -44.259 -2.286 39.330 1.00 92.06 351 PRO A N 1
ATOM 2568 C CA . PRO A 1 351 ? -44.740 -1.578 38.145 1.00 92.06 351 PRO A CA 1
ATOM 2569 C C . PRO A 1 351 ? -43.898 -1.921 36.908 1.00 92.06 351 PRO A C 1
ATOM 2571 O O . PRO A 1 351 ? -42.795 -2.459 37.025 1.00 92.06 351 PRO A O 1
ATOM 2574 N N . ASP A 1 352 ? -44.374 -1.556 35.714 1.00 93.38 352 ASP A N 1
ATOM 2575 C CA . ASP A 1 352 ? -43.550 -1.683 34.511 1.00 93.38 352 ASP A CA 1
ATOM 2576 C C . ASP A 1 352 ? -42.445 -0.618 34.517 1.00 93.38 352 ASP A C 1
ATOM 2578 O O . ASP A 1 352 ? -42.697 0.589 34.471 1.00 93.38 352 ASP A O 1
ATOM 2582 N N . LEU A 1 353 ? -41.204 -1.091 34.605 1.00 91.50 353 LEU A N 1
ATOM 2583 C CA . LEU A 1 353 ? -39.994 -0.272 34.604 1.00 91.50 353 LEU A CA 1
ATOM 2584 C C . LEU A 1 353 ? -39.263 -0.319 33.255 1.00 91.50 353 LEU A C 1
ATOM 2586 O O . LEU A 1 353 ? -38.247 0.357 33.093 1.00 91.50 353 LEU A O 1
ATOM 2590 N N . THR A 1 354 ? -39.749 -1.108 32.294 1.00 90.62 354 THR A N 1
ATOM 2591 C CA . THR A 1 354 ? -39.083 -1.363 31.010 1.00 90.62 354 THR A CA 1
ATOM 2592 C C . THR A 1 354 ? -38.970 -0.072 30.193 1.00 90.62 354 THR A C 1
ATOM 2594 O O . THR A 1 354 ? -39.923 0.696 30.080 1.00 90.62 354 THR A O 1
ATOM 2597 N N . GLY A 1 355 ? -37.783 0.222 29.655 1.00 87.94 355 GLY A N 1
ATOM 2598 C CA . GLY A 1 355 ? -37.527 1.477 28.929 1.00 87.94 355 GLY A CA 1
ATOM 2599 C C . GLY A 1 355 ? -37.470 2.743 29.806 1.00 87.94 355 GLY A C 1
ATOM 2600 O O . GLY A 1 355 ? -37.197 3.837 29.309 1.00 87.94 355 GLY A O 1
ATOM 2601 N N . LEU A 1 356 ? -37.666 2.651 31.128 1.00 92.81 356 LEU A N 1
ATOM 2602 C CA . LEU A 1 356 ? -37.355 3.769 32.021 1.00 92.81 356 LEU A CA 1
ATOM 2603 C C . LEU A 1 356 ? -35.840 3.877 32.216 1.00 92.81 356 LEU A C 1
ATOM 2605 O O . LEU A 1 356 ? -35.137 2.879 32.360 1.00 92.81 356 LEU A O 1
ATOM 2609 N N . THR A 1 357 ? -35.325 5.107 32.282 1.00 93.19 357 THR A N 1
ATOM 2610 C CA . THR A 1 357 ? -33.930 5.351 32.676 1.00 93.19 357 THR A CA 1
ATOM 2611 C C . THR A 1 357 ? -33.696 4.936 34.129 1.00 93.19 357 THR A C 1
ATOM 2613 O O . THR A 1 357 ? -34.603 5.064 34.953 1.00 93.19 357 THR A O 1
ATOM 2616 N N . GLU A 1 358 ? -32.473 4.516 34.479 1.00 90.44 358 GLU A N 1
ATOM 2617 C CA . GLU A 1 358 ? -32.111 4.059 35.840 1.00 90.44 358 GLU A CA 1
ATOM 2618 C C . GLU A 1 358 ? -32.632 4.991 36.958 1.00 90.44 358 GLU A C 1
ATOM 2620 O O . GLU A 1 358 ? -33.145 4.550 37.988 1.00 90.44 358 GLU A O 1
ATOM 2625 N N . GLN A 1 359 ? -32.536 6.306 36.738 1.00 92.19 359 GLN A N 1
ATOM 2626 C CA . GLN A 1 359 ? -32.979 7.325 37.688 1.00 92.19 359 GLN A CA 1
ATOM 2627 C C . GLN A 1 359 ? -34.511 7.424 37.796 1.00 92.19 359 GLN A C 1
ATOM 2629 O O . GLN A 1 359 ? -35.019 7.631 38.896 1.00 92.19 359 GLN A O 1
ATOM 2634 N N . ARG A 1 360 ? -35.250 7.261 36.688 1.00 93.25 360 ARG A N 1
ATOM 2635 C CA . ARG A 1 360 ? -36.722 7.223 36.701 1.00 93.25 360 ARG A CA 1
ATOM 2636 C C . ARG A 1 360 ? -37.236 5.932 37.322 1.00 93.25 360 ARG A C 1
ATOM 2638 O O . ARG A 1 360 ? -38.127 6.005 38.154 1.00 93.25 360 ARG A O 1
ATOM 2645 N N . ALA A 1 361 ? -36.643 4.789 36.976 1.00 92.25 361 ALA A N 1
ATOM 2646 C CA . ALA A 1 361 ? -37.020 3.501 37.547 1.00 92.25 361 ALA A CA 1
ATOM 2647 C C . ALA A 1 361 ? -36.836 3.491 39.073 1.00 92.25 361 ALA A C 1
ATOM 2649 O O . ALA A 1 361 ? -37.766 3.155 39.797 1.00 92.25 361 ALA A O 1
ATOM 2650 N N . ARG A 1 362 ? -35.684 3.965 39.577 1.00 91.75 362 ARG A N 1
ATOM 2651 C CA . ARG A 1 362 ? -35.439 4.089 41.026 1.00 91.75 362 ARG A CA 1
ATOM 2652 C C . ARG A 1 362 ? -36.417 5.055 41.714 1.00 91.75 362 ARG A C 1
ATOM 2654 O O . ARG A 1 362 ? -36.843 4.771 42.825 1.00 91.75 362 ARG A O 1
ATOM 2661 N N . ALA A 1 363 ? -36.783 6.167 41.071 1.00 92.88 363 ALA A N 1
ATOM 2662 C CA . ALA A 1 363 ? -37.756 7.120 41.618 1.00 92.88 363 ALA A CA 1
ATOM 2663 C C . ALA A 1 363 ? -39.210 6.606 41.580 1.00 92.88 363 ALA A C 1
ATOM 2665 O O . ALA A 1 363 ? -40.015 7.009 42.411 1.00 92.88 363 ALA A O 1
ATOM 2666 N N . ALA A 1 364 ? -39.544 5.716 40.641 1.00 91.56 364 ALA A N 1
ATOM 2667 C CA . ALA A 1 364 ? -40.862 5.089 40.531 1.00 91.56 364 ALA A CA 1
ATOM 2668 C C . ALA A 1 364 ? -41.096 3.961 41.554 1.00 91.56 364 ALA A C 1
ATOM 2670 O O . ALA A 1 364 ? -42.225 3.508 41.693 1.00 91.56 364 ALA A O 1
ATOM 2671 N N . VAL A 1 365 ? -40.049 3.502 42.253 1.00 92.81 365 VAL A N 1
ATOM 2672 C CA . VAL A 1 365 ? -40.150 2.460 43.294 1.00 92.81 365 VAL A CA 1
ATOM 2673 C C . VAL A 1 365 ? -39.704 2.916 44.684 1.00 92.81 365 VAL A C 1
ATOM 2675 O O . VAL A 1 365 ? -39.768 2.145 45.635 1.00 92.81 365 VAL A O 1
ATOM 2678 N N . SER A 1 366 ? -39.264 4.170 44.836 1.00 90.62 366 SER A N 1
ATOM 2679 C CA . SER A 1 366 ? -38.773 4.698 46.118 1.00 90.62 366 SER A CA 1
ATOM 2680 C C . SER A 1 366 ? -39.864 4.949 47.168 1.00 90.62 366 SER A C 1
ATOM 2682 O O . SER A 1 366 ? -39.543 5.429 48.248 1.00 90.62 366 SER A O 1
ATOM 2684 N N . GLU A 1 367 ? -41.132 4.662 46.859 1.00 88.94 367 GLU A N 1
ATOM 2685 C CA . GLU A 1 367 ? -42.249 4.693 47.816 1.00 88.94 367 GLU A CA 1
ATOM 2686 C C . GLU A 1 367 ? -42.621 3.306 48.382 1.00 88.94 367 GLU A C 1
ATOM 2688 O O . GLU A 1 367 ? -43.453 3.235 49.277 1.00 88.94 367 GLU A O 1
ATOM 2693 N N . PHE A 1 368 ? -41.984 2.224 47.907 1.00 89.19 368 PHE A N 1
ATOM 2694 C CA . PHE A 1 368 ? -42.264 0.833 48.314 1.00 89.19 368 PHE A CA 1
ATOM 2695 C C . PHE A 1 368 ? -41.158 0.198 49.188 1.00 89.19 368 PHE A C 1
ATOM 2697 O O . PHE A 1 368 ? -41.154 -1.014 49.386 1.00 89.19 368 PHE A O 1
ATOM 2704 N N . ASP A 1 369 ? -40.179 0.992 49.645 1.00 87.81 369 ASP A N 1
ATOM 2705 C CA . ASP A 1 369 ? -39.058 0.593 50.523 1.00 87.81 369 ASP A CA 1
ATOM 2706 C C . ASP A 1 369 ? -38.331 -0.730 50.143 1.00 87.81 369 ASP A C 1
ATOM 2708 O O . ASP A 1 369 ? -37.837 -1.475 50.992 1.00 87.81 369 ASP A O 1
ATOM 2712 N N . TRP A 1 370 ? -38.217 -1.028 48.841 1.00 93.38 370 TRP A N 1
ATOM 2713 C CA . TRP A 1 370 ? -37.474 -2.183 48.307 1.00 93.38 370 TRP A CA 1
ATOM 2714 C C . TRP A 1 370 ? -35.961 -1.934 48.186 1.00 93.38 370 TRP A C 1
ATOM 2716 O O . TRP A 1 370 ? -35.514 -0.832 47.850 1.00 93.38 370 TRP A O 1
ATOM 2726 N N . GLU A 1 371 ? -35.145 -2.985 48.341 1.00 91.00 371 GLU A N 1
ATOM 2727 C CA . GLU A 1 371 ? -33.695 -2.890 48.127 1.00 91.00 371 GLU A CA 1
ATOM 2728 C C . GLU A 1 371 ? -33.358 -2.972 46.624 1.00 91.00 371 GLU A C 1
ATOM 2730 O O . GLU A 1 371 ? -33.183 -4.047 46.050 1.00 91.00 371 GLU A O 1
ATOM 2735 N N . VAL A 1 372 ? -33.277 -1.821 45.949 1.00 92.31 372 VAL A N 1
ATOM 2736 C CA . VAL A 1 372 ? -33.014 -1.761 44.498 1.00 92.31 372 VAL A CA 1
ATOM 2737 C C . VAL A 1 372 ? -31.559 -2.129 44.170 1.00 92.31 372 VAL A C 1
ATOM 2739 O O . VAL A 1 372 ? -30.662 -1.280 44.198 1.00 92.31 372 VAL A O 1
ATOM 2742 N N . GLN A 1 373 ? -31.328 -3.387 43.787 1.00 93.88 373 GLN A N 1
ATOM 2743 C CA . GLN A 1 373 ? -30.034 -3.882 43.313 1.00 93.88 373 GLN A CA 1
ATOM 2744 C C . GLN A 1 373 ? -29.931 -3.780 41.787 1.00 93.88 373 GLN A C 1
ATOM 2746 O O . GLN A 1 373 ? -30.808 -4.235 41.055 1.00 93.88 373 GLN A O 1
ATOM 2751 N N . ILE A 1 374 ? -28.829 -3.225 41.279 1.00 93.06 374 ILE A N 1
ATOM 2752 C CA . ILE A 1 374 ? -28.641 -3.015 39.837 1.00 93.06 374 ILE A CA 1
ATOM 2753 C C . ILE A 1 374 ? -27.601 -3.973 39.273 1.00 93.06 374 ILE A C 1
ATOM 2755 O O . ILE A 1 374 ? -26.480 -4.074 39.773 1.00 93.06 374 ILE A O 1
ATOM 2759 N N . ARG A 1 375 ? -27.973 -4.633 38.177 1.00 92.56 375 ARG A N 1
ATOM 2760 C CA . ARG A 1 375 ? -27.071 -5.357 37.281 1.00 92.56 375 ARG A CA 1
ATOM 2761 C C . ARG A 1 375 ? -27.050 -4.649 35.931 1.00 92.56 375 ARG A C 1
ATOM 2763 O O . ARG A 1 375 ? -28.012 -3.981 35.553 1.00 92.56 375 ARG A O 1
ATOM 2770 N N . ARG A 1 376 ? -25.942 -4.784 35.214 1.00 91.62 376 ARG A N 1
ATOM 2771 C CA . ARG A 1 376 ? -25.736 -4.163 33.907 1.00 91.62 376 ARG A CA 1
ATOM 2772 C C . ARG A 1 376 ? -25.283 -5.211 32.902 1.00 91.62 376 ARG A C 1
ATOM 2774 O O . ARG A 1 376 ? -24.529 -6.112 33.267 1.00 91.62 376 ARG A O 1
ATOM 2781 N N . GLU A 1 377 ? -25.783 -5.124 31.675 1.00 89.81 377 GLU A N 1
ATOM 2782 C CA . GLU A 1 377 ? -25.421 -6.031 30.582 1.00 89.81 377 GLU A CA 1
ATOM 2783 C C . GLU A 1 377 ? -25.552 -5.346 29.216 1.00 89.81 377 GLU A C 1
ATOM 2785 O O . GLU A 1 377 ? -26.373 -4.447 29.035 1.00 89.81 377 GLU A O 1
ATOM 2790 N N . ARG A 1 378 ? -24.778 -5.814 28.231 1.00 87.81 378 ARG A N 1
ATOM 2791 C CA . ARG A 1 378 ? -24.945 -5.433 26.822 1.00 87.81 378 ARG A CA 1
ATOM 2792 C C . ARG A 1 378 ? -25.909 -6.388 26.112 1.00 87.81 378 ARG A C 1
ATOM 2794 O O . ARG A 1 378 ? -25.723 -7.612 26.165 1.00 87.81 378 ARG A O 1
ATOM 2801 N N . SER A 1 379 ? -26.890 -5.852 25.388 1.00 82.06 379 SER A N 1
ATOM 2802 C CA . SER A 1 379 ? -27.778 -6.629 24.509 1.00 82.06 379 SER A CA 1
ATOM 2803 C C . SER A 1 379 ? -27.918 -5.981 23.140 1.00 82.06 379 SER A C 1
ATOM 2805 O O . SER A 1 379 ? -27.799 -4.772 23.008 1.00 82.06 379 SER A O 1
ATOM 2807 N N . ASP A 1 380 ? -28.182 -6.799 22.121 1.00 81.25 380 ASP A N 1
ATOM 2808 C CA . ASP A 1 380 ? -28.472 -6.334 20.754 1.00 81.25 380 ASP A CA 1
ATOM 2809 C C . ASP A 1 380 ? -29.960 -5.974 20.552 1.00 81.25 380 ASP A C 1
ATOM 2811 O O . ASP A 1 380 ? -30.373 -5.683 19.425 1.00 81.25 380 ASP A O 1
ATOM 2815 N N . ASP A 1 381 ? -30.734 -6.027 21.638 1.00 75.38 381 ASP A N 1
ATOM 2816 C CA . ASP A 1 381 ? -32.168 -5.766 21.739 1.00 75.38 381 ASP A CA 1
ATOM 2817 C C . ASP A 1 381 ? -32.405 -4.431 22.470 1.00 75.38 381 ASP A C 1
ATOM 2819 O O . ASP A 1 381 ? -31.584 -4.014 23.288 1.00 75.38 381 ASP A O 1
ATOM 2823 N N . GLU A 1 382 ? -33.541 -3.784 22.205 1.00 72.50 382 GLU A N 1
ATOM 2824 C CA . GLU A 1 382 ? -33.997 -2.596 22.944 1.00 72.50 382 GLU A CA 1
ATOM 2825 C C . GLU A 1 382 ? -34.221 -2.905 24.444 1.00 72.50 382 GLU A C 1
ATOM 2827 O O . GLU A 1 382 ? -34.544 -4.048 24.790 1.00 72.50 382 GLU A O 1
ATOM 2832 N N . PRO A 1 383 ? -34.112 -1.914 25.357 1.00 78.38 383 PRO A N 1
ATOM 2833 C CA . PRO A 1 383 ? -33.964 -0.469 25.120 1.00 78.38 383 PRO A CA 1
ATOM 2834 C C . PRO A 1 38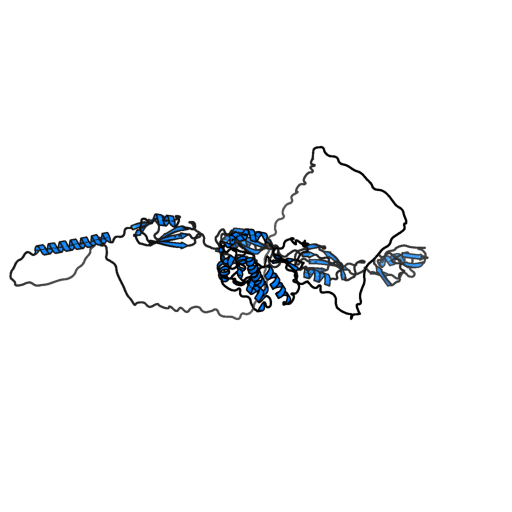3 ? -32.519 0.082 25.137 1.00 78.38 383 PRO A C 1
ATOM 2836 O O . PRO A 1 383 ? -31.550 -0.627 25.424 1.00 78.38 383 PRO A O 1
ATOM 2839 N N . ASP A 1 384 ? -32.392 1.388 24.852 1.00 83.00 384 ASP A N 1
ATOM 2840 C CA . ASP A 1 384 ? -31.117 2.123 24.796 1.00 83.00 384 ASP A CA 1
ATOM 2841 C C . ASP A 1 384 ? -30.270 2.002 26.076 1.00 83.00 384 ASP A C 1
ATOM 2843 O O . ASP A 1 384 ? -30.774 1.797 27.185 1.00 83.00 384 ASP A O 1
ATOM 2847 N N . ALA A 1 385 ? -28.965 2.255 25.937 1.00 85.50 385 ALA A N 1
ATOM 2848 C CA . ALA A 1 385 ? -28.034 2.319 27.059 1.00 85.50 385 ALA A CA 1
ATOM 2849 C C . ALA A 1 385 ? -28.525 3.268 28.178 1.00 85.50 385 ALA A C 1
ATOM 2851 O O . ALA A 1 385 ? -28.892 4.420 27.941 1.00 85.50 385 ALA A O 1
ATOM 2852 N N . GLY A 1 386 ? -28.513 2.782 29.422 1.00 85.62 386 GLY A N 1
ATOM 2853 C CA . GLY A 1 386 ? -29.014 3.489 30.606 1.00 85.62 386 GLY A CA 1
ATOM 2854 C C . GLY A 1 386 ? -30.512 3.309 30.898 1.00 85.62 386 GLY A C 1
ATOM 2855 O O . GLY A 1 386 ? -30.978 3.805 31.932 1.00 85.62 386 GLY A O 1
ATOM 2856 N N . GLN A 1 387 ? -31.258 2.598 30.045 1.00 91.56 387 GLN A N 1
ATOM 2857 C CA . GLN A 1 387 ? -32.648 2.193 30.290 1.00 91.56 387 GLN A CA 1
ATOM 2858 C C . GLN A 1 387 ? -32.732 0.759 30.849 1.00 91.56 387 GLN A C 1
ATOM 2860 O O . GLN A 1 387 ? -31.835 -0.063 30.647 1.00 91.56 387 GLN A O 1
ATOM 2865 N N . VAL A 1 388 ? -33.797 0.456 31.596 1.00 91.50 388 VAL A N 1
ATOM 2866 C CA . VAL A 1 388 ? -34.040 -0.870 32.190 1.00 91.50 388 VAL A CA 1
ATOM 2867 C C . VAL A 1 388 ? -34.567 -1.839 31.127 1.00 91.50 388 VAL A C 1
ATOM 2869 O O . VAL A 1 388 ? -35.609 -1.600 30.523 1.00 91.50 388 VAL A O 1
ATOM 2872 N N . VAL A 1 389 ? -33.852 -2.951 30.936 1.00 90.38 389 VAL A N 1
ATOM 2873 C CA . VAL A 1 389 ? -34.203 -4.063 30.032 1.00 90.38 389 VAL A CA 1
ATOM 2874 C C . VAL A 1 389 ? -35.269 -4.964 30.656 1.00 90.38 389 VAL A C 1
ATOM 2876 O O . VAL A 1 389 ? -36.152 -5.456 29.963 1.00 90.38 389 VAL A O 1
ATOM 2879 N N . ARG A 1 390 ? -35.156 -5.229 31.965 1.00 89.62 390 ARG A N 1
ATOM 2880 C CA . ARG A 1 390 ? -36.090 -6.055 32.749 1.00 89.62 390 ARG A CA 1
ATOM 2881 C C . ARG A 1 390 ? -35.876 -5.871 34.250 1.00 89.62 390 ARG A C 1
ATOM 2883 O O . ARG A 1 390 ? -34.770 -5.537 34.685 1.00 89.62 390 ARG A O 1
ATOM 2890 N N . SER A 1 391 ? -36.904 -6.178 35.032 1.00 91.38 391 SER A N 1
ATOM 2891 C CA . SER A 1 391 ? -36.825 -6.356 36.483 1.00 91.38 391 SER A CA 1
ATOM 2892 C C . SER A 1 391 ? -36.932 -7.838 36.879 1.00 91.38 391 SER A C 1
ATOM 2894 O O . SER A 1 391 ? -37.385 -8.677 36.099 1.00 91.38 391 SER A O 1
ATOM 2896 N N . SER A 1 392 ? -36.499 -8.166 38.096 1.00 91.12 392 SER A N 1
ATOM 2897 C CA . SER A 1 392 ? -36.784 -9.427 38.787 1.00 91.12 392 SER A CA 1
ATOM 2898 C C . SER A 1 392 ? -37.051 -9.111 40.270 1.00 91.12 392 SER A C 1
ATOM 2900 O O . SER A 1 392 ? -36.099 -8.719 40.951 1.00 91.12 392 SER A O 1
ATOM 2902 N N . PRO A 1 393 ? -38.286 -9.268 40.791 1.00 91.75 393 PRO A N 1
ATOM 2903 C CA . PRO A 1 393 ? -39.481 -9.788 40.115 1.00 91.75 393 PRO A CA 1
ATOM 2904 C C . PRO A 1 393 ? -39.915 -8.981 38.884 1.00 91.75 393 PRO A C 1
ATOM 2906 O O . PRO A 1 393 ? -39.532 -7.823 38.704 1.00 91.75 393 PRO A O 1
ATOM 2909 N N . THR A 1 394 ? -40.670 -9.627 38.006 1.00 91.38 394 THR A N 1
ATOM 2910 C CA . THR A 1 394 ? -41.225 -9.028 36.787 1.00 91.38 394 THR A CA 1
ATOM 2911 C C . THR A 1 394 ? -42.428 -8.133 37.102 1.00 91.38 394 THR A C 1
ATOM 2913 O O . THR A 1 394 ? -43.013 -8.216 38.182 1.00 91.38 394 THR A O 1
ATOM 2916 N N . SER A 1 395 ? -42.791 -7.245 36.169 1.00 91.62 395 SER A N 1
ATOM 2917 C CA . SER A 1 395 ? -43.955 -6.364 36.335 1.00 91.62 395 SER A CA 1
ATOM 2918 C C . SER A 1 395 ? -45.228 -7.177 36.610 1.00 91.62 395 SER A C 1
ATOM 2920 O O . SER A 1 395 ? -45.513 -8.143 35.904 1.00 91.62 395 SER A O 1
ATOM 2922 N N . GLY A 1 396 ? -46.010 -6.758 37.607 1.00 88.56 396 GLY A N 1
ATOM 2923 C CA . GLY A 1 396 ? -47.219 -7.454 38.064 1.00 88.56 396 GLY A CA 1
ATOM 2924 C C . GLY A 1 396 ? -46.988 -8.513 39.153 1.00 88.56 396 GLY A C 1
ATOM 2925 O O . GLY A 1 396 ? -47.953 -9.053 39.695 1.00 88.56 396 GLY A O 1
ATOM 2926 N N . GLU A 1 397 ? -45.738 -8.822 39.515 1.00 92.00 397 GLU A N 1
ATOM 2927 C CA . GLU A 1 397 ? -45.438 -9.680 40.669 1.00 92.00 397 GLU A CA 1
ATOM 2928 C C . GLU A 1 397 ? -45.440 -8.884 41.988 1.00 92.00 397 GLU A C 1
ATOM 2930 O O . GLU A 1 397 ? -45.179 -7.683 42.022 1.00 92.00 397 GLU A O 1
ATOM 2935 N N . GLN A 1 398 ? -45.752 -9.563 43.095 1.00 91.50 398 GLN A N 1
ATOM 2936 C CA . GLN A 1 398 ? -45.893 -8.963 44.428 1.00 91.50 398 GLN A CA 1
ATOM 2937 C C . GLN A 1 398 ? -44.588 -9.080 45.226 1.00 91.50 398 GLN A C 1
ATOM 2939 O O . GLN A 1 398 ? -44.154 -10.195 45.532 1.00 91.50 398 GLN A O 1
ATOM 2944 N N . LEU A 1 399 ? -43.993 -7.947 45.609 1.00 92.38 399 LEU A N 1
ATOM 2945 C CA . LEU A 1 399 ? -42.723 -7.871 46.342 1.00 92.38 399 LEU A CA 1
ATOM 2946 C C . LEU A 1 399 ? -42.919 -7.216 47.718 1.00 92.38 399 LEU A C 1
ATOM 2948 O O . LEU A 1 399 ? -43.621 -6.213 47.847 1.00 92.38 399 LEU A O 1
ATOM 2952 N N . ALA A 1 400 ? -42.315 -7.798 48.758 1.00 89.69 400 ALA A N 1
ATOM 2953 C CA . ALA A 1 400 ? -42.411 -7.280 50.123 1.00 89.69 400 ALA A CA 1
ATOM 2954 C C . ALA A 1 400 ? -41.399 -6.159 50.383 1.00 89.69 400 ALA A C 1
ATOM 2956 O O . ALA A 1 400 ? -40.309 -6.163 49.814 1.00 89.69 400 ALA A O 1
ATOM 2957 N N . GLU A 1 401 ? -41.746 -5.223 51.261 1.00 89.31 401 GLU A N 1
ATOM 2958 C CA . GLU A 1 401 ? -40.837 -4.155 51.701 1.00 89.31 401 GLU A CA 1
ATOM 2959 C C . GLU A 1 401 ? -39.531 -4.749 52.267 1.00 89.31 401 GLU A C 1
ATOM 2961 O O . GLU A 1 401 ? -39.540 -5.767 52.966 1.00 89.31 401 GLU A O 1
ATOM 2966 N N . GLY A 1 402 ? -38.390 -4.146 51.931 1.00 84.81 402 GLY A N 1
ATOM 2967 C CA . GLY A 1 402 ? -37.061 -4.648 52.295 1.00 84.81 402 GLY A CA 1
ATOM 2968 C C . GLY A 1 402 ? -36.540 -5.863 51.507 1.00 84.81 402 GLY A C 1
ATOM 2969 O O . GLY A 1 402 ? -35.374 -6.212 51.679 1.00 84.81 402 GLY A O 1
ATOM 2970 N N . GLU A 1 403 ? -37.329 -6.500 50.632 1.00 91.12 403 GLU A N 1
ATOM 2971 C CA . GLU A 1 403 ? -36.814 -7.520 49.698 1.00 91.12 403 GLU A CA 1
ATOM 2972 C C . GLU A 1 403 ? -36.072 -6.868 48.504 1.00 91.12 403 GLU A C 1
ATOM 2974 O O . GLU A 1 403 ? -36.345 -5.711 48.151 1.00 91.12 403 GLU A O 1
ATOM 2979 N N . PRO A 1 404 ? -35.132 -7.579 47.847 1.00 92.94 404 PRO A N 1
ATOM 2980 C CA . PRO A 1 404 ? -34.323 -7.010 46.776 1.00 92.94 404 PRO A CA 1
ATOM 2981 C C . PRO A 1 404 ? -35.026 -7.020 45.411 1.00 92.94 404 PRO A C 1
ATOM 2983 O O . PRO A 1 404 ? -35.302 -8.077 44.838 1.00 92.94 404 PRO A O 1
ATOM 2986 N N . LEU A 1 405 ? -35.222 -5.831 44.835 1.00 94.62 405 LEU A N 1
ATOM 2987 C CA . LEU A 1 405 ? -35.658 -5.659 43.447 1.00 94.62 405 LEU A CA 1
ATOM 2988 C C . LEU A 1 405 ? -34.431 -5.580 42.531 1.00 94.62 405 LEU A C 1
ATOM 2990 O O . LEU A 1 405 ? -33.696 -4.590 42.547 1.00 94.62 405 LEU A O 1
ATOM 2994 N N . PHE A 1 406 ? -34.221 -6.597 41.696 1.00 94.31 406 PHE A N 1
ATOM 2995 C CA . PHE A 1 406 ? -33.128 -6.602 40.725 1.00 94.31 406 PHE A CA 1
ATOM 2996 C C . PHE A 1 406 ? -33.537 -5.878 39.441 1.00 94.31 406 PHE A C 1
ATOM 2998 O O . PHE A 1 406 ? -34.399 -6.360 38.708 1.00 94.31 406 PHE A O 1
ATOM 3005 N N . LEU A 1 407 ? -32.876 -4.765 39.120 1.00 92.69 407 LEU A N 1
ATOM 3006 C CA . LEU A 1 407 ? -33.011 -4.084 37.829 1.00 92.69 407 LEU A CA 1
ATOM 3007 C C . LEU A 1 407 ? -31.836 -4.442 36.919 1.00 92.69 407 LEU A C 1
ATOM 3009 O O . LEU A 1 407 ? -30.676 -4.302 37.312 1.00 92.69 407 LEU A O 1
ATOM 3013 N N . VAL A 1 408 ? -32.130 -4.871 35.692 1.00 92.75 408 VAL A N 1
ATOM 3014 C CA . VAL A 1 408 ? -31.130 -5.082 34.640 1.00 92.75 408 VAL A CA 1
ATOM 3015 C C . VAL A 1 408 ? -31.148 -3.878 33.708 1.00 92.75 408 VAL A C 1
ATOM 3017 O O . VAL A 1 408 ? -32.145 -3.634 33.032 1.00 92.75 408 VAL A O 1
ATOM 3020 N N . VAL A 1 409 ? -30.054 -3.119 33.679 1.00 92.69 409 VAL A N 1
ATOM 3021 C CA . VAL A 1 409 ? -29.904 -1.899 32.872 1.00 92.69 409 VAL A CA 1
ATOM 3022 C C . VAL A 1 409 ? -29.027 -2.179 31.652 1.00 92.69 409 VAL A C 1
ATOM 3024 O O . VAL A 1 409 ? -27.983 -2.824 31.767 1.00 92.69 409 VAL A O 1
ATOM 3027 N N . SER A 1 410 ? -29.451 -1.672 30.496 1.00 92.00 410 SER A N 1
ATOM 3028 C CA . SER A 1 410 ? -28.732 -1.781 29.227 1.00 92.00 410 SER A CA 1
ATOM 3029 C C . SER A 1 410 ? -27.423 -0.988 29.278 1.00 92.00 410 SER A C 1
ATOM 3031 O O . SER A 1 410 ? -27.417 0.193 29.628 1.00 92.00 410 SER A O 1
ATOM 3033 N N . GLU A 1 411 ? -26.314 -1.611 28.888 1.00 88.50 411 GLU A N 1
ATOM 3034 C CA . GLU A 1 411 ? -25.053 -0.929 28.546 1.00 88.50 411 GLU A CA 1
ATOM 3035 C C . GLU A 1 411 ? -24.924 -0.686 27.032 1.00 88.50 411 GLU A C 1
ATOM 3037 O O . GLU A 1 411 ? -23.846 -0.347 26.545 1.00 88.50 411 GLU A O 1
ATOM 3042 N N . GLY A 1 412 ? -26.021 -0.856 26.286 1.00 87.31 412 GLY A N 1
ATOM 3043 C CA . GLY A 1 412 ? -26.061 -0.744 24.832 1.00 87.31 412 GLY A CA 1
ATOM 3044 C C . GLY A 1 412 ? -25.719 -2.050 24.095 1.00 87.31 412 GLY A C 1
ATOM 3045 O O . GLY A 1 412 ? -25.674 -3.123 24.711 1.00 87.31 412 GLY A O 1
ATOM 3046 N N . PRO A 1 413 ? -25.484 -1.964 22.771 1.00 88.31 413 PRO A N 1
ATOM 3047 C CA . PRO A 1 413 ? -25.250 -3.109 21.890 1.00 88.31 413 PRO A CA 1
ATOM 3048 C C . PRO A 1 413 ? -24.110 -4.032 22.328 1.00 88.31 413 PRO A C 1
ATOM 3050 O O . PRO A 1 413 ? -23.157 -3.601 22.985 1.00 88.31 413 PRO A O 1
ATOM 3053 N N . ARG A 1 414 ? -24.134 -5.303 21.912 1.00 90.12 414 ARG A N 1
ATOM 3054 C CA . ARG A 1 414 ? -23.001 -6.209 22.150 1.00 90.12 414 ARG A CA 1
ATOM 3055 C C . ARG A 1 414 ? -21.854 -5.876 21.209 1.00 90.12 414 ARG A C 1
ATOM 3057 O O . ARG A 1 414 ? -22.030 -5.821 19.990 1.00 90.12 414 ARG A O 1
ATOM 3064 N N . LEU A 1 415 ? -20.668 -5.707 21.791 1.00 92.56 415 LEU A N 1
ATOM 3065 C CA . LEU A 1 415 ? -19.440 -5.512 21.032 1.00 92.56 415 LEU A CA 1
ATOM 3066 C C . LEU A 1 415 ? -19.174 -6.715 20.122 1.00 92.56 415 LEU A C 1
ATOM 3068 O O . LEU A 1 415 ? -19.532 -7.854 20.437 1.00 92.56 415 LEU A O 1
ATOM 3072 N N . ARG A 1 416 ? -18.544 -6.458 18.978 1.00 93.31 416 ARG A N 1
ATOM 3073 C CA . ARG A 1 416 ? -18.196 -7.470 17.981 1.00 93.31 416 ARG A CA 1
ATOM 3074 C C . ARG A 1 416 ? -16.692 -7.423 17.725 1.00 93.31 416 ARG A C 1
ATOM 3076 O O . ARG A 1 416 ? -16.172 -6.388 17.316 1.00 93.31 416 ARG A O 1
ATOM 3083 N N . ALA A 1 417 ? -16.014 -8.551 17.928 1.00 94.12 417 ALA A N 1
ATOM 3084 C CA . ALA A 1 417 ? -14.590 -8.687 17.635 1.00 94.12 417 ALA A CA 1
ATOM 3085 C C . ALA A 1 417 ? -14.315 -8.589 16.121 1.00 94.12 417 ALA A C 1
ATOM 3087 O O . ALA A 1 417 ? -14.911 -9.317 15.317 1.00 94.12 417 ALA A O 1
ATOM 3088 N N . LEU A 1 418 ? -13.401 -7.701 15.730 1.00 94.56 418 LEU A N 1
ATOM 3089 C CA . LEU A 1 418 ? -13.078 -7.409 14.335 1.00 94.56 418 LEU A CA 1
ATOM 3090 C C . LEU A 1 418 ? -12.196 -8.518 13.717 1.00 94.56 418 LEU A C 1
ATOM 3092 O O . LEU A 1 418 ? -11.127 -8.822 14.247 1.00 94.56 418 LEU A O 1
ATOM 3096 N N . PRO A 1 419 ? -12.597 -9.153 12.599 1.00 93.38 419 PRO A N 1
ATOM 3097 C CA . PRO A 1 419 ? -11.821 -10.214 11.959 1.00 93.38 419 PRO A CA 1
ATOM 3098 C C . PRO A 1 419 ? -10.670 -9.644 11.125 1.00 93.38 419 PRO A C 1
ATOM 3100 O O . PRO A 1 419 ? -10.824 -8.605 10.488 1.00 93.38 419 PRO A O 1
ATOM 3103 N N . ASP A 1 420 ? -9.554 -10.373 10.998 1.00 93.56 420 ASP A N 1
ATOM 3104 C CA . ASP A 1 420 ? -8.563 -9.989 9.987 1.00 93.56 420 ASP A CA 1
ATOM 3105 C C . ASP A 1 420 ? -9.128 -10.211 8.576 1.00 93.56 420 ASP A C 1
ATOM 3107 O O . ASP A 1 420 ? -9.691 -11.267 8.249 1.00 93.56 420 ASP A O 1
ATOM 3111 N N . VAL A 1 421 ? -8.965 -9.197 7.733 1.00 94.25 421 VAL A N 1
ATOM 3112 C CA . VAL A 1 421 ? -9.370 -9.192 6.326 1.00 94.25 421 VAL A CA 1
ATOM 3113 C C . VAL A 1 421 ? -8.219 -8.844 5.378 1.00 94.25 421 VAL A C 1
ATOM 3115 O O . VAL A 1 421 ? -8.449 -8.677 4.182 1.00 94.25 421 VAL A O 1
ATOM 3118 N N . ARG A 1 422 ? -6.977 -8.732 5.863 1.00 93.50 422 ARG A N 1
ATOM 3119 C CA . ARG A 1 422 ? -5.815 -8.468 4.999 1.00 93.50 422 ARG A CA 1
ATOM 3120 C C . ARG A 1 422 ? -5.601 -9.618 4.006 1.00 93.50 422 ARG A C 1
ATOM 3122 O O . ARG A 1 422 ? -5.781 -10.789 4.335 1.00 93.50 422 ARG A O 1
ATOM 3129 N N . GLY A 1 423 ? -5.238 -9.283 2.769 1.00 91.88 423 GLY A N 1
ATOM 3130 C CA . GLY A 1 423 ? -4.951 -10.238 1.690 1.00 91.88 423 GLY A CA 1
ATOM 3131 C C . GLY A 1 423 ? -6.168 -10.844 0.971 1.00 91.88 423 GLY A C 1
ATOM 3132 O O . GLY A 1 423 ? -6.046 -11.189 -0.206 1.00 91.88 423 GLY A O 1
ATOM 3133 N N . ILE A 1 424 ? -7.345 -10.928 1.604 1.00 95.50 424 ILE A N 1
ATOM 3134 C CA . ILE A 1 424 ? -8.585 -11.363 0.927 1.00 95.50 424 ILE A CA 1
ATOM 3135 C C . ILE A 1 424 ? -9.189 -10.244 0.066 1.00 95.50 424 ILE A C 1
ATOM 3137 O O . ILE A 1 424 ? -8.810 -9.076 0.191 1.00 95.50 424 ILE A O 1
ATOM 3141 N N . THR A 1 425 ? -10.131 -10.588 -0.821 1.00 96.25 425 THR A N 1
ATOM 3142 C CA . THR A 1 425 ? -10.760 -9.600 -1.713 1.00 96.25 425 THR A CA 1
ATOM 3143 C C . THR A 1 425 ? -11.553 -8.561 -0.914 1.00 96.25 425 THR A C 1
ATOM 3145 O O . THR A 1 425 ? -12.159 -8.882 0.112 1.00 96.25 425 THR A O 1
ATOM 3148 N N . GLY A 1 426 ? -11.614 -7.316 -1.398 1.00 94.00 426 GLY A N 1
ATOM 3149 C CA . GLY A 1 426 ? -12.422 -6.266 -0.763 1.00 94.00 426 GLY A CA 1
ATOM 3150 C C . GLY A 1 426 ? -13.911 -6.626 -0.648 1.00 94.00 426 GLY A C 1
ATOM 3151 O O . GLY A 1 426 ? -14.569 -6.238 0.315 1.00 94.00 426 GLY A O 1
ATOM 3152 N N . ALA A 1 427 ? -14.433 -7.437 -1.576 1.00 94.25 427 ALA A N 1
ATOM 3153 C CA . ALA A 1 427 ? -15.800 -7.948 -1.510 1.00 94.25 427 ALA A CA 1
ATOM 3154 C C . ALA A 1 427 ? -15.987 -8.966 -0.371 1.00 94.25 427 ALA A C 1
ATOM 3156 O O . ALA A 1 427 ? -17.028 -8.970 0.285 1.00 94.25 427 ALA A O 1
ATOM 3157 N N . ASP A 1 428 ? -15.006 -9.836 -0.119 1.00 95.81 428 ASP A N 1
ATOM 3158 C CA . ASP A 1 428 ? -15.059 -10.823 0.971 1.00 95.81 428 ASP A CA 1
ATOM 3159 C C . ASP A 1 428 ? -14.834 -10.175 2.338 1.00 95.81 428 ASP A C 1
ATOM 3161 O O . ASP A 1 428 ? -15.496 -10.545 3.307 1.00 95.81 428 ASP A O 1
ATOM 3165 N N . ALA A 1 429 ? -13.951 -9.175 2.401 1.00 95.62 429 ALA A N 1
ATOM 3166 C CA . ALA A 1 429 ? -13.744 -8.333 3.572 1.00 95.62 429 ALA A CA 1
ATOM 3167 C C . ALA A 1 429 ? -15.042 -7.623 3.976 1.00 95.62 429 ALA A C 1
ATOM 3169 O O . ALA A 1 429 ? -15.503 -7.759 5.109 1.00 95.62 429 ALA A O 1
ATOM 3170 N N . ARG A 1 430 ? -15.696 -6.964 3.012 1.00 95.00 430 ARG A N 1
ATOM 3171 C CA . ARG A 1 430 ? -16.987 -6.303 3.211 1.00 95.00 430 ARG A CA 1
ATOM 3172 C C . ARG A 1 430 ? -18.058 -7.268 3.742 1.00 95.00 430 ARG A C 1
ATOM 3174 O O . ARG A 1 430 ? -18.627 -7.003 4.795 1.00 95.00 430 ARG A O 1
ATOM 3181 N N . ARG A 1 431 ? -18.227 -8.452 3.134 1.00 95.62 431 ARG A N 1
ATOM 3182 C CA . ARG A 1 431 ? -19.180 -9.477 3.626 1.00 95.62 431 ARG A CA 1
ATOM 3183 C C . ARG A 1 431 ? -18.802 -10.088 4.989 1.00 95.62 431 ARG A C 1
ATOM 3185 O O . ARG A 1 431 ? -19.650 -10.706 5.638 1.00 95.62 431 ARG A O 1
ATOM 3192 N N . ARG A 1 432 ? -17.552 -9.963 5.459 1.00 95.69 432 ARG A N 1
ATOM 3193 C CA . ARG A 1 432 ? -17.182 -10.318 6.844 1.00 95.69 432 ARG A CA 1
ATOM 3194 C C . ARG A 1 432 ? -17.692 -9.268 7.830 1.00 95.69 432 ARG A C 1
ATOM 3196 O O . ARG A 1 432 ? -18.340 -9.660 8.796 1.00 95.69 432 ARG A O 1
ATOM 3203 N N . PHE A 1 433 ? -17.467 -7.987 7.552 1.00 95.06 433 PHE A N 1
ATOM 3204 C CA . PHE A 1 433 ? -17.886 -6.867 8.403 1.00 95.06 433 PHE A CA 1
ATOM 3205 C C . PHE A 1 433 ? -19.408 -6.630 8.405 1.00 95.06 433 PHE A C 1
ATOM 3207 O O . PHE A 1 433 ? -19.990 -6.460 9.475 1.00 95.06 433 PHE A O 1
ATOM 3214 N N . GLU A 1 434 ? -20.089 -6.749 7.261 1.00 93.81 434 GLU A N 1
ATOM 3215 C CA . GLU A 1 434 ? -21.556 -6.603 7.169 1.00 93.81 434 GLU A CA 1
ATOM 3216 C C . GLU A 1 434 ? -22.300 -7.621 8.064 1.00 93.81 434 GLU A C 1
ATOM 3218 O O . GLU A 1 434 ? -23.295 -7.288 8.706 1.00 93.81 434 GLU A O 1
ATOM 3223 N N . ARG A 1 435 ? -21.780 -8.853 8.209 1.00 94.25 435 ARG A N 1
ATOM 3224 C CA . ARG A 1 435 ? -22.337 -9.869 9.132 1.00 94.25 435 ARG A CA 1
ATOM 3225 C C . ARG A 1 435 ? -22.150 -9.530 10.614 1.00 94.25 435 ARG A C 1
ATOM 3227 O O . ARG A 1 435 ? -22.832 -10.102 11.462 1.00 94.25 435 ARG A O 1
ATOM 3234 N N . LEU A 1 436 ? -21.253 -8.599 10.931 1.00 94.00 436 LEU A N 1
ATOM 3235 C CA . LEU A 1 436 ? -21.067 -8.049 12.273 1.00 94.00 436 LEU A CA 1
ATOM 3236 C C . LEU A 1 436 ? -21.884 -6.764 12.496 1.00 94.00 436 LEU A C 1
ATOM 3238 O O . LEU A 1 436 ? -21.766 -6.176 13.563 1.00 94.00 436 LEU A O 1
ATOM 3242 N N . ARG A 1 437 ? -22.743 -6.371 11.537 1.00 93.44 437 ARG A N 1
ATOM 3243 C CA . ARG A 1 437 ? -23.458 -5.081 11.500 1.00 93.44 437 ARG A CA 1
ATOM 3244 C C . ARG A 1 437 ? -22.510 -3.866 11.467 1.00 93.44 437 ARG A C 1
ATOM 3246 O O . ARG A 1 437 ? -22.850 -2.825 12.013 1.00 93.44 437 ARG A O 1
ATOM 3253 N N . MET A 1 438 ? -21.335 -3.992 10.846 1.00 95.06 438 MET A N 1
ATOM 3254 C CA . MET A 1 438 ? -20.413 -2.865 10.632 1.00 95.06 438 MET A CA 1
ATOM 3255 C C . MET A 1 438 ? -20.637 -2.225 9.263 1.00 95.06 438 MET A C 1
ATOM 3257 O O . MET A 1 438 ? -20.941 -2.927 8.291 1.00 95.06 438 MET A O 1
ATOM 3261 N N . GLU A 1 439 ? -20.442 -0.912 9.178 1.00 94.06 439 GLU A N 1
ATOM 3262 C CA . GLU A 1 439 ? -20.453 -0.187 7.907 1.00 94.06 439 GLU A CA 1
ATOM 3263 C C . GLU A 1 439 ? -19.068 -0.258 7.249 1.00 94.06 439 GLU A C 1
ATOM 3265 O O . GLU A 1 439 ? -18.053 -0.418 7.925 1.00 94.06 439 GLU A O 1
ATOM 3270 N N . VAL A 1 440 ? -19.004 -0.221 5.913 1.00 94.00 440 VAL A N 1
ATOM 3271 C CA . VAL A 1 440 ? -17.751 -0.473 5.177 1.00 94.00 440 VAL A CA 1
ATOM 3272 C C . VAL A 1 440 ? -17.593 0.494 4.012 1.00 94.00 440 VAL A C 1
ATOM 3274 O O . VAL A 1 440 ? -18.291 0.379 2.994 1.00 94.00 440 VAL A O 1
ATOM 3277 N N . SER A 1 441 ? -16.617 1.388 4.131 1.00 91.25 441 SER A N 1
ATOM 3278 C CA . SER A 1 441 ? -16.202 2.313 3.079 1.00 91.25 441 SER A CA 1
ATOM 3279 C C . SER A 1 441 ? -14.885 1.874 2.425 1.00 91.25 441 SER A C 1
ATOM 3281 O O . SER A 1 441 ? -14.251 0.878 2.780 1.00 91.25 441 SER A O 1
ATOM 3283 N N . THR A 1 442 ? -14.489 2.558 1.355 1.00 87.44 442 THR A N 1
ATOM 3284 C CA . THR A 1 442 ? -13.221 2.305 0.656 1.00 87.44 442 THR A CA 1
ATOM 3285 C C . THR A 1 442 ? -12.578 3.648 0.368 1.00 87.44 442 THR A C 1
ATOM 3287 O O . THR A 1 442 ? -12.935 4.311 -0.604 1.00 87.44 442 THR A O 1
ATOM 3290 N N . VAL A 1 443 ? -11.664 4.051 1.249 1.00 81.75 443 VAL A N 1
ATOM 3291 C CA . VAL A 1 443 ? -11.085 5.401 1.269 1.00 81.75 443 VAL A CA 1
ATOM 3292 C C . VAL A 1 443 ? -10.011 5.559 0.197 1.00 81.75 443 VAL A C 1
ATOM 3294 O O . VAL A 1 443 ? -10.031 6.524 -0.565 1.00 81.75 443 VAL A O 1
ATOM 3297 N N . GLU A 1 444 ? -9.097 4.591 0.080 1.00 88.69 444 GLU A N 1
ATOM 3298 C CA . GLU A 1 444 ? -8.009 4.647 -0.898 1.00 88.69 444 GLU A CA 1
ATOM 3299 C C . GLU A 1 444 ? -7.846 3.334 -1.674 1.00 88.69 444 GLU A C 1
ATOM 3301 O O . GLU A 1 444 ? -8.214 2.238 -1.241 1.00 88.69 444 GLU A O 1
ATOM 3306 N N . ARG A 1 445 ? -7.241 3.446 -2.859 1.00 91.75 445 ARG A N 1
ATOM 3307 C CA . ARG A 1 445 ? -6.705 2.305 -3.600 1.00 91.75 445 ARG A CA 1
ATOM 3308 C C . ARG A 1 445 ? -5.218 2.547 -3.831 1.00 91.75 445 ARG A C 1
ATOM 3310 O O . ARG A 1 445 ? -4.882 3.472 -4.567 1.00 91.75 445 ARG A O 1
ATOM 3317 N N . VAL A 1 446 ? -4.355 1.732 -3.236 1.00 93.00 446 VAL A N 1
ATOM 3318 C CA . VAL A 1 446 ? -2.893 1.924 -3.182 1.00 93.00 446 VAL A CA 1
ATOM 3319 C C . VAL A 1 446 ? -2.160 0.906 -4.057 1.00 93.00 446 VAL A C 1
ATOM 3321 O O . VAL A 1 446 ? -2.681 -0.173 -4.316 1.00 93.00 446 VAL A O 1
ATOM 3324 N N . HIS A 1 447 ? -0.950 1.218 -4.526 1.00 93.44 447 HIS A N 1
ATOM 3325 C CA . HIS A 1 447 ? -0.112 0.229 -5.223 1.00 93.44 447 HIS A CA 1
ATOM 3326 C C . HIS A 1 447 ? 0.725 -0.572 -4.224 1.00 93.44 447 HIS A C 1
ATOM 3328 O O . HIS A 1 447 ? 1.507 0.025 -3.481 1.00 93.44 447 HIS A O 1
ATOM 3334 N N . ASP A 1 448 ? 0.610 -1.899 -4.270 1.00 92.94 448 ASP A N 1
ATOM 3335 C CA . ASP A 1 448 ? 1.372 -2.837 -3.443 1.00 92.94 448 ASP A CA 1
ATOM 3336 C C . ASP A 1 448 ? 1.972 -3.961 -4.306 1.00 92.94 448 ASP A C 1
ATOM 3338 O O . ASP A 1 448 ? 1.359 -4.443 -5.255 1.00 92.94 448 ASP A O 1
ATOM 3342 N N . GLU A 1 449 ? 3.203 -4.363 -3.993 1.00 90.44 449 GLU A N 1
ATOM 3343 C CA . GLU A 1 449 ? 3.992 -5.321 -4.783 1.00 90.44 449 GLU A CA 1
ATOM 3344 C C . GLU A 1 449 ? 3.733 -6.796 -4.411 1.00 90.44 449 GLU A C 1
ATOM 3346 O O . GLU A 1 449 ? 4.268 -7.692 -5.066 1.00 90.44 449 GLU A O 1
ATOM 3351 N N . ARG A 1 450 ? 2.953 -7.061 -3.353 1.00 90.44 450 ARG A N 1
ATOM 3352 C CA . ARG A 1 450 ? 2.662 -8.399 -2.805 1.00 90.44 450 ARG A CA 1
ATOM 3353 C C . ARG A 1 450 ? 1.167 -8.725 -2.783 1.00 90.44 450 ARG A C 1
ATOM 3355 O O . ARG A 1 450 ? 0.799 -9.880 -2.977 1.00 90.44 450 ARG A O 1
ATOM 3362 N N . VAL A 1 451 ? 0.309 -7.738 -2.526 1.00 93.00 451 VAL A N 1
ATOM 3363 C CA . VAL A 1 451 ? -1.146 -7.913 -2.417 1.00 93.00 451 VAL A CA 1
ATOM 3364 C C . VAL A 1 451 ? -1.794 -7.819 -3.799 1.00 93.00 451 VAL A C 1
ATOM 3366 O O . VAL A 1 451 ? -1.683 -6.799 -4.481 1.00 93.00 451 VAL A O 1
ATOM 3369 N N . ALA A 1 452 ? -2.512 -8.873 -4.195 1.00 91.75 452 ALA A N 1
ATOM 3370 C CA . ALA A 1 452 ? -3.209 -8.957 -5.478 1.00 91.75 452 ALA A CA 1
ATOM 3371 C C . ALA A 1 452 ? -4.205 -7.791 -5.690 1.00 91.75 452 ALA A C 1
ATOM 3373 O O . ALA A 1 452 ? -4.835 -7.343 -4.727 1.00 91.75 452 ALA A O 1
ATOM 3374 N N . PRO A 1 453 ? -4.380 -7.288 -6.929 1.00 92.44 453 PRO A N 1
ATOM 3375 C CA . PRO A 1 453 ? -5.284 -6.173 -7.209 1.00 92.44 453 PRO A CA 1
ATOM 3376 C C . PRO A 1 453 ? -6.723 -6.493 -6.776 1.00 92.44 453 PRO A C 1
ATOM 3378 O O . PRO A 1 453 ? -7.254 -7.561 -7.065 1.00 92.44 453 PRO A O 1
ATOM 3381 N N . GLY A 1 454 ? -7.361 -5.555 -6.073 1.00 92.88 454 GLY A N 1
ATOM 3382 C CA . GLY A 1 454 ? -8.698 -5.728 -5.493 1.00 92.88 454 GLY A CA 1
ATOM 3383 C C . GLY A 1 454 ? -8.738 -6.377 -4.101 1.00 92.88 454 GLY A C 1
ATOM 3384 O O . GLY A 1 454 ? -9.791 -6.322 -3.462 1.00 92.88 454 GLY A O 1
ATOM 3385 N N . SER A 1 455 ? -7.627 -6.926 -3.597 1.00 95.94 455 SER A N 1
ATOM 3386 C CA . SER A 1 455 ? -7.512 -7.392 -2.207 1.00 95.94 455 SER A CA 1
ATOM 3387 C C . SER A 1 455 ? -7.168 -6.272 -1.225 1.00 95.94 455 SER A C 1
ATOM 3389 O O . SER A 1 455 ? -6.596 -5.247 -1.603 1.00 95.94 455 SER A O 1
ATOM 3391 N N . VAL A 1 456 ? -7.520 -6.464 0.048 1.00 96.06 456 VAL A N 1
ATOM 3392 C CA . VAL A 1 456 ? -7.249 -5.506 1.132 1.00 96.06 456 VAL A CA 1
ATOM 3393 C C . VAL A 1 456 ? -5.761 -5.503 1.486 1.00 96.06 456 VAL A C 1
ATOM 3395 O O . VAL A 1 456 ? -5.194 -6.547 1.819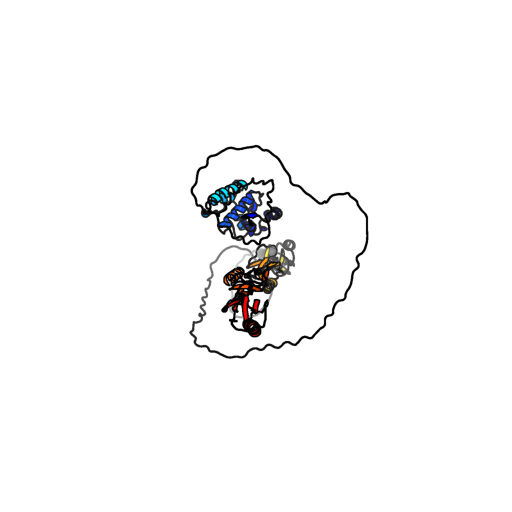 1.00 96.06 456 VAL A O 1
ATOM 3398 N N . VAL A 1 457 ? -5.141 -4.322 1.454 1.00 94.31 457 VAL A N 1
ATOM 3399 C CA . VAL A 1 457 ? -3.757 -4.090 1.909 1.00 94.31 457 VAL A CA 1
ATOM 3400 C C . VAL A 1 457 ? -3.749 -3.777 3.403 1.00 94.31 457 VAL A C 1
ATOM 3402 O O . VAL A 1 457 ? -3.031 -4.412 4.171 1.00 94.31 457 VAL A O 1
ATOM 3405 N N . THR A 1 458 ? -4.593 -2.832 3.818 1.00 92.62 458 THR A N 1
ATOM 3406 C CA . THR A 1 458 ? -4.830 -2.481 5.220 1.00 92.62 458 THR A CA 1
ATOM 3407 C C . THR A 1 458 ? -6.290 -2.080 5.423 1.00 92.62 458 THR A C 1
ATOM 3409 O O . THR A 1 458 ? -6.996 -1.766 4.461 1.00 92.62 458 THR A O 1
ATOM 3412 N N . TRP A 1 459 ? -6.736 -2.130 6.671 1.00 93.06 459 TRP A N 1
ATOM 3413 C CA . TRP A 1 459 ? -8.063 -1.728 7.116 1.00 93.06 459 TRP A CA 1
ATOM 3414 C C . TRP A 1 459 ? -7.955 -1.103 8.513 1.00 93.06 459 TRP A C 1
ATOM 3416 O O . TRP A 1 459 ? -7.007 -1.403 9.244 1.00 93.06 459 TRP A O 1
ATOM 3426 N N . ASN A 1 460 ? -8.897 -0.234 8.864 1.00 93.56 460 ASN A N 1
ATOM 3427 C CA . ASN A 1 460 ? -8.982 0.436 10.163 1.00 93.56 460 ASN A CA 1
ATOM 3428 C C . ASN A 1 460 ? -10.426 0.875 10.434 1.00 93.56 460 ASN A C 1
ATOM 3430 O O . ASN A 1 460 ? -11.221 1.012 9.507 1.00 93.56 460 ASN A O 1
ATOM 3434 N N . VAL A 1 461 ? -10.765 1.113 11.697 1.00 93.56 461 VAL A N 1
ATOM 3435 C CA . VAL A 1 461 ? -11.969 1.863 12.075 1.00 93.56 461 VAL A CA 1
ATOM 3436 C C . VAL A 1 461 ? -11.820 3.314 11.604 1.00 93.56 461 VAL A C 1
ATOM 3438 O O . VAL A 1 461 ? -10.714 3.868 11.613 1.00 93.56 461 VAL A O 1
ATOM 3441 N N . ALA A 1 462 ? -12.919 3.933 11.174 1.00 88.62 462 ALA A N 1
ATOM 3442 C CA . ALA A 1 462 ? -12.925 5.321 10.729 1.00 88.62 462 ALA A CA 1
ATOM 3443 C C . ALA A 1 462 ? -12.456 6.275 11.841 1.00 88.62 462 ALA A C 1
ATOM 3445 O O . ALA A 1 462 ? -12.907 6.209 12.984 1.00 88.62 462 ALA A O 1
ATOM 3446 N N . GLY A 1 463 ? -11.508 7.154 11.511 1.00 82.38 463 GLY A N 1
ATOM 3447 C CA . GLY A 1 463 ? -10.863 8.054 12.477 1.00 82.38 463 GLY A CA 1
ATOM 3448 C C . GLY A 1 463 ? -9.792 7.413 13.378 1.00 82.38 463 GLY A C 1
ATOM 3449 O O . GLY A 1 463 ? -8.997 8.147 13.973 1.00 82.38 463 GLY A O 1
ATOM 3450 N N . GLU A 1 464 ? -9.685 6.082 13.447 1.00 83.00 464 GLU A N 1
ATOM 3451 C CA . GLU A 1 464 ? -8.560 5.415 14.108 1.00 83.00 464 GLU A CA 1
ATOM 3452 C C . GLU A 1 464 ? -7.323 5.353 13.206 1.00 83.00 464 GLU A C 1
ATOM 3454 O O . GLU A 1 464 ? -7.397 5.193 11.993 1.00 83.00 464 GLU A O 1
ATOM 3459 N N . SER A 1 465 ? -6.133 5.438 13.807 1.00 71.00 465 SER A N 1
ATOM 3460 C CA . SER A 1 465 ? -4.867 5.383 13.052 1.00 71.00 465 SER A CA 1
ATOM 3461 C C . SER A 1 465 ? -4.330 3.965 12.821 1.00 71.00 465 SER A C 1
ATOM 3463 O O . SER A 1 465 ? -3.327 3.810 12.127 1.00 71.00 465 SER A O 1
ATOM 3465 N N . SER A 1 466 ? -4.913 2.960 13.479 1.00 76.00 466 SER A N 1
ATOM 3466 C CA . SER A 1 466 ? -4.595 1.531 13.358 1.00 76.00 466 SER A CA 1
ATOM 3467 C C . SER A 1 466 ? -5.545 0.746 14.258 1.00 76.00 466 SER A C 1
ATOM 3469 O O . SER A 1 466 ? -5.518 0.968 15.465 1.00 76.00 466 SER A O 1
ATOM 3471 N N . SER A 1 467 ? -6.266 -0.220 13.694 1.00 86.06 467 SER A N 1
ATOM 3472 C CA . SER A 1 467 ? -7.083 -1.194 14.435 1.00 86.06 467 SER A CA 1
ATOM 3473 C C . SER A 1 467 ? -6.509 -2.604 14.231 1.00 86.06 467 SER A C 1
ATOM 3475 O O . SER A 1 467 ? -5.733 -2.838 13.296 1.00 86.06 467 SER A O 1
ATOM 3477 N N . ILE A 1 468 ? -6.825 -3.541 15.120 1.00 85.69 468 ILE A N 1
ATOM 3478 C CA . ILE A 1 468 ? -6.229 -4.881 15.187 1.00 85.69 468 ILE A CA 1
ATOM 3479 C C . ILE A 1 468 ? -7.330 -5.947 15.093 1.00 85.69 468 ILE A C 1
ATOM 3481 O O . ILE A 1 468 ? -8.458 -5.781 15.553 1.00 85.69 468 ILE A O 1
ATOM 3485 N N . ALA A 1 469 ? -7.006 -7.082 14.471 1.00 88.50 469 ALA A N 1
ATOM 3486 C CA . ALA A 1 469 ? -7.900 -8.231 14.455 1.00 88.50 469 ALA A CA 1
ATOM 3487 C C . ALA A 1 469 ? -8.060 -8.803 15.876 1.00 88.50 469 ALA A C 1
ATOM 3489 O O . ALA A 1 469 ? -7.079 -9.246 16.475 1.00 88.50 469 ALA A O 1
ATOM 3490 N N . GLY A 1 470 ? -9.292 -8.812 16.380 1.00 88.19 470 GLY A N 1
ATOM 3491 C CA . GLY A 1 470 ? -9.639 -9.132 17.765 1.00 88.19 470 GLY A CA 1
ATOM 3492 C C . GLY A 1 470 ? -10.184 -7.944 18.562 1.00 88.19 470 GLY A C 1
ATOM 3493 O O . GLY A 1 470 ? -10.836 -8.185 19.573 1.00 88.19 470 GLY A O 1
ATOM 3494 N N . ASP A 1 471 ? -9.986 -6.702 18.104 1.00 90.00 471 ASP A N 1
ATOM 3495 C CA . ASP A 1 471 ? -10.524 -5.512 18.776 1.00 90.00 471 ASP A CA 1
ATOM 3496 C C . ASP A 1 471 ? -12.062 -5.535 18.775 1.00 90.00 471 ASP A C 1
ATOM 3498 O O . ASP A 1 471 ? -12.692 -5.876 17.770 1.00 90.00 471 ASP A O 1
ATOM 3502 N N . GLU A 1 472 ? -12.673 -5.189 19.908 1.00 91.94 472 GLU A N 1
ATOM 3503 C CA . GLU A 1 472 ? -14.122 -5.241 20.120 1.00 91.94 472 GLU A CA 1
ATOM 3504 C C . GLU A 1 472 ? -14.764 -3.858 19.938 1.00 91.94 472 GLU A C 1
ATOM 3506 O O . GLU A 1 472 ? -14.498 -2.943 20.716 1.00 91.94 472 GLU A O 1
ATOM 3511 N N . VAL A 1 473 ? -15.638 -3.710 18.934 1.00 92.69 473 VAL A N 1
ATOM 3512 C CA . VAL A 1 473 ? -16.316 -2.432 18.622 1.00 92.69 473 VAL A CA 1
ATOM 3513 C C . VAL A 1 473 ? -17.835 -2.578 18.528 1.00 92.69 473 VAL A C 1
ATOM 3515 O O . VAL A 1 473 ? -18.365 -3.681 18.370 1.00 92.69 473 VAL A O 1
ATOM 3518 N N . GLU A 1 474 ? -18.553 -1.461 18.639 1.00 91.19 474 GLU A N 1
ATOM 3519 C CA . GLU A 1 474 ? -20.020 -1.425 18.589 1.00 91.19 474 GLU A CA 1
ATOM 3520 C C . GLU A 1 474 ? -20.548 -1.561 17.144 1.00 91.19 474 GLU A C 1
ATOM 3522 O O . GLU A 1 474 ? -19.922 -1.063 16.205 1.00 91.19 474 GLU A O 1
ATOM 3527 N N . PRO A 1 475 ? -21.687 -2.242 16.915 1.00 91.12 475 PRO A N 1
ATOM 3528 C CA . PRO A 1 475 ? -22.322 -2.296 15.600 1.00 91.12 475 PRO A CA 1
ATOM 3529 C C . PRO A 1 475 ? -22.702 -0.888 15.114 1.00 91.12 475 PRO A C 1
ATOM 3531 O O . PRO A 1 475 ? -23.064 -0.024 15.906 1.00 91.12 475 PRO A O 1
ATOM 3534 N N . GLY A 1 476 ? -22.618 -0.665 13.803 1.00 90.00 476 GLY A N 1
ATOM 3535 C CA . GLY A 1 476 ? -22.687 0.660 13.179 1.00 90.00 476 GLY A CA 1
ATOM 3536 C C . GLY A 1 476 ? -21.330 1.368 13.054 1.00 90.00 476 GLY A C 1
ATOM 3537 O O . GLY A 1 476 ? -21.249 2.383 12.372 1.00 90.00 476 GLY A O 1
ATOM 3538 N N . THR A 1 477 ? -20.252 0.830 13.642 1.00 93.56 477 THR A N 1
ATOM 3539 C CA . THR A 1 477 ? -18.888 1.346 13.424 1.00 93.56 477 THR A CA 1
ATOM 3540 C C . THR A 1 477 ? -18.509 1.255 11.941 1.00 93.56 477 THR A C 1
ATOM 3542 O O . THR A 1 477 ? -18.666 0.201 11.316 1.00 93.56 477 THR A O 1
ATOM 3545 N N . GLU A 1 478 ? -17.995 2.352 11.378 1.00 94.88 478 GLU A N 1
ATOM 3546 C CA . GLU A 1 478 ? -17.475 2.394 10.010 1.00 94.88 478 GLU A CA 1
ATOM 3547 C C . GLU A 1 478 ? -16.048 1.824 9.946 1.00 94.88 478 GLU A C 1
ATOM 3549 O O . GLU A 1 478 ? -15.170 2.207 10.723 1.00 94.88 478 GLU A O 1
ATOM 3554 N N . ILE A 1 479 ? -15.815 0.927 8.987 1.00 95.44 479 ILE A N 1
ATOM 3555 C CA . ILE A 1 479 ? -14.510 0.348 8.666 1.00 95.44 479 ILE A CA 1
ATOM 3556 C C . ILE A 1 479 ? -14.030 0.868 7.307 1.00 95.44 479 ILE A C 1
ATOM 3558 O O . ILE A 1 479 ? -14.641 0.614 6.264 1.00 95.44 479 ILE A O 1
ATOM 3562 N N . GLU A 1 480 ? -12.884 1.540 7.315 1.00 94.44 480 GLU A N 1
ATOM 3563 C CA . GLU A 1 480 ? -12.178 2.012 6.130 1.00 94.44 480 GLU A CA 1
ATOM 3564 C C . GLU A 1 480 ? -11.338 0.872 5.524 1.00 94.44 480 GLU A C 1
ATOM 3566 O O . GLU A 1 480 ? -10.524 0.241 6.206 1.00 94.44 480 GLU A O 1
ATOM 3571 N N . LEU A 1 481 ? -11.497 0.609 4.221 1.00 94.31 481 LEU A N 1
ATOM 3572 C CA . LEU A 1 481 ? -10.652 -0.339 3.479 1.00 94.31 481 LEU A CA 1
ATOM 3573 C C . LEU A 1 481 ? -9.696 0.369 2.509 1.00 94.31 481 LEU A C 1
ATOM 3575 O O . LEU A 1 481 ? -10.130 1.144 1.651 1.00 94.31 481 LEU A O 1
ATOM 3579 N N . ALA A 1 482 ? -8.412 0.004 2.560 1.00 94.50 482 ALA A N 1
ATOM 3580 C CA . ALA A 1 482 ? -7.421 0.340 1.540 1.00 94.50 482 ALA A CA 1
ATOM 3581 C C . ALA A 1 482 ? -7.181 -0.866 0.616 1.00 94.50 482 ALA A C 1
ATOM 3583 O O . ALA A 1 482 ? -6.632 -1.895 1.030 1.00 94.50 482 ALA A O 1
ATOM 3584 N N . LEU A 1 483 ? -7.591 -0.755 -0.652 1.00 96.25 483 LEU A N 1
ATOM 3585 C CA . LEU A 1 483 ? -7.527 -1.862 -1.619 1.00 96.25 483 LEU A CA 1
ATOM 3586 C C . LEU A 1 483 ? -6.311 -1.763 -2.546 1.00 96.25 483 LEU A C 1
ATOM 3588 O O . LEU A 1 483 ? -5.954 -0.684 -3.017 1.00 96.25 483 LEU A O 1
ATOM 3592 N N . SER A 1 484 ? -5.710 -2.899 -2.885 1.00 96.25 484 SER A N 1
ATOM 3593 C CA . SER A 1 484 ? -4.576 -2.950 -3.806 1.00 96.25 484 SER A CA 1
ATOM 3594 C C . SER A 1 484 ? -4.987 -2.606 -5.244 1.00 96.25 484 SER A C 1
ATOM 3596 O O . SER A 1 484 ? -6.031 -3.040 -5.744 1.00 96.25 484 SER A O 1
ATOM 3598 N N . ARG A 1 485 ? -4.124 -1.859 -5.936 1.00 93.25 485 ARG A N 1
ATOM 3599 C CA . ARG A 1 485 ? -4.081 -1.677 -7.398 1.00 93.25 485 ARG A CA 1
ATOM 3600 C C . ARG A 1 485 ? -3.100 -2.644 -8.077 1.00 93.25 485 ARG A C 1
ATOM 3602 O O . ARG A 1 485 ? -2.886 -2.533 -9.278 1.00 93.25 485 ARG A O 1
ATOM 3609 N N . GLY A 1 486 ? -2.494 -3.556 -7.319 1.00 91.50 486 GLY A N 1
ATOM 3610 C CA . GLY A 1 486 ? -1.339 -4.344 -7.740 1.00 91.50 486 GLY A CA 1
ATOM 3611 C C . GLY A 1 486 ? -0.035 -3.526 -7.753 1.00 91.50 486 GLY A C 1
ATOM 3612 O O . GLY A 1 486 ? -0.018 -2.378 -7.281 1.00 91.50 486 GLY A O 1
ATOM 3613 N N . PRO A 1 487 ? 1.052 -4.108 -8.297 1.00 91.75 487 PRO A N 1
ATOM 3614 C CA . PRO A 1 487 ? 2.375 -3.490 -8.365 1.00 91.75 487 PRO A CA 1
ATOM 3615 C C . PRO A 1 487 ? 2.382 -2.089 -8.988 1.00 91.75 487 PRO A C 1
ATOM 3617 O O . PRO A 1 487 ? 1.474 -1.693 -9.724 1.00 91.75 487 PRO A O 1
ATOM 3620 N N . ARG A 1 488 ? 3.441 -1.318 -8.731 1.00 91.50 488 ARG A N 1
ATOM 3621 C CA . ARG A 1 488 ? 3.638 -0.031 -9.410 1.00 91.50 488 ARG A CA 1
ATOM 3622 C C . ARG A 1 488 ? 4.019 -0.270 -10.877 1.00 91.50 488 ARG A C 1
ATOM 3624 O O . ARG A 1 488 ? 4.983 -1.009 -11.114 1.00 91.50 488 ARG A O 1
ATOM 3631 N N . PRO A 1 489 ? 3.338 0.376 -11.847 1.00 93.00 489 PRO A N 1
ATOM 3632 C CA . PRO A 1 489 ? 3.746 0.345 -13.246 1.00 93.00 489 PRO A CA 1
ATOM 3633 C C . PRO A 1 489 ? 5.195 0.800 -13.425 1.00 93.00 489 PRO A C 1
ATOM 3635 O O . PRO A 1 489 ? 5.669 1.711 -12.741 1.00 93.00 489 PRO A O 1
ATOM 3638 N N . ARG A 1 490 ? 5.891 0.157 -14.356 1.00 94.81 490 ARG A N 1
ATOM 3639 C CA . ARG A 1 490 ? 7.308 0.357 -14.655 1.00 94.81 490 ARG A CA 1
ATOM 3640 C C . ARG A 1 490 ? 7.450 1.145 -15.949 1.00 94.81 490 ARG A C 1
ATOM 3642 O O . ARG A 1 490 ? 6.673 0.960 -16.882 1.00 94.81 490 ARG A O 1
ATOM 3649 N N . THR A 1 491 ? 8.433 2.035 -15.993 1.00 96.25 491 THR A N 1
ATOM 3650 C CA . THR A 1 491 ? 8.760 2.813 -17.192 1.00 96.25 491 THR A CA 1
ATOM 3651 C C . THR A 1 491 ? 9.769 2.029 -18.020 1.00 96.25 491 THR A C 1
ATOM 3653 O O . THR A 1 491 ? 10.835 1.689 -17.509 1.00 96.25 491 THR A O 1
ATOM 3656 N N . VAL A 1 492 ? 9.455 1.738 -19.282 1.00 97.06 492 VAL A N 1
ATOM 3657 C CA . VAL A 1 492 ? 10.375 1.032 -20.185 1.00 97.06 492 VAL A CA 1
ATOM 3658 C C . VAL A 1 492 ? 11.564 1.953 -20.521 1.00 97.06 492 VAL A C 1
ATOM 3660 O O . VAL A 1 492 ? 11.346 3.024 -21.092 1.00 97.06 492 VAL A O 1
ATOM 3663 N N . PRO A 1 493 ? 12.813 1.577 -20.185 1.00 95.81 493 PRO A N 1
ATOM 3664 C CA . PRO A 1 493 ? 13.991 2.410 -20.421 1.00 95.81 493 PRO A CA 1
ATOM 3665 C C . PRO A 1 493 ? 14.398 2.397 -21.901 1.00 95.81 493 PRO A C 1
ATOM 3667 O O . PRO A 1 493 ? 13.904 1.584 -22.685 1.00 95.81 493 PRO A O 1
ATOM 3670 N N . ASP A 1 494 ? 15.350 3.253 -22.286 1.00 96.62 494 ASP A N 1
ATOM 3671 C CA . ASP A 1 494 ? 16.037 3.075 -23.567 1.00 96.62 494 ASP A CA 1
ATOM 3672 C C . ASP A 1 494 ? 16.980 1.868 -23.491 1.00 96.62 494 ASP A C 1
ATOM 3674 O O . ASP A 1 494 ? 17.828 1.769 -22.592 1.00 96.62 494 ASP A O 1
ATOM 3678 N N . LEU A 1 495 ? 16.803 0.958 -24.443 1.00 96.31 495 LEU A N 1
ATOM 3679 C CA . LEU A 1 495 ? 17.605 -0.244 -24.638 1.00 96.31 495 LEU A CA 1
ATOM 3680 C C . LEU A 1 495 ? 18.417 -0.181 -25.936 1.00 96.31 495 LEU A C 1
ATOM 3682 O O . LEU A 1 495 ? 19.239 -1.065 -26.163 1.00 96.31 495 LEU A O 1
ATOM 3686 N N . ARG A 1 496 ? 18.195 0.823 -26.797 1.00 93.88 496 ARG A N 1
ATOM 3687 C CA . ARG A 1 496 ? 18.922 0.974 -28.068 1.00 93.88 496 ARG A CA 1
ATOM 3688 C C . ARG A 1 496 ? 20.423 1.115 -27.822 1.00 93.88 496 ARG A C 1
ATOM 3690 O O . ARG A 1 496 ? 20.845 1.639 -26.794 1.00 93.88 496 ARG A O 1
ATOM 3697 N N . THR A 1 497 ? 21.219 0.618 -28.769 1.00 94.00 497 THR A N 1
ATOM 3698 C CA . THR A 1 497 ? 22.695 0.558 -28.705 1.00 94.00 497 THR A CA 1
ATOM 3699 C C . THR A 1 497 ? 23.275 -0.162 -27.476 1.00 94.00 497 THR A C 1
ATOM 3701 O O . THR A 1 497 ? 24.484 -0.138 -27.283 1.00 94.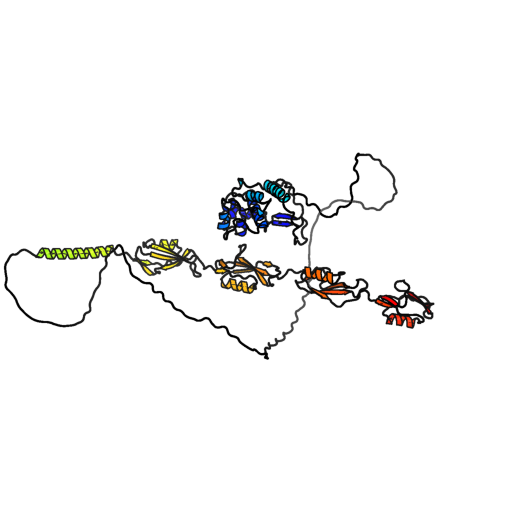00 497 THR A O 1
ATOM 3704 N N . LEU A 1 498 ? 22.458 -0.828 -26.650 1.00 95.94 498 LEU A N 1
ATOM 3705 C CA . LEU A 1 498 ? 22.939 -1.723 -25.597 1.00 95.94 498 LEU A CA 1
ATOM 3706 C C . LEU A 1 498 ? 23.108 -3.141 -26.145 1.00 95.94 498 LEU A C 1
ATOM 3708 O O . LEU A 1 498 ? 22.349 -3.578 -27.015 1.00 95.94 498 LEU A O 1
ATOM 3712 N N . SER A 1 499 ? 24.059 -3.883 -25.580 1.00 96.38 499 SER A N 1
ATOM 3713 C CA . SER A 1 499 ? 24.148 -5.334 -25.773 1.00 96.38 499 SER A CA 1
ATOM 3714 C C . SER A 1 499 ? 22.976 -6.058 -25.099 1.00 96.38 499 SER A C 1
ATOM 3716 O O . SER A 1 499 ? 22.391 -5.564 -24.130 1.00 96.38 499 SER A O 1
ATOM 3718 N N . ILE A 1 500 ? 22.677 -7.281 -25.550 1.00 95.25 500 ILE A N 1
ATOM 3719 C CA . ILE A 1 500 ? 21.631 -8.145 -24.965 1.00 95.25 500 ILE A CA 1
ATOM 3720 C C . ILE A 1 500 ? 21.798 -8.303 -23.440 1.00 95.25 500 ILE A C 1
ATOM 3722 O O . ILE A 1 500 ? 20.810 -8.283 -22.707 1.00 95.25 500 ILE A O 1
ATOM 3726 N N . ALA A 1 501 ? 23.035 -8.431 -22.945 1.00 96.12 501 ALA A N 1
ATOM 3727 C CA . ALA A 1 501 ? 23.316 -8.602 -21.518 1.00 96.12 501 ALA A CA 1
ATOM 3728 C C . ALA A 1 501 ? 22.998 -7.339 -20.696 1.00 96.12 501 ALA A C 1
ATOM 3730 O O . ALA A 1 501 ? 22.347 -7.429 -19.655 1.00 96.12 501 ALA A O 1
ATOM 3731 N N . GLN A 1 502 ? 23.395 -6.160 -21.186 1.00 97.12 502 GLN A N 1
ATOM 3732 C CA . GLN A 1 502 ? 23.076 -4.874 -20.550 1.00 97.12 502 GLN A CA 1
ATOM 3733 C C . GLN A 1 502 ? 21.569 -4.583 -20.597 1.00 97.12 502 GLN A C 1
ATOM 3735 O O . GLN A 1 502 ? 20.996 -4.131 -19.607 1.00 97.12 502 GLN A O 1
ATOM 3740 N N . ALA A 1 503 ? 20.920 -4.876 -21.729 1.00 96.31 503 ALA A N 1
ATOM 3741 C CA . ALA A 1 503 ? 19.480 -4.709 -21.889 1.00 96.31 503 ALA A CA 1
ATOM 3742 C C . ALA A 1 503 ? 18.683 -5.632 -20.951 1.00 96.31 503 ALA A C 1
ATOM 3744 O O . ALA A 1 503 ? 17.689 -5.192 -20.377 1.00 96.31 503 ALA A O 1
ATOM 3745 N N . ARG A 1 504 ? 19.142 -6.877 -20.745 1.00 96.94 504 ARG A N 1
ATOM 3746 C CA . ARG A 1 504 ? 18.554 -7.814 -19.776 1.00 96.94 504 ARG A CA 1
ATOM 3747 C C . ARG A 1 504 ? 18.645 -7.274 -18.351 1.00 96.94 504 ARG A C 1
ATOM 3749 O O . ARG A 1 504 ? 17.604 -7.074 -17.735 1.00 96.94 504 ARG A O 1
ATOM 3756 N N . GLY A 1 505 ? 19.851 -6.973 -17.861 1.00 97.19 505 GLY A N 1
ATOM 3757 C CA . GLY A 1 505 ? 20.038 -6.510 -16.478 1.00 97.19 505 GLY A CA 1
ATOM 3758 C C . GLY A 1 505 ? 19.222 -5.251 -16.160 1.00 97.19 505 GLY A C 1
ATOM 3759 O O . GLY A 1 505 ? 18.568 -5.174 -15.123 1.00 97.19 505 GLY A O 1
ATOM 3760 N N . ARG A 1 506 ? 19.150 -4.304 -17.107 1.00 96.31 506 ARG A N 1
ATOM 3761 C CA . ARG A 1 506 ? 18.371 -3.063 -16.956 1.00 96.31 506 ARG A CA 1
ATOM 3762 C C . ARG A 1 506 ? 16.848 -3.271 -16.943 1.00 96.31 506 ARG A C 1
ATOM 3764 O O . ARG A 1 506 ? 16.121 -2.401 -16.466 1.00 96.31 506 ARG A O 1
ATOM 3771 N N . LEU A 1 507 ? 16.349 -4.390 -17.468 1.00 96.50 507 LEU A N 1
ATOM 3772 C CA . LEU A 1 507 ? 14.944 -4.791 -17.336 1.00 96.50 507 LEU A CA 1
ATOM 3773 C C . LEU A 1 507 ? 14.708 -5.591 -16.048 1.00 96.50 507 LEU A C 1
ATOM 3775 O O . LEU A 1 507 ? 13.721 -5.339 -15.360 1.00 96.50 507 LEU A O 1
ATOM 3779 N N . GLU A 1 508 ? 15.634 -6.474 -15.672 1.00 95.75 508 GLU A N 1
ATOM 3780 C CA . GLU A 1 508 ? 15.579 -7.252 -14.426 1.00 95.75 508 GLU A CA 1
ATOM 3781 C C . GLU A 1 508 ? 15.555 -6.342 -13.183 1.00 95.75 508 GLU A C 1
ATOM 3783 O O . GLU A 1 508 ? 14.716 -6.542 -12.303 1.00 95.75 508 GLU A O 1
ATOM 3788 N N . GLU A 1 509 ? 16.364 -5.274 -13.155 1.00 94.81 509 GLU A N 1
ATOM 3789 C CA . GLU A 1 509 ? 16.324 -4.208 -12.130 1.00 94.81 509 GLU A CA 1
ATOM 3790 C C . GLU A 1 509 ? 14.928 -3.576 -11.969 1.00 94.81 509 GLU A C 1
ATOM 3792 O O . GLU A 1 509 ? 14.518 -3.201 -10.868 1.00 94.81 509 GLU A O 1
ATOM 3797 N N . LEU A 1 510 ? 14.178 -3.466 -13.068 1.00 94.69 510 LEU A N 1
ATOM 3798 C CA . LEU A 1 510 ? 12.826 -2.909 -13.093 1.00 94.69 510 LEU A CA 1
ATOM 3799 C C . LEU A 1 510 ? 11.743 -3.970 -12.855 1.00 94.69 510 LEU A C 1
ATOM 3801 O O . LEU A 1 510 ? 10.579 -3.601 -12.677 1.00 94.69 510 LEU A O 1
ATOM 3805 N N . GLY A 1 511 ? 12.095 -5.257 -12.808 1.00 93.12 511 GLY A N 1
ATOM 3806 C CA . GLY A 1 511 ? 11.147 -6.368 -12.769 1.00 93.12 511 GLY A CA 1
ATOM 3807 C C . GLY A 1 511 ? 10.373 -6.529 -14.080 1.00 93.12 511 GLY A C 1
ATOM 3808 O O . GLY A 1 511 ? 9.157 -6.706 -14.038 1.00 93.12 511 GLY A O 1
ATOM 3809 N N . LEU A 1 512 ? 11.061 -6.407 -15.217 1.00 96.12 512 LEU A N 1
ATOM 3810 C CA . LEU A 1 512 ? 10.547 -6.586 -16.578 1.00 96.12 512 LEU A CA 1
ATOM 3811 C C . LEU A 1 512 ? 11.308 -7.705 -17.298 1.00 96.12 512 LEU A C 1
ATOM 3813 O O . LEU A 1 512 ? 12.463 -7.985 -16.980 1.00 96.12 512 LEU A O 1
ATOM 3817 N N . GLU A 1 513 ? 10.671 -8.331 -18.285 1.00 96.56 513 GLU A N 1
ATOM 3818 C CA . GLU A 1 513 ? 11.233 -9.492 -18.987 1.00 96.56 513 GLU A CA 1
ATOM 3819 C C . GLU A 1 513 ? 11.803 -9.108 -20.358 1.00 96.56 513 GLU A C 1
ATOM 3821 O O . GLU A 1 513 ? 11.199 -8.321 -21.087 1.00 96.56 513 GLU A O 1
ATOM 3826 N N . LEU A 1 514 ? 12.946 -9.683 -20.748 1.00 97.25 514 LEU A N 1
ATOM 3827 C CA . LEU A 1 514 ? 13.543 -9.472 -22.072 1.00 97.25 514 LEU A CA 1
ATOM 3828 C C . LEU A 1 514 ? 13.161 -10.601 -23.037 1.00 97.25 514 LEU A C 1
ATOM 3830 O O . LEU A 1 514 ? 13.553 -11.749 -22.828 1.00 97.25 514 LEU A O 1
ATOM 3834 N N . GLN A 1 515 ? 12.522 -10.259 -24.157 1.00 97.75 515 GLN A N 1
ATOM 3835 C CA . GLN A 1 515 ? 12.311 -11.179 -25.279 1.00 97.75 515 GLN A CA 1
ATOM 3836 C C . GLN A 1 515 ? 13.124 -10.743 -26.503 1.00 97.75 515 GLN A C 1
ATOM 3838 O O . GLN A 1 515 ? 13.184 -9.562 -26.838 1.00 97.75 515 GLN A O 1
ATOM 3843 N N . LEU A 1 516 ? 13.721 -11.704 -27.206 1.00 95.94 516 LEU A N 1
ATOM 3844 C CA . LEU A 1 516 ? 14.387 -11.472 -28.488 1.00 95.94 516 LEU A CA 1
ATOM 3845 C C . LEU A 1 516 ? 13.406 -11.744 -29.636 1.00 95.94 516 LEU A C 1
ATOM 3847 O O . LEU A 1 516 ? 12.824 -12.824 -29.711 1.00 95.94 516 LEU A O 1
ATOM 3851 N N . ALA A 1 517 ? 13.234 -10.769 -30.526 1.00 95.44 517 ALA A N 1
ATOM 3852 C CA . ALA A 1 517 ? 12.614 -10.964 -31.836 1.00 95.44 517 ALA A CA 1
ATOM 3853 C C . ALA A 1 517 ? 13.668 -11.352 -32.888 1.00 95.44 517 ALA A C 1
ATOM 3855 O O . ALA A 1 517 ? 14.865 -11.420 -32.599 1.00 95.44 517 ALA A O 1
ATOM 3856 N N . GLU A 1 518 ? 13.227 -11.586 -34.127 1.00 95.00 518 GLU A N 1
ATOM 3857 C CA . GLU A 1 518 ? 14.132 -11.861 -35.243 1.00 95.00 518 GLU A CA 1
ATOM 3858 C C . GLU A 1 518 ? 15.192 -10.754 -35.395 1.00 95.00 518 GLU A C 1
ATOM 3860 O O . GLU A 1 518 ? 14.882 -9.558 -35.399 1.00 95.00 518 GLU A O 1
ATOM 3865 N N . ARG A 1 519 ? 16.460 -11.163 -35.515 1.00 94.69 519 ARG A N 1
ATOM 3866 C CA . ARG A 1 519 ? 17.593 -10.255 -35.726 1.00 94.69 519 ARG A CA 1
ATOM 3867 C C . ARG A 1 519 ? 17.573 -9.701 -37.153 1.00 94.69 519 ARG A C 1
ATOM 3869 O O . ARG A 1 519 ? 17.324 -10.447 -38.100 1.00 94.69 519 ARG A O 1
ATOM 3876 N N . VAL A 1 520 ? 17.905 -8.426 -37.328 1.00 94.31 520 VAL A N 1
ATOM 3877 C CA . VAL A 1 520 ? 17.903 -7.737 -38.636 1.00 94.31 520 VAL A CA 1
ATOM 3878 C C . VAL A 1 520 ? 19.282 -7.168 -38.942 1.00 94.31 520 VAL A C 1
ATOM 3880 O O . VAL A 1 520 ? 19.980 -6.762 -38.020 1.00 94.31 520 VAL A O 1
ATOM 3883 N N . PHE A 1 521 ? 19.684 -7.107 -40.209 1.00 92.44 521 PHE A N 1
ATOM 3884 C CA . PHE A 1 521 ? 20.900 -6.376 -40.575 1.00 92.44 521 PHE A CA 1
ATOM 3885 C C . PHE A 1 521 ? 20.723 -4.867 -40.348 1.00 92.44 521 PHE A C 1
ATOM 3887 O O . PHE A 1 521 ? 19.615 -4.333 -40.454 1.00 92.44 521 PHE A O 1
ATOM 3894 N N . SER A 1 522 ? 21.814 -4.175 -40.028 1.00 88.88 522 SER A N 1
ATOM 3895 C CA . SER A 1 522 ? 21.849 -2.724 -39.877 1.00 88.88 522 SER A CA 1
ATOM 3896 C C . SER A 1 522 ? 23.209 -2.169 -40.283 1.00 88.88 522 SER A C 1
ATOM 3898 O O . SER A 1 522 ? 24.239 -2.554 -39.742 1.00 88.88 522 SER A O 1
ATOM 3900 N N . ASN A 1 523 ? 23.203 -1.188 -41.186 1.00 85.44 523 ASN A N 1
ATOM 3901 C CA . ASN A 1 523 ? 24.417 -0.467 -41.573 1.00 85.44 523 ASN A CA 1
ATOM 3902 C C . ASN A 1 523 ? 24.774 0.677 -40.599 1.00 85.44 523 ASN A C 1
ATOM 3904 O O . ASN A 1 523 ? 25.777 1.350 -40.803 1.00 85.44 523 ASN A O 1
ATOM 3908 N N . LEU A 1 524 ? 23.959 0.901 -39.557 1.00 87.06 524 LEU A N 1
ATOM 3909 C CA . LEU A 1 524 ? 24.111 1.989 -38.576 1.00 87.06 524 LEU A CA 1
ATOM 3910 C C . LEU A 1 524 ? 24.351 1.501 -37.137 1.00 87.06 524 LEU A C 1
ATOM 3912 O O . LEU A 1 524 ? 24.651 2.314 -36.269 1.00 87.06 524 LEU A O 1
ATOM 3916 N N . ILE A 1 525 ? 24.159 0.207 -36.864 1.00 91.88 525 ILE A N 1
ATOM 3917 C CA . ILE A 1 525 ? 24.203 -0.382 -35.519 1.00 91.88 525 ILE A CA 1
ATOM 3918 C C . ILE A 1 525 ? 25.063 -1.646 -35.571 1.00 91.88 525 ILE A C 1
ATOM 3920 O O . ILE A 1 525 ? 24.750 -2.574 -36.321 1.00 91.88 525 ILE A O 1
ATOM 3924 N N . GLU A 1 526 ? 26.121 -1.680 -34.760 1.00 91.88 526 GLU A N 1
ATOM 3925 C CA . GLU A 1 526 ? 27.041 -2.817 -34.630 1.00 91.88 526 GLU A CA 1
ATOM 3926 C C . GLU A 1 526 ? 26.309 -4.120 -34.263 1.00 91.88 526 GLU A C 1
ATOM 3928 O O . GLU A 1 526 ? 25.192 -4.103 -33.740 1.00 91.88 526 GLU A O 1
ATOM 3933 N N . GLU A 1 527 ? 26.931 -5.263 -34.558 1.00 92.31 527 GLU A N 1
ATOM 3934 C CA . GLU A 1 527 ? 26.375 -6.584 -34.249 1.00 92.31 527 GLU A CA 1
ATOM 3935 C C . GLU A 1 527 ? 26.122 -6.777 -32.738 1.00 92.31 527 GLU A C 1
ATOM 3937 O O . GLU A 1 527 ? 26.739 -6.131 -31.896 1.00 92.31 527 GLU A O 1
ATOM 3942 N N . ASP A 1 528 ? 25.158 -7.636 -32.388 1.00 93.00 528 ASP A N 1
ATOM 3943 C CA . ASP A 1 528 ? 24.716 -7.933 -31.011 1.00 93.00 528 ASP A CA 1
ATOM 3944 C C . ASP A 1 528 ? 24.136 -6.746 -30.204 1.00 93.00 528 ASP A C 1
ATOM 3946 O O . ASP A 1 528 ? 23.619 -6.947 -29.096 1.00 93.00 528 ASP A O 1
ATOM 3950 N N . LEU A 1 529 ? 24.096 -5.533 -30.772 1.00 96.00 529 LEU A N 1
ATOM 3951 C CA . LEU A 1 529 ? 23.419 -4.372 -30.189 1.00 96.00 529 LEU A CA 1
ATOM 3952 C C . LEU A 1 529 ? 21.936 -4.277 -30.589 1.00 96.00 529 LEU A C 1
ATOM 3954 O O . LEU A 1 529 ? 21.521 -4.639 -31.696 1.00 96.00 529 LEU A O 1
ATOM 3958 N N . VAL A 1 530 ? 21.113 -3.741 -29.685 1.00 96.38 530 VAL A N 1
ATOM 3959 C CA . VAL A 1 530 ? 19.678 -3.513 -29.915 1.00 96.38 530 VAL A CA 1
ATOM 3960 C C . VAL A 1 530 ? 19.446 -2.357 -30.897 1.00 96.38 530 VAL A C 1
ATOM 3962 O O . VAL A 1 530 ? 19.789 -1.204 -30.631 1.00 96.38 530 VAL A O 1
ATOM 3965 N N . VAL A 1 531 ? 18.766 -2.667 -32.003 1.00 95.50 531 VAL A N 1
ATOM 3966 C CA . VAL A 1 531 ? 18.333 -1.721 -33.047 1.00 95.50 531 VAL A CA 1
ATOM 3967 C C . VAL A 1 531 ? 16.993 -1.075 -32.683 1.00 95.50 531 VAL A C 1
ATOM 3969 O O . VAL A 1 531 ? 16.783 0.119 -32.901 1.00 95.50 531 VAL A O 1
ATOM 3972 N N . ARG A 1 532 ? 16.046 -1.859 -32.146 1.00 94.81 532 ARG A N 1
ATOM 3973 C CA . ARG A 1 532 ? 14.673 -1.408 -31.853 1.00 94.81 532 ARG A CA 1
ATOM 3974 C C . ARG A 1 532 ? 14.056 -2.203 -30.706 1.00 94.81 532 ARG A C 1
ATOM 3976 O O . ARG A 1 532 ? 14.269 -3.404 -30.610 1.00 94.81 532 ARG A O 1
ATOM 3983 N N . GLN A 1 533 ? 13.216 -1.553 -29.907 1.00 96.31 533 GLN A N 1
ATOM 3984 C CA . GLN A 1 533 ? 12.450 -2.161 -28.812 1.00 96.31 533 GLN A CA 1
ATOM 3985 C C . GLN A 1 533 ? 10.934 -1.973 -28.988 1.00 96.31 533 GLN A C 1
ATOM 3987 O O . GLN A 1 533 ? 10.489 -1.047 -29.679 1.00 96.31 533 GLN A O 1
ATOM 3992 N N . ARG A 1 534 ? 10.146 -2.843 -28.351 1.00 95.94 534 ARG A N 1
ATOM 3993 C CA . ARG A 1 534 ? 8.699 -2.716 -28.128 1.00 95.94 534 ARG A CA 1
ATOM 3994 C C . ARG A 1 534 ? 8.362 -3.252 -26.722 1.00 95.94 534 ARG A C 1
ATOM 3996 O O . ARG A 1 534 ? 8.761 -4.373 -26.439 1.00 95.94 534 ARG A O 1
ATOM 4003 N N . PRO A 1 535 ? 7.604 -2.534 -25.872 1.00 96.31 535 PRO A N 1
ATOM 4004 C CA . PRO A 1 535 ? 7.099 -1.168 -26.050 1.00 96.31 535 PRO A CA 1
ATOM 4005 C C . PRO A 1 535 ? 8.203 -0.110 -26.227 1.00 96.31 535 PRO A C 1
ATOM 4007 O O . PRO A 1 535 ? 9.395 -0.399 -26.112 1.00 96.31 535 PRO A O 1
ATOM 4010 N N . ARG A 1 536 ? 7.810 1.114 -26.596 1.00 94.94 536 ARG A N 1
ATOM 4011 C CA . ARG A 1 536 ? 8.757 2.224 -26.810 1.00 94.94 536 ARG A CA 1
ATOM 4012 C C . ARG A 1 536 ? 9.364 2.677 -25.475 1.00 94.94 536 ARG A C 1
ATOM 4014 O O . ARG A 1 536 ? 8.774 2.427 -24.426 1.00 94.94 536 ARG A O 1
ATOM 4021 N N . ILE A 1 537 ? 10.484 3.398 -25.537 1.00 95.25 537 ILE A N 1
ATOM 4022 C CA . ILE A 1 537 ? 10.994 4.199 -24.412 1.00 95.25 537 ILE A CA 1
ATOM 4023 C C . ILE A 1 537 ? 9.857 5.003 -23.749 1.00 95.25 537 ILE A C 1
ATOM 4025 O O . ILE A 1 537 ? 8.919 5.428 -24.428 1.00 95.25 537 ILE A O 1
ATOM 4029 N N . ASP A 1 538 ? 9.922 5.142 -22.428 1.00 94.12 538 ASP A N 1
ATOM 4030 C CA . ASP A 1 538 ? 8.975 5.855 -21.560 1.00 94.12 538 ASP A CA 1
ATOM 4031 C C . ASP A 1 538 ? 7.532 5.309 -21.531 1.00 94.12 538 ASP A C 1
ATOM 4033 O O . ASP A 1 538 ? 6.672 5.839 -20.821 1.00 94.12 538 ASP A O 1
ATOM 4037 N N . SER A 1 539 ? 7.259 4.189 -22.213 1.00 95.31 539 SER A N 1
ATOM 4038 C CA . SER A 1 539 ? 5.992 3.463 -22.061 1.00 95.31 539 SER A CA 1
ATOM 4039 C C . SER A 1 539 ? 5.836 2.983 -20.618 1.00 95.31 539 SER A C 1
ATOM 4041 O O . SER A 1 539 ? 6.762 2.394 -20.058 1.00 95.31 539 SER A O 1
ATOM 4043 N N . ARG A 1 540 ? 4.651 3.170 -20.028 1.00 95.75 540 ARG A N 1
ATOM 4044 C CA . ARG A 1 540 ? 4.295 2.539 -18.750 1.00 95.75 540 ARG A CA 1
ATOM 4045 C C . ARG A 1 540 ? 3.743 1.143 -19.010 1.00 95.75 540 ARG A C 1
ATOM 4047 O O . ARG A 1 540 ? 2.832 0.990 -19.818 1.00 95.75 540 ARG A O 1
ATOM 4054 N N . VAL A 1 541 ? 4.288 0.154 -18.314 1.00 95.12 541 VAL A N 1
ATOM 4055 C CA . VAL A 1 541 ? 3.902 -1.261 -18.396 1.00 95.12 541 VAL A CA 1
ATOM 4056 C C . VAL A 1 541 ? 3.725 -1.845 -16.995 1.00 95.12 541 VAL A C 1
ATOM 4058 O O . VAL A 1 541 ? 4.161 -1.249 -16.010 1.00 95.12 541 VAL A O 1
ATOM 4061 N N . GLU A 1 542 ? 3.086 -3.001 -16.876 1.00 92.56 542 GLU A N 1
ATOM 4062 C CA . GLU A 1 542 ? 2.957 -3.698 -15.591 1.00 92.56 542 GLU A CA 1
ATOM 4063 C C . GLU A 1 542 ? 4.270 -4.393 -15.184 1.00 92.56 542 GLU A C 1
ATOM 4065 O O . GLU A 1 542 ? 5.172 -4.595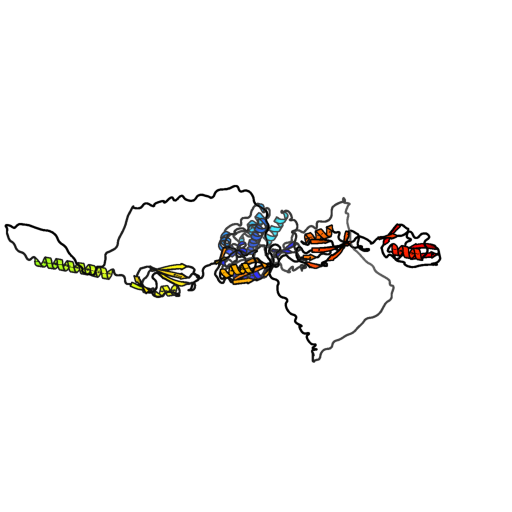 -15.999 1.00 92.56 542 GLU A O 1
ATOM 4070 N N . ARG A 1 543 ? 4.406 -4.755 -13.902 1.00 89.88 543 ARG A N 1
ATOM 4071 C CA . ARG A 1 543 ? 5.539 -5.570 -13.436 1.00 89.88 543 ARG A CA 1
ATOM 4072 C C . ARG A 1 543 ? 5.427 -6.976 -14.038 1.00 89.88 543 ARG A C 1
ATOM 4074 O O . ARG A 1 543 ? 4.358 -7.571 -13.990 1.00 89.88 543 ARG A O 1
ATOM 4081 N N . GLY A 1 544 ? 6.531 -7.503 -14.562 1.00 91.12 544 GLY A N 1
ATOM 4082 C CA . GLY A 1 544 ? 6.572 -8.751 -15.331 1.00 91.12 544 GLY A CA 1
ATOM 4083 C C . GLY A 1 544 ? 6.237 -8.581 -16.816 1.00 91.12 544 GLY A C 1
ATOM 4084 O O . GLY A 1 544 ? 6.279 -9.555 -17.555 1.00 91.12 544 GLY A O 1
ATOM 4085 N N . ALA A 1 545 ? 5.927 -7.368 -17.291 1.00 95.44 545 ALA A N 1
ATOM 4086 C CA . ALA A 1 545 ? 5.647 -7.163 -18.707 1.00 95.44 545 ALA A CA 1
ATOM 4087 C C . ALA A 1 545 ? 6.889 -7.410 -19.580 1.00 95.44 545 ALA A C 1
ATOM 4089 O O . ALA A 1 545 ? 7.996 -6.944 -19.287 1.00 95.44 545 ALA A O 1
ATOM 4090 N N . THR A 1 546 ? 6.676 -8.113 -20.690 1.00 97.12 546 THR A N 1
ATOM 4091 C CA . THR A 1 546 ? 7.719 -8.464 -21.651 1.00 97.12 546 THR A CA 1
ATOM 4092 C C . THR A 1 546 ? 8.063 -7.286 -22.566 1.00 97.12 546 THR A C 1
ATOM 4094 O O . THR A 1 546 ? 7.192 -6.695 -23.208 1.00 97.12 546 THR A O 1
ATOM 4097 N N . VAL A 1 547 ? 9.352 -6.967 -22.668 1.00 97.94 547 VAL A N 1
ATOM 4098 C CA . VAL A 1 547 ? 9.912 -6.003 -23.618 1.00 97.94 547 VAL A CA 1
ATOM 4099 C C . VAL A 1 547 ? 10.655 -6.775 -24.706 1.00 97.94 547 VAL A C 1
ATOM 4101 O O . VAL A 1 547 ? 11.707 -7.377 -24.479 1.00 97.94 547 VAL A O 1
ATOM 4104 N N . THR A 1 548 ? 10.098 -6.759 -25.913 1.00 97.69 548 THR A N 1
ATOM 4105 C CA . THR A 1 548 ? 10.683 -7.387 -27.095 1.00 97.69 548 THR A CA 1
ATOM 4106 C C . THR A 1 548 ? 11.730 -6.466 -27.724 1.00 97.69 548 THR A C 1
ATOM 4108 O O . THR A 1 548 ? 11.421 -5.329 -28.095 1.00 97.69 548 THR A O 1
ATOM 4111 N N . VAL A 1 549 ? 12.955 -6.953 -27.923 1.00 97.19 549 VAL A N 1
ATOM 4112 C CA . VAL A 1 549 ? 14.019 -6.235 -28.643 1.00 97.19 549 VAL A CA 1
ATOM 4113 C C . VAL A 1 549 ? 14.402 -6.931 -29.948 1.00 97.19 549 VAL A C 1
ATOM 4115 O O . VAL A 1 549 ? 14.369 -8.154 -30.067 1.00 97.19 549 VAL A O 1
ATOM 4118 N N . ILE A 1 550 ? 14.781 -6.124 -30.933 1.00 96.75 550 ILE A N 1
ATOM 4119 C CA . ILE A 1 550 ? 15.349 -6.529 -32.219 1.00 96.75 550 ILE A CA 1
ATOM 4120 C C . ILE A 1 550 ? 16.828 -6.158 -32.192 1.00 96.75 550 ILE A C 1
ATOM 4122 O O . ILE A 1 550 ? 17.173 -5.000 -31.943 1.00 96.75 550 ILE A O 1
ATOM 4126 N N . VAL A 1 551 ? 17.683 -7.142 -32.458 1.00 96.75 551 VAL A N 1
ATOM 4127 C CA . VAL A 1 551 ? 19.146 -7.037 -32.372 1.00 96.75 551 VAL A CA 1
ATOM 4128 C C . VAL A 1 551 ? 19.759 -7.038 -33.774 1.00 96.75 551 VAL A C 1
ATOM 4130 O O . VAL A 1 551 ? 19.233 -7.687 -34.682 1.00 96.75 551 VAL A O 1
ATOM 4133 N N . SER A 1 552 ? 20.856 -6.306 -33.951 1.00 96.38 552 SER A N 1
ATOM 4134 C CA . SER A 1 552 ? 21.581 -6.209 -35.219 1.00 96.38 552 SER A CA 1
ATOM 4135 C C . SER A 1 552 ? 22.253 -7.536 -35.596 1.00 96.38 552 SER A C 1
ATOM 4137 O O . SER A 1 552 ? 22.827 -8.210 -34.742 1.00 96.38 552 SER A O 1
ATOM 4139 N N . LYS A 1 553 ? 22.224 -7.907 -36.878 1.00 93.50 553 LYS A N 1
ATOM 4140 C CA . LYS A 1 553 ? 23.083 -8.932 -37.510 1.00 93.50 553 LYS A CA 1
ATOM 4141 C C . LYS A 1 553 ? 24.401 -8.322 -38.041 1.00 93.50 553 LYS A C 1
ATOM 4143 O O . LYS A 1 553 ? 25.059 -8.933 -38.871 1.00 93.50 553 LYS A O 1
ATOM 4148 N N . GLY A 1 554 ? 24.737 -7.093 -37.637 1.00 90.38 554 GLY A N 1
ATOM 4149 C CA . GLY A 1 554 ? 25.787 -6.297 -38.273 1.00 90.38 554 GLY A CA 1
ATOM 4150 C C . GLY A 1 554 ? 25.352 -5.751 -39.639 1.00 90.38 554 GLY A C 1
ATOM 4151 O O . GLY A 1 554 ? 24.161 -5.751 -39.974 1.00 90.38 554 GLY A O 1
ATOM 4152 N N . ARG A 1 555 ? 26.324 -5.283 -40.430 1.00 90.38 555 ARG A N 1
ATOM 4153 C CA . ARG A 1 555 ? 26.115 -4.825 -41.816 1.00 90.38 555 ARG A CA 1
ATOM 4154 C C . ARG A 1 555 ? 25.656 -6.000 -42.688 1.00 90.38 555 ARG A C 1
ATOM 4156 O O . ARG A 1 555 ? 26.160 -7.108 -42.533 1.00 90.38 555 ARG A O 1
ATOM 4163 N N . ASP A 1 556 ? 24.742 -5.760 -43.627 1.00 90.19 556 ASP A N 1
ATOM 4164 C CA . ASP A 1 556 ? 24.407 -6.763 -44.650 1.00 90.19 556 ASP A CA 1
ATOM 4165 C C . ASP A 1 556 ? 25.530 -6.775 -45.693 1.00 90.19 556 ASP A C 1
ATOM 4167 O O . ASP A 1 556 ? 25.562 -5.907 -46.564 1.00 90.19 556 ASP A O 1
ATOM 4171 N N . LEU A 1 557 ? 26.499 -7.682 -45.546 1.00 89.62 557 LEU A N 1
ATOM 4172 C CA . LEU A 1 557 ? 27.669 -7.763 -46.420 1.00 89.62 557 LEU A CA 1
ATOM 4173 C C . LEU A 1 557 ? 27.498 -8.848 -47.490 1.00 89.62 557 LEU A C 1
ATOM 4175 O O . LEU A 1 557 ? 26.989 -9.942 -47.238 1.00 89.62 557 LEU A O 1
ATOM 4179 N N . VAL A 1 558 ? 27.957 -8.530 -48.696 1.00 91.00 558 VAL A N 1
ATOM 4180 C CA . VAL A 1 558 ? 28.041 -9.416 -49.856 1.00 91.00 558 VAL A CA 1
ATOM 4181 C C . VAL A 1 558 ? 29.469 -9.433 -50.379 1.00 91.00 558 VAL A C 1
ATOM 4183 O O . VAL A 1 558 ? 30.182 -8.433 -50.331 1.00 91.00 558 VAL A O 1
ATOM 4186 N N . THR A 1 559 ? 29.888 -10.587 -50.891 1.00 92.50 559 THR A N 1
ATOM 4187 C CA . THR A 1 559 ? 31.209 -10.736 -51.505 1.00 92.50 559 THR A CA 1
ATOM 4188 C C . THR A 1 559 ? 31.188 -10.158 -52.916 1.00 92.50 559 THR A C 1
ATOM 4190 O O . THR A 1 559 ? 30.365 -10.562 -53.746 1.00 92.50 559 THR A O 1
ATOM 4193 N N . PHE A 1 560 ? 32.092 -9.220 -53.185 1.00 93.50 560 PHE A N 1
ATOM 4194 C CA . PHE A 1 560 ? 32.238 -8.590 -54.486 1.00 93.50 560 PHE A CA 1
ATOM 4195 C C . PHE A 1 560 ? 32.637 -9.641 -55.539 1.00 93.50 560 PHE A C 1
ATOM 4197 O O . PHE A 1 560 ? 33.605 -10.381 -55.325 1.00 93.50 560 PHE A O 1
ATOM 4204 N N . PRO A 1 561 ? 31.881 -9.781 -56.644 1.00 92.31 561 PRO A N 1
ATOM 4205 C CA . PRO A 1 561 ? 32.146 -10.813 -57.636 1.00 92.31 561 PRO A CA 1
ATOM 4206 C C . PRO A 1 561 ? 33.436 -10.526 -58.410 1.00 92.31 561 PRO A C 1
ATOM 4208 O O . PRO A 1 561 ? 33.811 -9.377 -58.613 1.00 92.31 561 PRO A O 1
ATOM 4211 N N . ASN A 1 562 ? 34.074 -11.575 -58.934 1.00 91.81 562 ASN A N 1
ATOM 4212 C CA . ASN A 1 562 ? 35.043 -11.385 -60.009 1.00 91.81 562 ASN A CA 1
ATOM 4213 C C . ASN A 1 562 ? 34.305 -10.922 -61.282 1.00 91.81 562 ASN A C 1
ATOM 4215 O O . ASN A 1 562 ? 33.271 -11.496 -61.646 1.00 91.81 562 ASN A O 1
ATOM 4219 N N . LEU A 1 563 ? 34.831 -9.875 -61.921 1.00 90.50 563 LEU A N 1
ATOM 4220 C CA . LEU A 1 563 ? 34.274 -9.233 -63.115 1.00 90.50 563 LEU A CA 1
ATOM 4221 C C . LEU A 1 563 ? 35.249 -9.246 -64.310 1.00 90.50 563 LEU A C 1
ATOM 4223 O O . LEU A 1 563 ? 34.955 -8.655 -65.351 1.00 90.50 563 LEU A O 1
ATOM 4227 N N . ASP A 1 564 ? 36.395 -9.915 -64.173 1.00 86.50 564 ASP A N 1
ATOM 4228 C CA . ASP A 1 564 ? 37.495 -9.869 -65.135 1.00 86.50 564 ASP A CA 1
ATOM 4229 C C . ASP A 1 564 ? 37.084 -10.506 -66.470 1.00 86.50 564 ASP A C 1
ATOM 4231 O O . ASP A 1 564 ? 36.515 -11.600 -66.520 1.00 86.50 564 ASP A O 1
ATOM 4235 N N . GLY A 1 565 ? 37.363 -9.818 -67.580 1.00 84.62 565 GLY A N 1
ATOM 4236 C CA . GLY A 1 565 ? 37.024 -10.296 -68.927 1.00 84.62 565 GLY A CA 1
ATOM 4237 C C . GLY A 1 565 ? 35.519 -10.388 -69.230 1.00 84.62 565 GLY A C 1
ATOM 4238 O O . GLY A 1 565 ? 35.140 -10.968 -70.250 1.00 84.62 565 GLY A O 1
ATOM 4239 N N . LEU A 1 566 ? 34.646 -9.836 -68.378 1.00 88.12 566 LEU A N 1
ATOM 4240 C CA . LEU A 1 566 ? 33.203 -9.777 -68.618 1.00 88.12 566 LEU A CA 1
ATOM 4241 C C . LEU A 1 566 ? 32.812 -8.510 -69.394 1.00 88.12 566 LEU A C 1
ATOM 4243 O O . LEU A 1 566 ? 33.247 -7.404 -69.078 1.00 88.12 566 LEU A O 1
ATOM 4247 N N . ASN A 1 567 ? 31.911 -8.643 -70.373 1.00 88.25 567 ASN A N 1
ATOM 4248 C CA . ASN A 1 567 ? 31.323 -7.476 -71.042 1.00 88.25 567 ASN A CA 1
ATOM 4249 C C . ASN A 1 567 ? 30.278 -6.773 -70.157 1.00 88.25 567 ASN A C 1
ATOM 4251 O O . ASN A 1 567 ? 29.723 -7.379 -69.240 1.00 88.25 567 ASN A O 1
ATOM 4255 N N . PHE A 1 568 ? 29.933 -5.522 -70.481 1.00 87.19 568 PHE A N 1
ATOM 4256 C CA . PHE A 1 568 ? 28.985 -4.697 -69.715 1.00 87.19 568 PHE A CA 1
ATOM 4257 C C . PHE A 1 568 ? 27.696 -5.427 -69.279 1.00 87.19 568 PHE A C 1
ATOM 4259 O O . PHE A 1 568 ? 27.289 -5.330 -68.122 1.00 87.19 568 PHE A O 1
ATOM 4266 N N . ARG A 1 569 ? 27.065 -6.216 -70.164 1.00 89.44 569 ARG A N 1
ATOM 4267 C CA . ARG A 1 569 ? 25.829 -6.952 -69.832 1.00 89.44 569 ARG A CA 1
ATOM 4268 C C . ARG A 1 569 ? 26.081 -8.095 -68.844 1.00 89.44 569 ARG A C 1
ATOM 4270 O O . ARG A 1 569 ? 25.225 -8.375 -68.009 1.00 89.44 569 ARG A O 1
ATOM 4277 N N . GLN A 1 570 ? 27.226 -8.766 -68.952 1.00 91.06 570 GLN A N 1
ATOM 4278 C CA . GLN A 1 570 ? 27.642 -9.797 -68.001 1.00 91.06 570 GLN A CA 1
ATOM 4279 C C . GLN A 1 570 ? 27.992 -9.179 -66.643 1.00 91.06 570 GLN A C 1
ATOM 4281 O O . GLN A 1 570 ? 27.539 -9.704 -65.633 1.00 91.06 570 GLN A O 1
ATOM 4286 N N . VAL A 1 571 ? 28.711 -8.050 -66.622 1.00 91.12 571 VAL A N 1
ATOM 4287 C CA . VAL A 1 571 ? 29.070 -7.310 -65.398 1.00 91.12 571 VAL A CA 1
ATOM 4288 C C . VAL A 1 571 ? 27.826 -6.887 -64.621 1.00 91.12 571 VAL A C 1
ATOM 4290 O O . VAL A 1 571 ? 27.691 -7.250 -63.457 1.00 91.12 571 VAL A O 1
ATOM 4293 N N . VAL A 1 572 ? 26.880 -6.192 -65.265 1.00 90.62 572 VAL A N 1
ATOM 4294 C CA . VAL A 1 572 ? 25.648 -5.722 -64.604 1.00 90.62 572 VAL A CA 1
ATOM 4295 C C . VAL A 1 572 ? 24.850 -6.893 -64.029 1.00 90.62 572 VAL A C 1
ATOM 4297 O O . VAL A 1 572 ? 24.536 -6.887 -62.842 1.00 90.62 572 VAL A O 1
ATOM 4300 N N . ARG A 1 573 ? 24.636 -7.958 -64.817 1.00 92.44 573 ARG A N 1
ATOM 4301 C CA . ARG A 1 573 ? 23.981 -9.179 -64.324 1.00 92.44 573 ARG A CA 1
ATOM 4302 C C . ARG A 1 573 ? 24.739 -9.810 -63.146 1.00 92.44 573 ARG A C 1
ATOM 4304 O O . ARG A 1 573 ? 24.110 -10.347 -62.240 1.00 92.44 573 ARG A O 1
ATOM 4311 N N . LYS A 1 574 ? 26.076 -9.794 -63.152 1.00 91.81 574 LYS A N 1
ATOM 4312 C CA . LYS A 1 574 ? 26.894 -10.404 -62.093 1.00 91.81 574 LYS A CA 1
ATOM 4313 C C . LYS A 1 574 ? 26.815 -9.618 -60.781 1.00 91.81 574 LYS A C 1
ATOM 4315 O O . LYS A 1 574 ? 26.776 -10.235 -59.720 1.00 91.81 574 LYS A O 1
ATOM 4320 N N . LEU A 1 575 ? 26.733 -8.290 -60.860 1.00 91.94 575 LEU A N 1
ATOM 4321 C CA . LEU A 1 575 ? 26.476 -7.414 -59.715 1.00 91.94 575 LEU A CA 1
ATOM 4322 C C . LEU A 1 575 ? 25.072 -7.644 -59.140 1.00 91.94 575 LEU A C 1
ATOM 4324 O O . LEU A 1 575 ? 24.944 -7.880 -57.939 1.00 91.94 575 LEU A O 1
ATOM 4328 N N . GLU A 1 576 ? 24.048 -7.688 -60.000 1.00 91.69 576 GLU A N 1
ATOM 4329 C CA . GLU A 1 576 ? 22.664 -8.003 -59.616 1.00 91.69 576 GLU A CA 1
ATOM 4330 C C . GLU A 1 576 ? 22.559 -9.388 -58.943 1.00 91.69 576 GLU A C 1
ATOM 4332 O O . GLU A 1 576 ? 21.943 -9.514 -57.885 1.00 91.69 576 GLU A O 1
ATOM 4337 N N . GLU A 1 577 ? 23.222 -10.417 -59.490 1.00 91.88 577 GLU A N 1
ATOM 4338 C CA . GLU A 1 577 ? 23.312 -11.762 -58.890 1.00 91.88 577 GLU A CA 1
ATOM 4339 C C . GLU A 1 577 ? 23.999 -11.770 -57.511 1.00 91.88 577 GLU A C 1
ATOM 4341 O O . GLU A 1 577 ? 23.633 -12.582 -56.660 1.00 91.88 577 GLU A O 1
ATOM 4346 N N . SER A 1 578 ? 24.968 -10.879 -57.271 1.00 89.56 578 SER A N 1
ATOM 4347 C CA . SER A 1 578 ? 25.611 -10.698 -55.959 1.00 89.56 578 SER A CA 1
ATOM 4348 C C . SER A 1 578 ? 24.807 -9.812 -54.991 1.00 89.56 578 SER A C 1
ATOM 4350 O O . SER A 1 578 ? 25.150 -9.742 -53.811 1.00 89.56 578 SER A O 1
ATOM 4352 N N . GLY A 1 579 ? 23.735 -9.148 -55.438 1.00 88.69 579 GLY A N 1
ATOM 4353 C CA . GLY A 1 579 ? 22.967 -8.196 -54.623 1.00 88.69 579 GLY A CA 1
ATOM 4354 C C . GLY A 1 579 ? 23.617 -6.811 -54.486 1.00 88.69 579 GLY A C 1
ATOM 4355 O O . GLY A 1 579 ? 23.402 -6.129 -53.482 1.00 88.69 579 GLY A O 1
ATOM 4356 N N . LEU A 1 580 ? 24.414 -6.411 -55.476 1.00 92.00 580 LEU A N 1
ATOM 4357 C CA . LEU A 1 580 ? 24.978 -5.068 -55.645 1.00 92.00 580 LEU A CA 1
ATOM 4358 C C . LEU A 1 580 ? 24.199 -4.307 -56.729 1.00 92.00 580 LEU A C 1
ATOM 4360 O O . LEU A 1 580 ? 23.543 -4.926 -57.569 1.00 92.00 580 LEU A O 1
ATOM 4364 N N . GLN A 1 581 ? 24.258 -2.974 -56.718 1.00 90.50 581 GLN A N 1
ATOM 4365 C CA . GLN A 1 581 ? 23.566 -2.128 -57.699 1.00 90.50 581 GLN A CA 1
ATOM 4366 C C . GLN A 1 581 ? 24.557 -1.442 -58.650 1.00 90.50 581 GLN A C 1
ATOM 4368 O O . GLN A 1 581 ? 25.746 -1.325 -58.365 1.00 90.50 581 GLN A O 1
ATOM 4373 N N . ARG A 1 582 ? 24.085 -1.055 -59.839 1.00 91.31 582 ARG A N 1
ATOM 4374 C CA . ARG A 1 582 ? 24.907 -0.439 -60.892 1.00 91.31 582 ARG A CA 1
ATOM 4375 C C . ARG A 1 582 ? 24.820 1.087 -60.784 1.00 91.31 582 ARG A C 1
ATOM 4377 O O . ARG A 1 582 ? 23.811 1.655 -61.210 1.00 91.31 582 ARG A O 1
ATOM 4384 N N . GLY A 1 583 ? 25.903 1.703 -60.314 1.00 88.69 583 GLY A N 1
ATOM 4385 C CA . GLY A 1 583 ? 26.070 3.149 -60.162 1.00 88.69 583 GLY A CA 1
ATOM 4386 C C . GLY A 1 583 ? 26.333 3.877 -61.485 1.00 88.69 583 GLY A C 1
ATOM 4387 O O . GLY A 1 583 ? 25.678 3.622 -62.509 1.00 88.69 583 GLY A O 1
ATOM 4388 N N . GLU A 1 584 ? 27.283 4.810 -61.484 1.00 89.06 584 GLU A N 1
ATOM 4389 C CA . GLU A 1 584 ? 27.690 5.541 -62.686 1.00 89.06 584 GLU A CA 1
ATOM 4390 C C . GLU A 1 584 ? 28.436 4.622 -63.674 1.00 89.06 584 GLU A C 1
ATOM 4392 O O . GLU A 1 584 ? 29.086 3.646 -63.299 1.00 89.06 584 GLU A O 1
ATOM 4397 N N . VAL A 1 585 ? 28.314 4.899 -64.976 1.00 88.81 585 VAL A N 1
ATOM 4398 C CA . VAL A 1 585 ? 29.013 4.148 -66.029 1.00 88.81 585 VAL A CA 1
ATOM 4399 C C . VAL A 1 585 ? 29.715 5.138 -66.944 1.00 88.81 585 VAL A C 1
ATOM 4401 O O . VAL A 1 585 ? 29.064 5.912 -67.645 1.00 88.81 585 VAL A O 1
ATOM 4404 N N . LEU A 1 586 ? 31.046 5.100 -66.939 1.00 83.75 586 LEU A N 1
ATOM 4405 C CA . LEU A 1 586 ? 31.906 6.019 -67.677 1.00 83.75 586 LEU A CA 1
ATOM 4406 C C . LEU A 1 586 ? 32.598 5.301 -68.841 1.00 83.75 586 LEU A C 1
ATOM 4408 O O . LEU A 1 586 ? 33.155 4.216 -68.676 1.00 83.75 586 LEU A O 1
ATOM 4412 N N . GLY A 1 587 ? 32.601 5.944 -70.010 1.00 81.69 587 GLY A N 1
ATOM 4413 C CA . GLY A 1 587 ? 33.257 5.444 -71.220 1.00 81.69 587 GLY A CA 1
ATOM 4414 C C . GLY A 1 587 ? 32.360 4.575 -72.110 1.00 81.69 587 GLY A C 1
ATOM 4415 O O . GLY A 1 587 ? 31.164 4.840 -72.245 1.00 81.69 587 GLY A O 1
ATOM 4416 N N . SER A 1 588 ? 32.944 3.587 -72.793 1.00 76.38 588 SER A N 1
ATOM 4417 C CA . SER A 1 588 ? 32.270 2.832 -73.862 1.00 76.38 588 SER A CA 1
ATOM 4418 C C . SER A 1 588 ? 31.742 1.484 -73.377 1.00 76.38 588 SER A C 1
ATOM 4420 O O . SER A 1 588 ? 32.517 0.585 -73.077 1.00 76.38 588 SER A O 1
ATOM 4422 N N . THR A 1 589 ? 30.426 1.258 -73.416 1.00 74.62 589 THR A N 1
ATOM 4423 C CA . THR A 1 589 ? 29.819 -0.047 -73.061 1.00 74.62 589 THR A CA 1
ATOM 4424 C C . THR A 1 589 ? 30.111 -1.183 -74.060 1.00 74.62 589 THR A C 1
ATOM 4426 O O . THR A 1 589 ? 29.603 -2.294 -73.893 1.00 74.62 589 THR A O 1
ATOM 4429 N N . GLN A 1 590 ? 30.922 -0.916 -75.090 1.00 74.88 590 GLN A N 1
ATOM 4430 C CA . GLN A 1 590 ? 31.495 -1.903 -76.016 1.00 74.88 590 GLN A CA 1
ATOM 4431 C C . GLN A 1 590 ? 32.973 -2.230 -75.722 1.00 74.88 590 GLN A C 1
ATOM 4433 O O . GLN A 1 590 ? 33.515 -3.128 -76.363 1.00 74.88 590 GLN A O 1
ATOM 4438 N N . GLY A 1 591 ? 33.610 -1.497 -74.804 1.00 73.31 591 GLY A N 1
ATOM 4439 C CA . GLY A 1 591 ? 35.002 -1.681 -74.393 1.00 73.31 591 GLY A CA 1
ATOM 4440 C C . GLY A 1 591 ? 35.196 -2.763 -73.327 1.00 73.31 591 GLY A C 1
ATOM 4441 O O . GLY A 1 591 ? 34.251 -3.466 -72.946 1.00 73.31 591 GLY A O 1
ATOM 4442 N N . GLU A 1 592 ? 36.423 -2.877 -72.822 1.00 80.06 592 GLU A N 1
ATOM 4443 C CA . GLU A 1 592 ? 36.755 -3.775 -71.706 1.00 80.06 592 GLU A CA 1
ATOM 4444 C C . GLU A 1 592 ? 36.603 -3.059 -70.355 1.00 80.06 592 GLU A C 1
ATOM 4446 O O . GLU A 1 592 ? 36.721 -1.834 -70.260 1.00 80.06 592 GLU A O 1
ATOM 4451 N N . LEU A 1 593 ? 36.305 -3.821 -69.296 1.00 84.06 593 LEU A N 1
ATOM 4452 C CA . LEU A 1 593 ? 36.185 -3.277 -67.944 1.00 84.06 593 LEU A CA 1
ATOM 4453 C C . LEU A 1 593 ? 37.572 -2.855 -67.442 1.00 84.06 593 LEU A C 1
ATOM 4455 O O . LEU A 1 593 ? 38.440 -3.696 -67.225 1.00 84.06 593 LEU A O 1
ATOM 4459 N N . PHE A 1 594 ? 37.775 -1.551 -67.261 1.00 82.75 594 PHE A N 1
ATOM 4460 C CA . PHE A 1 594 ? 39.077 -0.975 -66.926 1.00 82.75 594 PHE A CA 1
ATOM 4461 C C . PHE A 1 594 ? 39.239 -0.682 -65.432 1.00 82.75 594 PHE A C 1
ATOM 4463 O O . PHE A 1 594 ? 40.326 -0.866 -64.889 1.00 82.75 594 PHE A O 1
ATOM 4470 N N . ARG A 1 595 ? 38.174 -0.210 -64.769 1.00 85.00 595 ARG A N 1
ATOM 4471 C CA . ARG A 1 595 ? 38.124 -0.001 -63.312 1.00 85.00 595 ARG A CA 1
ATOM 4472 C C . ARG A 1 595 ? 36.717 -0.184 -62.769 1.00 85.00 595 ARG A C 1
ATOM 4474 O O . ARG A 1 595 ? 35.738 0.100 -63.461 1.00 85.00 595 ARG A O 1
ATOM 4481 N N . VAL A 1 596 ? 36.647 -0.545 -61.492 1.00 90.12 596 VAL A N 1
ATOM 4482 C CA . VAL A 1 596 ? 35.416 -0.551 -60.700 1.00 90.12 596 VAL A CA 1
ATOM 4483 C C . VAL A 1 596 ? 35.636 0.235 -59.415 1.00 90.12 596 VAL A C 1
ATOM 4485 O O . VAL A 1 596 ? 36.719 0.170 -58.830 1.00 90.12 596 VAL A O 1
ATOM 4488 N N . ARG A 1 597 ? 34.621 0.977 -58.969 1.00 88.75 597 ARG A N 1
ATOM 4489 C CA . ARG A 1 597 ? 34.616 1.627 -57.658 1.00 88.75 597 ARG A CA 1
ATOM 4490 C C . ARG A 1 597 ? 33.323 1.378 -56.900 1.00 88.75 597 ARG A C 1
ATOM 4492 O O . ARG A 1 597 ? 32.270 1.195 -57.501 1.00 88.75 597 ARG A O 1
ATOM 4499 N N . VAL A 1 598 ? 33.420 1.429 -55.577 1.00 87.75 598 VAL A N 1
ATOM 4500 C CA . VAL A 1 598 ? 32.290 1.452 -54.645 1.00 87.75 598 VAL A CA 1
ATOM 4501 C C . VAL A 1 598 ? 32.578 2.506 -53.585 1.00 87.75 598 VAL A C 1
ATOM 4503 O O . VAL A 1 598 ? 33.700 2.587 -53.085 1.00 87.75 598 VAL A O 1
ATOM 4506 N N . ASP A 1 599 ? 31.594 3.357 -53.284 1.00 82.44 599 ASP A N 1
ATOM 4507 C CA . ASP A 1 599 ? 31.740 4.496 -52.362 1.00 82.44 599 ASP A CA 1
ATOM 4508 C C . ASP A 1 599 ? 33.002 5.353 -52.664 1.00 82.44 599 ASP A C 1
ATOM 4510 O O . ASP A 1 599 ? 33.697 5.841 -51.772 1.00 82.44 599 ASP A O 1
ATOM 4514 N N . GLY A 1 600 ? 33.341 5.496 -53.955 1.00 80.62 600 GLY A N 1
ATOM 4515 C CA . GLY A 1 600 ? 34.516 6.223 -54.457 1.00 80.62 600 GLY A CA 1
ATOM 4516 C C . GLY A 1 600 ? 35.869 5.494 -54.368 1.00 80.62 600 GLY A C 1
ATOM 4517 O O . GLY A 1 600 ? 36.853 5.995 -54.917 1.00 80.62 600 GLY A O 1
ATOM 4518 N N . THR A 1 601 ? 35.936 4.318 -53.738 1.00 86.69 601 THR A N 1
ATOM 4519 C CA . THR A 1 601 ? 37.163 3.512 -53.564 1.00 86.69 601 THR A CA 1
ATOM 4520 C C . THR A 1 601 ? 37.235 2.400 -54.616 1.00 86.69 601 THR A C 1
ATOM 4522 O O . THR A 1 601 ? 36.203 1.884 -55.026 1.00 86.69 601 THR A O 1
ATOM 4525 N N . GLU A 1 602 ? 38.431 2.046 -55.093 1.00 88.94 602 GLU A N 1
ATOM 4526 C CA . GLU A 1 602 ? 38.641 0.932 -56.040 1.00 88.94 602 GLU A CA 1
ATOM 4527 C C . GLU A 1 602 ? 38.398 -0.416 -55.329 1.00 88.94 602 GLU A C 1
ATOM 4529 O O . GLU A 1 602 ? 38.785 -0.557 -54.171 1.00 88.94 602 GLU A O 1
ATOM 4534 N N . ALA A 1 603 ? 37.702 -1.356 -55.981 1.00 89.50 603 ALA A N 1
ATOM 4535 C CA . ALA A 1 603 ? 37.187 -2.585 -55.355 1.00 89.50 603 ALA A CA 1
ATOM 4536 C C . ALA A 1 603 ? 37.667 -3.856 -56.079 1.00 89.50 603 ALA A C 1
ATOM 4538 O O . ALA A 1 603 ? 37.634 -3.919 -57.311 1.00 89.50 603 ALA A O 1
ATOM 4539 N N . GLU A 1 604 ? 38.070 -4.874 -55.315 1.00 89.62 604 GLU A N 1
ATOM 4540 C CA . GLU A 1 604 ? 38.667 -6.120 -55.810 1.00 89.62 604 GLU A CA 1
ATOM 4541 C C . GLU A 1 604 ? 37.779 -7.358 -55.569 1.00 89.62 604 GLU A C 1
ATOM 4543 O O . GLU A 1 604 ? 36.919 -7.417 -54.684 1.00 89.62 604 GLU A O 1
ATOM 4548 N N . ALA A 1 605 ? 37.984 -8.395 -56.387 1.00 90.12 605 ALA A N 1
ATOM 4549 C CA . ALA A 1 605 ? 37.219 -9.639 -56.331 1.00 90.12 605 ALA A CA 1
ATOM 4550 C C . ALA A 1 605 ? 37.427 -10.381 -54.995 1.00 90.12 605 ALA A C 1
ATOM 4552 O O . ALA A 1 605 ? 38.482 -10.969 -54.757 1.00 90.12 605 ALA A O 1
ATOM 4553 N N . GLY A 1 606 ? 36.391 -10.409 -54.151 1.00 87.50 606 GLY A N 1
ATOM 4554 C CA . GLY A 1 606 ? 36.438 -10.971 -52.794 1.00 87.50 606 GLY A CA 1
ATOM 4555 C C . GLY A 1 606 ? 36.119 -9.971 -51.675 1.00 87.50 606 GLY A C 1
ATOM 4556 O O . GLY A 1 606 ? 35.817 -10.405 -50.556 1.00 87.50 606 GLY A O 1
ATOM 4557 N N . ASP A 1 607 ? 36.122 -8.666 -51.965 1.00 91.88 607 ASP A N 1
ATOM 4558 C CA . ASP A 1 607 ? 35.818 -7.616 -50.986 1.00 91.88 607 ASP A CA 1
ATOM 4559 C C . ASP A 1 607 ? 34.434 -7.779 -50.345 1.00 91.88 607 ASP A C 1
ATOM 4561 O O . ASP A 1 607 ? 33.485 -8.263 -50.964 1.00 91.88 607 ASP A O 1
ATOM 4565 N N . GLN A 1 608 ? 34.303 -7.364 -49.082 1.00 91.12 608 GLN A N 1
ATOM 4566 C CA . GLN A 1 608 ? 33.044 -7.436 -48.334 1.00 91.12 608 GLN A CA 1
ATOM 4567 C C . GLN A 1 608 ? 32.330 -6.084 -48.369 1.00 91.12 608 GLN A C 1
ATOM 4569 O O . GLN A 1 608 ? 32.629 -5.174 -47.593 1.00 91.12 608 GLN A O 1
ATOM 4574 N N . ILE A 1 609 ? 31.374 -5.967 -49.285 1.00 89.81 609 ILE A N 1
ATOM 4575 C CA . ILE A 1 609 ? 30.682 -4.723 -49.635 1.00 89.81 609 ILE A CA 1
ATOM 4576 C C . ILE A 1 609 ? 29.240 -4.772 -49.122 1.00 89.81 609 ILE A C 1
ATOM 4578 O O . ILE A 1 609 ? 28.677 -5.851 -48.960 1.00 89.81 609 ILE A O 1
ATOM 4582 N N . ALA A 1 610 ? 28.621 -3.628 -48.815 1.00 88.50 610 ALA A N 1
ATOM 4583 C CA . ALA A 1 610 ? 27.238 -3.631 -48.344 1.00 88.50 610 ALA A CA 1
ATOM 4584 C C . ALA A 1 610 ? 26.261 -4.035 -49.466 1.00 88.50 610 ALA A C 1
ATOM 4586 O O . ALA A 1 610 ? 26.381 -3.595 -50.611 1.00 88.50 610 ALA A O 1
ATOM 4587 N N . ARG A 1 611 ? 25.254 -4.854 -49.141 1.00 88.00 611 ARG A N 1
ATOM 4588 C CA . ARG A 1 611 ? 24.174 -5.190 -50.076 1.00 88.00 611 ARG A CA 1
ATOM 4589 C C . ARG A 1 611 ? 23.450 -3.913 -50.491 1.00 88.00 611 ARG A C 1
ATOM 4591 O O . ARG A 1 611 ? 23.054 -3.119 -49.637 1.00 88.00 611 ARG A O 1
ATOM 4598 N N . ASN A 1 612 ? 23.210 -3.772 -51.790 1.00 88.44 612 ASN A N 1
ATOM 4599 C CA . ASN A 1 612 ? 22.692 -2.562 -52.433 1.00 88.44 612 ASN A CA 1
ATOM 4600 C C . ASN A 1 612 ? 23.632 -1.341 -52.422 1.00 88.44 612 ASN A C 1
ATOM 4602 O O . ASN A 1 612 ? 23.152 -0.244 -52.688 1.00 88.44 612 ASN A O 1
ATOM 4606 N N . SER A 1 613 ? 24.938 -1.491 -52.160 1.00 89.25 613 SER A N 1
ATOM 4607 C CA . SER A 1 613 ? 25.901 -0.455 -52.566 1.00 89.25 613 SER A CA 1
ATOM 4608 C C . SER A 1 613 ? 25.885 -0.288 -54.088 1.00 89.25 613 SER A C 1
ATOM 4610 O O . SER A 1 613 ? 25.814 -1.279 -54.826 1.00 89.25 613 SER A O 1
ATOM 4612 N N . ASP A 1 614 ? 25.983 0.962 -54.535 1.00 90.56 614 ASP A N 1
ATOM 4613 C CA . ASP A 1 614 ? 26.182 1.314 -55.937 1.00 90.56 614 ASP A CA 1
ATOM 4614 C C . ASP A 1 614 ? 27.633 1.068 -56.359 1.00 90.56 614 ASP A C 1
ATOM 4616 O O . ASP A 1 614 ? 28.584 1.379 -55.638 1.00 90.56 614 ASP A O 1
ATOM 4620 N N . VAL A 1 615 ? 27.786 0.481 -57.543 1.00 92.25 615 VAL A N 1
ATOM 4621 C CA . VAL A 1 615 ? 29.069 0.093 -58.125 1.00 92.25 615 VAL A CA 1
ATOM 4622 C C . VAL A 1 615 ? 29.289 0.875 -59.416 1.00 92.25 615 VAL A C 1
ATOM 4624 O O . VAL A 1 615 ? 28.594 0.645 -60.411 1.00 92.25 615 VAL A O 1
ATOM 4627 N N . ASP A 1 616 ? 30.253 1.792 -59.390 1.00 91.62 616 ASP A N 1
ATOM 4628 C CA . ASP A 1 616 ? 30.631 2.638 -60.521 1.00 91.62 616 ASP A CA 1
ATOM 4629 C C . ASP A 1 616 ? 31.594 1.889 -61.447 1.00 91.62 616 ASP A C 1
ATOM 4631 O O . ASP A 1 616 ? 32.577 1.289 -60.999 1.00 91.62 616 ASP A O 1
ATOM 4635 N N . LEU A 1 617 ? 31.340 1.936 -62.754 1.00 90.31 617 LEU A N 1
ATOM 4636 C CA . LEU A 1 617 ? 32.058 1.140 -63.751 1.00 90.31 617 LEU A CA 1
ATOM 4637 C C . LEU A 1 617 ? 32.721 2.027 -64.807 1.00 90.31 617 LEU A C 1
ATOM 4639 O O . LEU A 1 617 ? 32.065 2.866 -65.427 1.00 90.31 617 LEU A O 1
ATOM 4643 N N . VAL A 1 618 ? 34.006 1.796 -65.075 1.00 88.69 618 VAL A N 1
ATOM 4644 C CA . VAL A 1 618 ? 34.752 2.475 -66.145 1.00 88.69 618 VAL A CA 1
ATOM 4645 C C . VAL A 1 618 ? 35.116 1.463 -67.226 1.00 88.69 618 VAL A C 1
ATOM 4647 O O . VAL A 1 618 ? 35.834 0.502 -66.948 1.00 88.69 618 VAL A O 1
ATOM 4650 N N . PHE A 1 619 ? 34.661 1.701 -68.457 1.00 86.62 619 PHE A N 1
ATOM 4651 C CA . PHE A 1 619 ? 34.991 0.894 -69.637 1.00 86.62 619 PHE A CA 1
ATOM 4652 C C . PHE A 1 619 ? 35.744 1.730 -70.676 1.00 86.62 619 PHE A C 1
ATOM 4654 O O . PHE A 1 619 ? 35.343 2.865 -70.956 1.00 86.62 619 PHE A O 1
ATOM 4661 N N . LEU A 1 620 ? 36.802 1.171 -71.270 1.00 80.88 620 LEU A N 1
ATOM 4662 C CA . LEU A 1 620 ? 37.624 1.823 -72.304 1.00 80.88 620 LEU A CA 1
ATOM 4663 C C . LEU A 1 620 ? 37.562 1.065 -73.637 1.00 80.88 620 LEU A C 1
ATOM 4665 O O . LEU A 1 620 ? 37.671 -0.181 -73.608 1.00 80.88 620 LEU A O 1
#